Protein AF-A0A2I0TT44-F1 (afdb_monomer)

Organism: NCBI:txid1758121

Solvent-accessible surface area (backbone atoms only — not comparable to full-atom values): 29895 Å² total; per-residue (Å²): 133,88,87,88,90,86,81,80,90,92,73,87,89,74,80,90,81,75,76,95,74,79,88,73,79,97,69,94,71,87,77,69,88,75,95,68,96,78,85,81,91,86,90,84,87,85,82,90,84,92,84,87,90,87,79,93,84,85,89,86,81,94,79,93,76,82,94,74,82,85,77,79,81,72,76,81,75,70,56,69,63,54,61,79,69,64,59,31,35,72,82,19,46,69,41,78,42,78,87,64,40,65,46,35,51,26,83,90,52,48,28,37,66,83,31,21,74,46,62,38,76,66,46,52,52,48,66,70,69,55,77,55,68,70,56,54,51,48,61,37,60,43,66,57,76,59,28,61,54,36,59,74,39,73,57,34,58,53,51,48,34,49,50,54,51,64,33,32,71,74,52,72,79,75,60,42,16,18,41,68,32,65,51,80,43,70,62,54,58,67,42,64,68,41,21,25,37,94,63,54,28,57,81,67,65,57,75,77,61,72,92,91,86,60,56,61,46,31,29,44,39,50,52,50,49,34,62,71,65,59,43,51,62,70,60,75,74,56,52,71,59,49,60,98,52,101,71,65,57,53,68,67,55,34,54,68,57,56,58,71,64,67,58,55,10,35,49,58,91,56,48,59,49,92,81,48,78,33,46,63,85,68,53,60,87,50,83,52,60,62,74,75,57,34,69,52,46,48,54,59,20,59,76,65,56,78,64,40,48,43,24,26,81,91,35,56,41,78,94,55,40,66,55,59,57,44,52,55,54,47,42,60,60,53,26,64,64,28,32,34,58,55,29,45,71,62,75,46,77,59,65,90,38,45,41,71,39,41,73,45,64,69,69,19,51,55,48,44,73,73,55,71,41,54,73,60,34,49,45,65,62,45,49,29,39,21,35,44,42,93,96,44,52,33,19,66,63,51,50,61,55,44,47,22,55,49,52,29,57,50,59,12,32,57,61,44,28,88,90,39,61,46,40,73,73,44,79,26,62,72,45,37,49,48,45,74,67,50,36,68,64,57,61,48,52,75,74,48,70,74,90,71,41,93,86,48,80,60,82,83,74,67,68,76,56,74,60,57,60,54,51,48,58,66,67,70,49,82,78,79,83,75,90,87,85,134

Foldseek 3Di:
DDDDDDDDDPDDPPPPPDDDDDDDDDDPDDDQDDDDDDDDDDDDDDDDDDDDDDDDDDDDDDDDDDDDDDDDDDDPPQADAPCVVVQAFQPWAWDGDPRHDIATHCPPSQADDRRRPHHDPVRVVCVVPDDALLVVLPVQQDDLVVLVVCQPDCVLLVVLLVLLVVLQVLADPVAAEFLADQGRDPCQNPPQQTAGASHHAPHDDDDDADDDDALVLQQCFQPNVCVQSNGSRGTGDDLVSCPVHPDALADTHHVLLVLLPPQQLQDDQWQAFPRDTHGPVCPPPPPCVCVVQPPQRNCQRVVPDGTGFRAAPDRHDPVCVVVVVVSVVVLVVSRPAAQQVLCSSLPHHQDAFLCSFQVDDPVRVVVCVVQVGSNSHGNNCSFRNGHARVVHSGHSSSCSVNVSSSSCNSCSHPCSDPVNVDQVNLVHPLSNVCSNVDYPQCVPCLPDDVVRHPSHDDPVVVPDNNVVVVVVVVVPDDDDDDDDDD

Radius of gyration: 31.25 Å; Cα contacts (8 Å, |Δi|>4): 558; chains: 1; bounding box: 83×75×112 Å

Structure (mmCIF, N/CA/C/O backbone):
data_AF-A0A2I0TT44-F1
#
_entry.id   AF-A0A2I0TT44-F1
#
loop_
_atom_site.group_PDB
_atom_site.id
_atom_site.type_symbol
_atom_site.label_atom_id
_atom_site.label_alt_id
_atom_site.label_comp_id
_atom_site.label_asym_id
_atom_site.label_entity_id
_atom_site.label_seq_id
_atom_site.pdbx_PDB_ins_code
_atom_site.Cartn_x
_atom_site.Cartn_y
_atom_site.Cartn_z
_atom_site.occupancy
_atom_site.B_iso_or_equiv
_atom_site.auth_seq_id
_atom_site.auth_comp_id
_atom_site.auth_asym_id
_atom_site.auth_atom_id
_atom_site.pdbx_PDB_model_num
ATOM 1 N N . MET A 1 1 ? -51.090 -14.023 -8.624 1.00 30.48 1 MET A N 1
ATOM 2 C CA . MET A 1 1 ? -51.262 -13.813 -10.083 1.00 30.48 1 MET A CA 1
ATOM 3 C C . MET A 1 1 ? -50.117 -12.946 -10.584 1.00 30.48 1 MET A C 1
ATOM 5 O O . MET A 1 1 ? -49.606 -12.162 -9.795 1.00 30.48 1 MET A O 1
ATOM 9 N N . SER A 1 2 ? -49.700 -13.112 -11.841 1.00 20.42 2 SER A N 1
ATOM 10 C CA . SER A 1 2 ? -48.535 -12.413 -12.414 1.00 20.42 2 SER A CA 1
ATOM 11 C C . SER A 1 2 ? -48.775 -10.909 -12.664 1.00 20.42 2 SER A C 1
ATOM 13 O O . SER A 1 2 ? -49.930 -10.489 -12.752 1.00 20.42 2 SER A O 1
ATOM 15 N N . PRO A 1 3 ? -47.706 -10.091 -12.757 1.00 33.28 3 PRO A N 1
ATOM 16 C CA . PRO A 1 3 ? -47.791 -8.640 -12.587 1.00 33.28 3 PRO A CA 1
ATOM 17 C C . PRO A 1 3 ? -47.927 -7.856 -13.901 1.00 33.28 3 PRO A C 1
ATOM 19 O O . PRO A 1 3 ? -47.521 -8.323 -14.965 1.00 33.28 3 PRO A O 1
ATOM 22 N N . LYS A 1 4 ? -48.383 -6.600 -13.793 1.00 23.00 4 LYS A N 1
ATOM 23 C CA . LYS A 1 4 ? -48.115 -5.523 -14.764 1.00 23.00 4 LYS A CA 1
ATOM 24 C C . LYS A 1 4 ? -48.048 -4.161 -14.067 1.00 23.00 4 LYS A C 1
ATOM 26 O O . LYS A 1 4 ? -49.097 -3.624 -13.735 1.00 23.00 4 LYS A O 1
ATOM 31 N N . LEU A 1 5 ? -46.833 -3.630 -13.891 1.00 25.75 5 LEU A N 1
ATOM 32 C CA . LEU A 1 5 ? -46.447 -2.202 -13.975 1.00 25.75 5 LEU A CA 1
ATOM 33 C C . LEU A 1 5 ? -45.003 -2.028 -13.464 1.00 25.75 5 LEU A C 1
ATOM 35 O O . LEU A 1 5 ? -44.757 -1.520 -12.377 1.00 25.75 5 LEU A O 1
ATOM 39 N N . LEU A 1 6 ? -44.038 -2.487 -14.265 1.00 25.67 6 LEU A N 1
ATOM 40 C CA . LEU A 1 6 ? -42.608 -2.272 -14.035 1.00 25.67 6 LEU A CA 1
ATOM 41 C C . LEU A 1 6 ? -41.937 -1.947 -15.376 1.00 25.67 6 LEU A C 1
ATOM 43 O O . LEU A 1 6 ? -41.576 -2.846 -16.127 1.00 25.67 6 LEU A O 1
ATOM 47 N N . HIS A 1 7 ? -41.817 -0.656 -15.690 1.00 23.80 7 HIS A N 1
ATOM 48 C CA . HIS A 1 7 ? -40.988 -0.161 -16.792 1.00 23.80 7 HIS A CA 1
ATOM 49 C C . HIS A 1 7 ? -40.529 1.278 -16.516 1.00 23.80 7 HIS A C 1
ATOM 51 O O . HIS A 1 7 ? -41.215 2.221 -16.885 1.00 23.80 7 HIS A O 1
ATOM 57 N N . GLN A 1 8 ? -39.330 1.389 -15.926 1.00 24.86 8 GLN A N 1
ATOM 58 C CA . GLN A 1 8 ? -38.456 2.577 -15.865 1.00 24.86 8 GLN A CA 1
ATOM 59 C C . GLN A 1 8 ? -39.010 3.822 -15.119 1.00 24.86 8 GLN A C 1
ATOM 61 O O . GLN A 1 8 ? -40.199 4.117 -15.144 1.00 24.86 8 GLN A O 1
ATOM 66 N N . PRO A 1 9 ? -38.135 4.529 -14.375 1.00 24.59 9 PRO A N 1
ATOM 67 C CA . PRO A 1 9 ? -37.238 5.489 -15.024 1.00 24.59 9 PRO A CA 1
ATOM 68 C C . PRO A 1 9 ? -35.747 5.201 -14.769 1.00 24.59 9 PRO A C 1
ATOM 70 O O . PRO A 1 9 ? -35.219 5.461 -13.695 1.00 24.59 9 PRO A O 1
ATOM 73 N N . TRP A 1 10 ? -35.036 4.738 -15.802 1.00 25.69 10 TRP A N 1
ATOM 74 C CA . TRP A 1 10 ? -33.577 4.515 -15.791 1.00 25.69 10 TRP A CA 1
ATOM 75 C C . TRP A 1 10 ? -32.793 5.685 -16.439 1.00 25.69 10 TRP A C 1
ATOM 77 O O . TRP A 1 10 ? -31.717 5.492 -16.994 1.00 25.69 10 TRP A O 1
ATOM 87 N N . GLN A 1 11 ? -33.346 6.908 -16.423 1.00 26.98 11 GLN A N 1
ATOM 88 C CA . GLN A 1 11 ? -32.895 8.021 -17.285 1.00 26.98 11 GLN A CA 1
ATOM 89 C C . GLN A 1 11 ? -32.500 9.332 -16.569 1.00 26.98 11 GLN A C 1
ATOM 91 O O . GLN A 1 11 ? -32.302 10.341 -17.237 1.00 26.98 11 GLN A O 1
ATOM 96 N N . LEU A 1 12 ? -32.342 9.351 -15.238 1.00 24.84 12 LEU A N 1
ATOM 97 C CA . LEU A 1 12 ? -32.050 10.590 -14.482 1.00 24.84 12 LEU A CA 1
ATOM 98 C C . LEU A 1 12 ? -30.673 10.665 -13.792 1.00 24.84 12 LEU A C 1
ATOM 100 O O . LEU A 1 12 ? -30.395 11.638 -13.100 1.00 24.84 12 LEU A O 1
ATOM 104 N N . LEU A 1 13 ? -29.778 9.700 -14.040 1.00 25.66 13 LEU A N 1
ATOM 105 C CA . LEU A 1 13 ? -28.364 9.743 -13.613 1.00 25.66 13 LEU A CA 1
ATOM 106 C C . LEU A 1 13 ? -27.366 9.522 -14.772 1.00 25.66 13 LEU A C 1
ATOM 108 O O . LEU A 1 13 ? -26.221 9.149 -14.551 1.00 25.66 13 LEU A O 1
ATOM 112 N N . ALA A 1 14 ? -27.787 9.785 -16.015 1.00 27.61 14 ALA A N 1
ATOM 113 C CA . ALA A 1 14 ? -26.976 9.595 -17.228 1.00 27.61 14 ALA A CA 1
ATOM 114 C C . ALA A 1 14 ? -26.827 10.874 -18.088 1.00 27.61 14 ALA A C 1
ATOM 116 O O . ALA A 1 14 ? -26.535 10.792 -19.279 1.00 27.61 14 ALA A O 1
ATOM 117 N N . HIS A 1 15 ? -27.072 12.063 -17.518 1.00 25.28 15 HIS A N 1
ATOM 118 C CA . HIS A 1 15 ? -27.177 13.334 -18.264 1.00 25.28 15 HIS A CA 1
ATOM 119 C C . HIS A 1 15 ? -26.346 14.505 -17.695 1.00 25.28 15 HIS A C 1
ATOM 121 O O . HIS A 1 15 ? -26.624 15.667 -17.970 1.00 25.28 15 HIS A O 1
ATOM 127 N N . LEU A 1 16 ? -25.264 14.202 -16.969 1.00 26.47 16 LEU A N 1
ATOM 128 C CA . LEU A 1 16 ? -24.178 15.152 -16.657 1.00 26.47 16 LEU A CA 1
ATOM 129 C C . LEU A 1 16 ? -22.803 14.576 -17.052 1.00 26.47 16 LEU A C 1
ATOM 131 O O . LEU A 1 16 ? -21.811 14.746 -16.352 1.00 26.47 16 LEU A O 1
ATOM 135 N N . GLY A 1 17 ? -22.760 13.851 -18.174 1.00 29.36 17 GLY A N 1
ATOM 136 C CA . GLY A 1 17 ? -21.575 13.112 -18.625 1.00 29.36 17 GLY A CA 1
ATOM 137 C C . GLY A 1 17 ? -21.635 12.650 -20.082 1.00 29.36 17 GLY A C 1
ATOM 138 O O . GLY A 1 17 ? -21.064 11.621 -20.420 1.00 29.36 17 GLY A O 1
ATOM 139 N N . SER A 1 18 ? -22.354 13.372 -20.946 1.00 25.08 18 SER A N 1
ATOM 140 C CA . SER A 1 18 ? -22.372 13.111 -22.387 1.00 25.08 18 SER A CA 1
ATOM 141 C C . SER A 1 18 ? -22.306 14.436 -23.137 1.00 25.08 18 SER A C 1
ATOM 143 O O . SER A 1 18 ? -23.232 15.244 -23.075 1.00 25.08 18 SER A O 1
ATOM 145 N N . ARG A 1 19 ? -21.178 14.672 -23.812 1.00 26.38 19 ARG A N 1
ATOM 146 C CA . ARG A 1 19 ? -21.050 15.698 -24.846 1.00 26.38 19 ARG A CA 1
ATOM 147 C C . ARG A 1 19 ? -20.974 14.971 -26.182 1.00 26.38 19 ARG A C 1
ATOM 149 O O . ARG A 1 19 ? -20.332 13.933 -26.285 1.00 26.38 19 ARG A O 1
ATOM 156 N N . GLU A 1 20 ? -21.679 15.498 -27.168 1.00 25.47 20 GLU A N 1
ATOM 157 C CA . GLU A 1 20 ? -21.958 14.828 -28.437 1.00 25.47 20 GLU A CA 1
ATOM 158 C C . GLU A 1 20 ? -20.709 14.761 -29.338 1.00 25.47 20 GLU A C 1
ATOM 160 O O . GLU A 1 20 ? -20.440 15.661 -30.138 1.00 25.47 20 GLU A O 1
ATOM 165 N N . GLU A 1 21 ? -19.912 13.700 -29.188 1.00 27.48 21 GLU A N 1
ATOM 166 C CA . GLU A 1 21 ? -18.793 13.418 -30.090 1.00 27.48 21 GLU A CA 1
ATOM 167 C C . GLU A 1 21 ? -19.286 12.795 -31.399 1.00 27.48 21 GLU A C 1
ATOM 169 O O . GLU A 1 21 ? -20.083 11.856 -31.425 1.00 27.48 21 GLU A O 1
ATOM 174 N N . ARG A 1 22 ? -18.809 13.348 -32.519 1.00 25.66 22 ARG A N 1
ATOM 175 C CA . ARG A 1 22 ? -19.191 12.905 -33.861 1.00 25.66 22 ARG A CA 1
ATOM 176 C C . ARG A 1 22 ? -18.523 11.578 -34.195 1.00 25.66 22 ARG A C 1
ATOM 178 O O . ARG A 1 22 ? -17.302 11.464 -34.144 1.00 25.66 22 ARG A O 1
ATOM 185 N N . SER A 1 23 ? -19.326 10.616 -34.637 1.00 26.36 23 SER A N 1
ATOM 186 C CA . SER A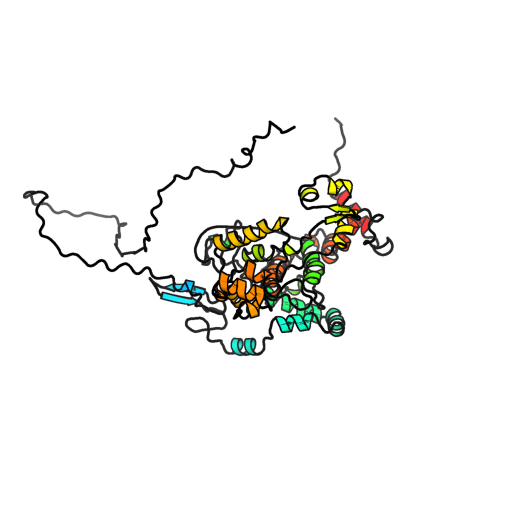 1 23 ? -18.859 9.343 -35.176 1.00 26.36 23 SER A CA 1
ATOM 187 C C . SER A 1 23 ? -18.020 9.547 -36.444 1.00 26.36 23 SER A C 1
ATOM 189 O O . SER A 1 23 ? -18.540 9.799 -37.531 1.00 26.36 23 SER A O 1
ATOM 191 N N . LEU A 1 24 ? -16.701 9.404 -36.306 1.00 26.14 24 LEU A N 1
ATOM 192 C CA . LEU A 1 24 ? -15.795 9.196 -37.434 1.00 26.14 24 LEU A CA 1
ATOM 193 C C . LEU A 1 24 ? -15.782 7.699 -37.806 1.00 26.14 24 LEU A C 1
ATOM 195 O O . LEU A 1 24 ? -15.840 6.850 -36.915 1.00 26.14 24 LEU A O 1
ATOM 199 N N . PRO A 1 25 ? -15.756 7.343 -39.104 1.00 26.70 25 PRO A N 1
ATOM 200 C CA . PRO A 1 25 ? -15.913 5.959 -39.543 1.00 26.70 25 PRO A CA 1
ATOM 201 C C . PRO A 1 25 ? -14.677 5.097 -39.248 1.00 26.70 25 PRO A C 1
ATOM 203 O O . PRO A 1 25 ? -13.539 5.558 -39.324 1.00 26.70 25 PRO A O 1
ATOM 206 N N . HIS A 1 26 ? -14.903 3.807 -38.980 1.00 32.81 26 HIS A N 1
ATOM 207 C CA . HIS A 1 26 ? -13.841 2.830 -38.736 1.00 32.81 26 HIS A CA 1
ATOM 208 C C . HIS A 1 26 ? -12.971 2.577 -39.980 1.00 32.81 26 HIS A C 1
ATOM 210 O O . HIS A 1 26 ? -13.271 1.701 -40.789 1.00 32.81 26 HIS A O 1
ATOM 216 N N . HIS A 1 27 ? -11.830 3.259 -40.068 1.00 24.53 27 HIS A N 1
ATOM 217 C CA . HIS A 1 27 ? -10.685 2.819 -40.865 1.00 24.53 27 HIS A CA 1
ATOM 218 C C . HIS A 1 27 ? -9.400 2.919 -40.040 1.00 24.53 27 HIS A C 1
ATOM 220 O O . HIS A 1 27 ? -8.740 3.953 -40.003 1.00 24.53 27 HIS A O 1
ATOM 226 N N . ALA A 1 28 ? -9.033 1.812 -39.391 1.00 26.77 28 ALA A N 1
ATOM 227 C CA . ALA A 1 28 ? -7.736 1.658 -38.739 1.00 26.77 28 ALA A CA 1
ATOM 228 C C . ALA A 1 28 ? -6.636 1.456 -39.798 1.00 26.77 28 ALA A C 1
ATOM 230 O O . ALA A 1 28 ? -6.215 0.334 -40.076 1.00 26.77 28 ALA A O 1
ATOM 231 N N . VAL A 1 29 ? -6.197 2.552 -40.421 1.00 24.88 29 VAL A N 1
ATOM 232 C CA . VAL A 1 29 ? -4.990 2.582 -41.256 1.00 24.88 29 VAL A CA 1
ATOM 233 C C . VAL A 1 29 ? -3.802 2.892 -40.351 1.00 24.88 29 VAL A C 1
ATOM 235 O O . VAL A 1 29 ? -3.788 3.913 -39.671 1.00 24.88 29 VAL A O 1
ATOM 238 N N . SER A 1 30 ? -2.798 2.019 -40.341 1.00 31.16 30 SER A N 1
ATOM 239 C CA . SER A 1 30 ? -1.567 2.219 -39.575 1.00 31.16 30 SER A CA 1
ATOM 240 C C . SER A 1 30 ? -0.668 3.265 -40.245 1.00 31.16 30 SER A C 1
ATOM 242 O O . SER A 1 30 ? 0.204 2.924 -41.049 1.00 31.16 30 SER A O 1
ATOM 244 N N . THR A 1 31 ? -0.878 4.541 -39.930 1.00 27.78 31 THR A N 1
ATOM 245 C CA . THR A 1 31 ? 0.027 5.629 -40.314 1.00 27.78 31 THR A CA 1
ATOM 246 C C . THR A 1 31 ? 1.269 5.604 -39.424 1.00 27.78 31 THR A C 1
ATOM 248 O O . THR A 1 31 ? 1.238 6.050 -38.282 1.00 27.78 31 THR A O 1
ATOM 251 N N . CYS A 1 32 ? 2.369 5.055 -39.939 1.00 32.31 32 CYS A N 1
ATOM 252 C CA . CYS A 1 32 ? 3.690 5.245 -39.342 1.00 32.31 32 CYS A CA 1
ATOM 253 C C . CYS A 1 32 ? 4.154 6.668 -39.691 1.00 32.31 32 CYS A C 1
ATOM 255 O O . CYS A 1 32 ? 4.451 6.921 -40.860 1.00 32.31 32 CYS A O 1
ATOM 257 N N . ASP A 1 33 ? 4.193 7.585 -38.721 1.00 33.38 33 ASP A N 1
ATOM 258 C CA . ASP A 1 33 ? 4.602 8.972 -38.977 1.00 33.38 33 ASP A CA 1
ATOM 259 C C . ASP A 1 33 ? 6.030 9.055 -39.534 1.00 33.38 33 ASP A C 1
ATOM 261 O O . ASP A 1 33 ? 6.956 8.393 -39.054 1.00 33.38 33 ASP A O 1
ATOM 265 N N . GLY A 1 34 ? 6.190 9.874 -40.573 1.00 30.39 34 GLY A N 1
ATOM 266 C CA . GLY A 1 34 ? 7.427 10.022 -41.331 1.00 30.39 34 GLY A CA 1
ATOM 267 C C . GLY A 1 34 ? 7.757 11.485 -41.581 1.00 30.39 34 GLY A C 1
ATOM 268 O O . GLY A 1 34 ? 7.535 11.986 -42.684 1.00 30.39 34 GLY A O 1
ATOM 269 N N . ASP A 1 35 ? 8.316 12.155 -40.572 1.00 31.12 35 ASP A N 1
ATOM 270 C CA . ASP A 1 35 ? 8.887 13.493 -40.736 1.00 31.12 35 ASP A CA 1
ATOM 271 C C . ASP A 1 35 ? 9.935 13.495 -41.856 1.00 31.12 35 ASP A C 1
ATOM 273 O O . ASP A 1 35 ? 10.928 12.764 -41.821 1.00 31.12 35 ASP A O 1
ATOM 277 N N . SER A 1 36 ? 9.715 14.352 -42.851 1.00 26.64 36 SER A N 1
ATOM 278 C CA . SER A 1 36 ? 10.673 14.656 -43.913 1.00 26.64 36 SER A CA 1
ATOM 279 C C . SER A 1 36 ? 11.023 16.145 -43.840 1.00 26.64 36 SER A C 1
ATOM 281 O O . SER A 1 36 ? 10.106 16.962 -43.737 1.00 26.64 36 SER A O 1
ATOM 283 N N . PRO A 1 37 ? 12.310 16.538 -43.889 1.00 37.28 37 PRO A N 1
ATOM 284 C CA . PRO A 1 37 ? 12.738 17.909 -43.602 1.00 37.28 37 PRO A CA 1
ATOM 285 C C . PRO A 1 37 ? 12.441 18.880 -44.761 1.00 37.28 37 PRO A C 1
ATOM 287 O O . PRO A 1 37 ? 13.331 19.282 -45.510 1.00 37.28 37 PRO A O 1
ATOM 290 N N . GLY A 1 38 ? 11.175 19.278 -44.900 1.00 25.98 38 GLY A N 1
ATOM 291 C CA . GLY A 1 38 ? 10.734 20.362 -45.779 1.00 25.98 38 GLY A CA 1
ATOM 292 C C . GLY A 1 38 ? 10.926 21.724 -45.112 1.00 25.98 38 GLY A C 1
ATOM 293 O O . GLY A 1 38 ? 10.096 22.146 -44.311 1.00 25.98 38 GLY A O 1
ATOM 294 N N . GLY A 1 39 ? 12.027 22.411 -45.419 1.00 30.98 39 GLY A N 1
ATOM 295 C CA . GLY A 1 39 ? 12.333 23.718 -44.831 1.00 30.98 39 GLY A CA 1
ATOM 296 C C . GLY A 1 39 ? 11.452 24.857 -45.359 1.00 30.98 39 GLY A C 1
ATOM 297 O O . GLY A 1 39 ? 11.126 24.898 -46.542 1.00 30.98 39 GLY A O 1
ATOM 298 N N . ASN A 1 40 ? 11.132 25.820 -44.489 1.00 28.02 40 ASN A N 1
ATOM 299 C CA . ASN A 1 40 ? 10.631 27.146 -44.865 1.00 28.02 40 ASN A CA 1
ATOM 300 C C . ASN A 1 40 ? 11.015 28.178 -43.787 1.00 28.02 40 ASN A C 1
ATOM 302 O O . ASN A 1 40 ? 10.317 28.348 -42.789 1.00 28.02 40 ASN A O 1
ATOM 306 N N . ASN A 1 41 ? 12.130 28.881 -44.000 1.00 29.08 41 ASN A N 1
ATOM 307 C CA . ASN A 1 41 ? 12.457 30.098 -43.253 1.00 29.08 41 ASN A CA 1
ATOM 308 C C . ASN A 1 41 ? 11.654 31.256 -43.857 1.00 29.08 41 ASN A C 1
ATOM 310 O O . ASN A 1 41 ? 11.834 31.530 -45.042 1.00 29.08 41 ASN A O 1
ATOM 314 N N . LEU A 1 42 ? 10.812 31.953 -43.084 1.00 27.48 42 LEU A N 1
ATOM 315 C CA . LEU A 1 42 ? 10.131 33.160 -43.577 1.00 27.48 42 LEU A CA 1
ATOM 316 C C . LEU A 1 42 ? 9.632 34.087 -42.449 1.00 27.48 42 LEU A C 1
ATOM 318 O O . LEU A 1 42 ? 8.442 34.146 -42.162 1.00 27.48 42 LEU A O 1
ATOM 322 N N . TRP A 1 43 ? 10.555 34.835 -41.832 1.00 24.47 43 TRP A N 1
ATOM 323 C CA . TRP A 1 43 ? 10.259 36.047 -41.043 1.00 24.47 43 TRP A CA 1
ATOM 324 C C . TRP A 1 43 ? 11.431 37.043 -41.091 1.00 24.47 43 TRP A C 1
ATOM 326 O O . TRP A 1 43 ? 12.049 37.338 -40.073 1.00 24.47 43 TRP A O 1
ATOM 336 N N . GLU A 1 44 ? 11.724 37.590 -42.271 1.00 26.61 44 GLU A N 1
ATOM 337 C CA . GLU A 1 44 ? 12.550 38.798 -42.402 1.00 26.61 44 GLU A CA 1
ATOM 338 C C . GLU A 1 44 ? 11.887 39.792 -43.365 1.00 26.61 44 GLU A C 1
ATOM 340 O O . GLU A 1 44 ? 11.374 39.424 -44.421 1.00 26.61 44 GLU A O 1
ATOM 345 N N . LEU A 1 45 ? 11.867 41.060 -42.957 1.00 26.86 45 LEU A N 1
ATOM 346 C CA . LEU A 1 45 ? 11.351 42.204 -43.707 1.00 26.86 45 LEU A CA 1
ATOM 347 C C . LEU A 1 45 ? 12.521 43.155 -43.969 1.00 26.86 45 LEU A C 1
ATOM 349 O O . LEU A 1 45 ? 13.135 43.581 -42.991 1.00 26.86 45 LEU A O 1
ATOM 353 N N . ASN A 1 46 ? 12.784 43.524 -45.233 1.00 26.06 46 ASN A N 1
ATOM 354 C CA . ASN A 1 46 ? 12.987 44.920 -45.680 1.00 26.06 46 ASN A CA 1
ATOM 355 C C . ASN A 1 46 ? 13.503 45.066 -47.132 1.00 26.06 46 ASN A C 1
ATOM 357 O O . ASN A 1 46 ? 14.255 44.233 -47.620 1.00 26.06 46 ASN A O 1
ATOM 361 N N . A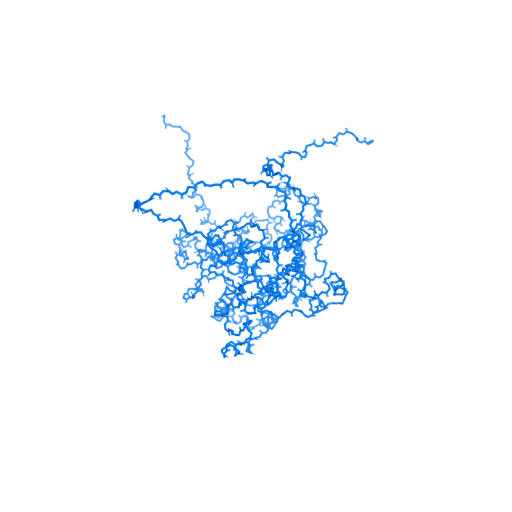LA A 1 47 ? 13.151 46.220 -47.719 1.00 26.06 47 ALA A N 1
ATOM 362 C CA . ALA A 1 47 ? 13.883 47.030 -48.711 1.00 26.06 47 ALA A CA 1
ATOM 363 C C . ALA A 1 47 ? 14.245 46.477 -50.117 1.00 26.06 47 ALA A C 1
ATOM 365 O O . ALA A 1 47 ? 15.184 45.712 -50.301 1.00 26.06 47 ALA A O 1
ATOM 366 N N . ASP A 1 48 ? 13.549 47.038 -51.115 1.00 25.09 48 ASP A N 1
ATOM 367 C CA . ASP A 1 48 ? 14.065 47.759 -52.298 1.00 25.09 48 ASP A CA 1
ATOM 368 C C . ASP A 1 48 ? 15.270 47.234 -53.115 1.00 25.09 48 ASP A C 1
ATOM 370 O O . ASP A 1 48 ? 16.421 47.279 -52.682 1.00 25.09 48 ASP A O 1
ATOM 374 N N . SER A 1 49 ? 15.038 46.963 -54.410 1.00 27.39 49 SER A N 1
ATOM 375 C CA . SER A 1 49 ? 15.723 47.657 -55.535 1.00 27.39 49 SER A CA 1
ATOM 376 C C . SER A 1 49 ? 15.164 47.256 -56.918 1.00 27.39 49 SER A C 1
ATOM 378 O O . SER A 1 49 ? 14.537 46.209 -57.076 1.00 27.39 49 SER A O 1
ATOM 380 N N . ASP A 1 50 ? 15.349 48.120 -57.924 1.00 24.98 50 ASP A N 1
ATOM 381 C CA . ASP A 1 50 ? 14.809 47.985 -59.288 1.00 24.98 50 ASP A CA 1
ATOM 382 C C . ASP A 1 50 ? 15.488 46.910 -60.163 1.00 24.98 50 ASP A C 1
ATOM 384 O O . ASP A 1 50 ? 16.706 46.747 -60.114 1.00 24.98 50 ASP A O 1
ATOM 388 N N . THR A 1 51 ? 14.738 46.289 -61.092 1.00 26.47 51 THR A N 1
ATOM 389 C CA . THR A 1 51 ? 15.010 46.279 -62.563 1.00 26.47 51 THR A CA 1
ATOM 390 C C . THR A 1 51 ? 13.928 45.498 -63.364 1.00 26.47 51 THR A C 1
ATOM 392 O O . THR A 1 51 ? 13.133 44.780 -62.757 1.00 26.47 51 THR A O 1
ATOM 395 N N . PRO A 1 52 ? 13.790 45.685 -64.704 1.00 28.67 52 PRO A N 1
ATOM 396 C CA . PRO A 1 52 ? 12.529 45.409 -65.420 1.00 28.67 52 PRO A CA 1
ATOM 397 C C . PRO A 1 52 ? 12.422 44.091 -66.225 1.00 28.67 52 PRO A C 1
ATOM 399 O O . PRO A 1 52 ? 13.399 43.417 -66.538 1.00 28.67 52 PRO A O 1
ATOM 402 N N . VAL A 1 53 ? 11.178 43.791 -66.627 1.00 29.00 53 VAL A N 1
ATOM 403 C CA . VAL A 1 53 ? 10.706 42.609 -67.384 1.00 29.00 53 VAL A CA 1
ATOM 404 C C . VAL A 1 53 ? 11.032 42.684 -68.888 1.00 29.00 53 VAL A C 1
ATOM 406 O O . VAL A 1 53 ? 10.857 43.738 -69.503 1.00 29.00 53 VAL A O 1
ATOM 409 N N . PRO A 1 54 ? 11.428 41.558 -69.510 1.00 31.78 54 PRO A N 1
ATOM 410 C CA . PRO A 1 54 ? 10.688 40.992 -70.659 1.00 31.78 54 PRO A CA 1
ATOM 411 C C . PRO A 1 54 ? 10.617 39.440 -70.598 1.00 31.78 54 PRO A C 1
ATOM 413 O O . PRO A 1 54 ? 11.446 38.815 -69.952 1.00 31.78 54 PRO A O 1
ATOM 416 N N . SER A 1 55 ? 9.739 38.694 -71.281 1.00 24.81 55 SER A N 1
ATOM 417 C CA . SER A 1 55 ? 8.430 38.943 -71.914 1.00 24.81 55 SER A CA 1
ATOM 418 C C . SER A 1 55 ? 7.892 37.598 -72.461 1.00 24.81 55 SER A C 1
ATOM 420 O O . SER A 1 55 ? 8.670 36.864 -73.055 1.00 24.81 55 SER A O 1
ATOM 422 N N . VAL A 1 56 ? 6.590 37.314 -72.305 1.00 28.78 56 VAL A N 1
ATOM 423 C CA . VAL A 1 56 ? 5.696 36.474 -73.157 1.00 28.78 56 VAL A CA 1
ATOM 424 C C . VAL A 1 56 ? 6.304 35.356 -74.046 1.00 28.78 56 VAL A C 1
ATOM 426 O O . VAL A 1 56 ? 7.010 35.671 -74.995 1.00 28.78 56 VAL A O 1
ATOM 429 N N . VAL A 1 57 ? 5.829 34.098 -73.908 1.00 27.02 57 VAL A N 1
ATOM 430 C CA . VAL A 1 57 ? 5.260 33.295 -75.033 1.00 27.02 57 VAL A CA 1
ATOM 431 C C . VAL A 1 57 ? 4.536 32.000 -74.584 1.00 27.02 57 VAL A C 1
ATOM 433 O O . VAL A 1 57 ? 4.959 31.306 -73.671 1.00 27.02 57 VAL A O 1
ATOM 436 N N . HIS A 1 58 ? 3.413 31.742 -75.265 1.00 28.64 58 HIS A N 1
ATOM 437 C CA . HIS A 1 58 ? 2.513 30.574 -75.362 1.00 28.64 58 HIS A CA 1
ATOM 438 C C . HIS A 1 58 ? 2.425 29.431 -74.323 1.00 28.64 58 HIS A C 1
ATOM 440 O O . HIS A 1 58 ? 3.299 28.593 -74.141 1.00 28.64 58 HIS A O 1
ATOM 446 N N . SER A 1 59 ? 1.179 29.290 -73.863 1.00 31.66 59 SER A N 1
ATOM 447 C CA . SER A 1 59 ? 0.472 28.098 -73.385 1.00 31.66 59 SER A CA 1
ATOM 448 C C . SER A 1 59 ? 0.424 26.891 -74.342 1.00 31.66 59 SER A C 1
ATOM 450 O O . SER A 1 59 ? 0.158 27.072 -75.532 1.00 31.66 59 SER A O 1
ATOM 452 N N . GLN A 1 60 ? 0.412 25.674 -73.780 1.00 28.16 60 GLN A N 1
ATOM 453 C CA . GLN A 1 60 ? -0.368 24.523 -74.282 1.00 28.16 60 GLN A CA 1
ATOM 454 C C . GLN A 1 60 ? -0.825 23.609 -73.109 1.00 28.16 60 GLN A C 1
ATOM 456 O O . GLN A 1 60 ? -0.186 23.669 -72.056 1.00 28.16 60 GLN A O 1
ATOM 461 N N . PRO A 1 61 ? -1.927 22.821 -73.212 1.00 28.16 61 PRO A N 1
ATOM 462 C CA . PRO A 1 61 ? -2.561 22.198 -72.041 1.00 28.16 61 PRO A CA 1
ATOM 463 C C . PRO A 1 61 ? -2.657 20.650 -72.031 1.00 28.16 61 PRO A C 1
ATOM 465 O O . PRO A 1 61 ? -3.207 20.043 -72.942 1.00 28.16 61 PRO A O 1
ATOM 468 N N . TRP A 1 62 ? -2.268 20.053 -70.897 1.00 32.91 62 TRP A N 1
ATOM 469 C CA . TRP A 1 62 ? -2.957 18.941 -70.207 1.00 32.91 62 TRP A CA 1
ATOM 470 C C . TRP A 1 62 ? -3.521 17.738 -71.019 1.00 32.91 62 TRP A C 1
ATOM 472 O O . TRP A 1 62 ? -4.734 17.538 -70.976 1.00 32.91 62 TRP A O 1
ATOM 482 N N . TRP A 1 63 ? -2.694 16.860 -71.623 1.00 31.30 63 TRP A N 1
ATOM 483 C CA . TRP A 1 63 ? -3.035 15.408 -71.694 1.00 31.30 63 TRP A CA 1
ATOM 484 C C . TRP A 1 63 ? -1.918 14.406 -72.072 1.00 31.30 63 TRP A C 1
ATOM 486 O O . TRP A 1 63 ? -2.106 13.218 -71.818 1.00 31.30 63 TRP A O 1
ATOM 496 N N . GLU A 1 64 ? -0.763 14.798 -72.620 1.00 27.14 64 GLU A N 1
ATOM 497 C CA . GLU A 1 64 ? 0.260 13.808 -73.027 1.00 27.14 64 GLU A CA 1
ATOM 498 C C . GLU A 1 64 ? 1.167 13.338 -71.866 1.00 27.14 64 GLU A C 1
ATOM 500 O O . GLU A 1 64 ? 1.921 14.121 -71.289 1.00 27.14 64 GLU A O 1
ATOM 505 N N . GLN A 1 65 ? 1.124 12.035 -71.550 1.00 30.52 65 GLN A N 1
ATOM 506 C CA . GLN A 1 65 ? 2.066 11.342 -70.657 1.00 30.52 65 GLN A CA 1
ATOM 507 C C . GLN A 1 65 ? 2.867 10.267 -71.414 1.00 30.52 65 GLN A C 1
ATOM 509 O O . GLN A 1 65 ? 2.273 9.454 -72.124 1.00 30.52 65 GLN A O 1
ATOM 514 N N . PRO A 1 66 ? 4.180 10.145 -71.159 1.00 31.17 66 PRO A N 1
ATOM 515 C CA . PRO A 1 66 ? 4.914 8.887 -71.252 1.00 31.17 66 PRO A CA 1
ATOM 516 C C . PRO A 1 66 ? 4.842 8.131 -69.913 1.00 31.17 66 PRO A C 1
ATOM 518 O O . PRO A 1 66 ? 4.904 8.740 -68.845 1.00 31.17 66 PRO A O 1
ATOM 521 N N . HIS A 1 67 ? 4.762 6.799 -69.950 1.00 37.56 67 HIS A N 1
ATOM 522 C CA . HIS A 1 67 ? 4.774 5.980 -68.732 1.00 37.56 67 HIS A CA 1
ATOM 523 C C . HIS A 1 67 ? 6.141 6.032 -68.022 1.00 37.56 67 HIS A C 1
ATOM 525 O O . HIS A 1 67 ? 7.141 5.571 -68.570 1.00 37.56 67 HIS A O 1
ATOM 531 N N . GLY A 1 68 ? 6.161 6.552 -66.790 1.00 28.08 68 GLY A N 1
ATOM 532 C CA . GLY A 1 68 ? 7.283 6.436 -65.852 1.00 28.08 68 GLY A CA 1
ATOM 533 C C . GLY A 1 68 ? 7.198 5.164 -65.000 1.00 28.08 68 GLY A C 1
ATOM 534 O O . GLY A 1 68 ? 6.119 4.600 -64.813 1.00 28.08 68 GLY A O 1
ATOM 535 N N . GLU A 1 69 ? 8.342 4.698 -64.503 1.00 28.09 69 GLU A N 1
ATOM 536 C CA . GLU A 1 69 ? 8.481 3.392 -63.846 1.00 28.09 69 GLU A CA 1
ATOM 537 C C . GLU A 1 69 ? 7.774 3.302 -62.482 1.00 28.09 69 GLU A C 1
ATOM 539 O O . GLU A 1 69 ? 7.690 4.269 -61.721 1.00 28.09 69 GLU A O 1
ATOM 544 N N . VAL A 1 70 ? 7.296 2.100 -62.141 1.00 32.66 70 VAL A N 1
ATOM 545 C CA . VAL A 1 70 ? 6.698 1.814 -60.830 1.00 32.66 70 VAL A CA 1
ATOM 546 C C . VAL A 1 70 ? 7.800 1.755 -59.774 1.00 32.66 70 VAL A C 1
ATOM 548 O O . VAL A 1 70 ? 8.460 0.728 -59.608 1.00 32.66 70 VAL A O 1
ATOM 551 N N . ALA A 1 71 ? 7.974 2.846 -59.028 1.00 31.12 71 ALA A N 1
ATOM 552 C CA . ALA A 1 71 ? 8.792 2.847 -57.823 1.00 31.12 71 ALA A CA 1
ATOM 553 C C . ALA A 1 71 ? 8.260 1.793 -56.834 1.00 31.12 71 ALA A C 1
ATOM 555 O O . ALA A 1 71 ? 7.085 1.797 -56.460 1.00 31.12 71 ALA A O 1
ATOM 556 N N . SER A 1 72 ? 9.119 0.861 -56.424 1.00 32.31 72 SER A N 1
ATOM 557 C CA . SER A 1 72 ? 8.728 -0.247 -55.557 1.00 32.31 72 SER A CA 1
ATOM 558 C C . SER A 1 72 ? 8.431 0.245 -54.139 1.00 32.31 72 SER A C 1
ATOM 560 O O . SER A 1 72 ? 9.355 0.565 -53.388 1.00 32.31 72 SER A O 1
ATOM 562 N N . ASN A 1 73 ? 7.153 0.242 -53.750 1.00 35.91 73 ASN A N 1
ATOM 563 C CA . ASN A 1 73 ? 6.733 0.444 -52.363 1.00 35.91 73 ASN A CA 1
ATOM 564 C C . ASN A 1 73 ? 7.304 -0.669 -51.468 1.00 35.91 73 ASN A C 1
ATOM 566 O O . ASN A 1 73 ? 6.675 -1.709 -51.263 1.00 35.91 73 ASN A O 1
ATOM 570 N N . HIS A 1 74 ? 8.481 -0.435 -50.886 1.00 37.25 74 HIS A N 1
ATOM 571 C CA . HIS A 1 74 ? 8.861 -1.124 -49.661 1.00 37.25 74 HIS A CA 1
ATOM 572 C C . HIS A 1 74 ? 7.840 -0.742 -48.580 1.00 37.25 74 HIS A C 1
ATOM 574 O O . HIS A 1 74 ? 7.643 0.453 -48.345 1.00 37.25 74 HIS A O 1
ATOM 580 N N . PRO A 1 75 ? 7.185 -1.704 -47.906 1.00 40.09 75 PRO A N 1
ATOM 581 C CA . PRO A 1 75 ? 6.332 -1.369 -46.779 1.00 40.09 75 PRO A CA 1
ATOM 582 C C . PRO A 1 75 ? 7.198 -0.712 -45.702 1.00 40.09 75 PRO A C 1
ATOM 584 O O . PRO A 1 75 ? 8.215 -1.279 -45.292 1.00 40.09 75 PRO A O 1
ATOM 587 N N . LEU A 1 76 ? 6.793 0.478 -45.245 1.00 42.44 76 LEU A N 1
ATOM 588 C CA . LEU A 1 76 ? 7.396 1.133 -44.088 1.00 42.44 76 LEU A CA 1
ATOM 589 C C . LEU A 1 76 ? 7.297 0.173 -42.902 1.00 42.44 76 LEU A C 1
ATOM 591 O O . LEU A 1 76 ? 6.225 -0.035 -42.332 1.00 42.44 76 LEU A O 1
ATOM 595 N N . LYS A 1 77 ? 8.423 -0.462 -42.567 1.00 42.25 77 LYS A N 1
ATOM 596 C CA . LYS A 1 77 ? 8.517 -1.435 -41.482 1.00 42.25 77 LYS A CA 1
ATOM 597 C C . LYS A 1 77 ? 8.420 -0.673 -40.165 1.00 42.25 77 LYS A C 1
ATOM 599 O O . LYS A 1 77 ? 9.445 -0.299 -39.602 1.00 42.25 77 LYS A O 1
ATOM 604 N N . CYS A 1 78 ? 7.185 -0.407 -39.733 1.00 47.59 78 CYS A N 1
ATOM 605 C CA . CYS A 1 78 ? 6.862 0.336 -38.518 1.00 47.59 78 CYS A CA 1
ATOM 606 C C . CYS A 1 78 ? 7.716 -0.208 -37.366 1.00 47.59 78 CYS A C 1
ATOM 608 O O . CYS A 1 78 ? 7.558 -1.361 -36.955 1.00 47.59 78 CYS A O 1
ATOM 610 N N . SER A 1 79 ? 8.687 0.587 -36.914 1.00 59.41 79 SER A N 1
ATOM 611 C CA . SER A 1 79 ? 9.643 0.130 -35.913 1.00 59.41 79 SER A CA 1
ATOM 612 C C . SER A 1 79 ? 8.913 -0.025 -34.589 1.00 59.41 79 SER A C 1
ATOM 614 O O . SER A 1 79 ? 8.483 0.971 -34.007 1.00 59.41 79 SER A O 1
ATOM 616 N N . VAL A 1 80 ? 8.802 -1.265 -34.105 1.00 73.44 80 VAL A N 1
ATOM 617 C CA . VAL A 1 80 ? 8.356 -1.546 -32.735 1.00 73.44 80 VAL A CA 1
ATOM 618 C C . VAL A 1 80 ? 9.180 -0.670 -31.795 1.00 73.44 80 VAL A C 1
ATOM 620 O O . VAL A 1 80 ? 10.401 -0.583 -31.947 1.00 73.44 80 VAL A O 1
ATOM 623 N N . ASN A 1 81 ? 8.517 0.028 -30.870 1.00 78.00 81 ASN A N 1
ATOM 624 C CA . ASN A 1 81 ? 9.206 0.909 -29.936 1.00 78.00 81 ASN A CA 1
ATOM 625 C C . ASN A 1 81 ? 10.164 0.055 -29.079 1.00 78.00 81 ASN A C 1
ATOM 627 O O . ASN A 1 81 ? 9.686 -0.816 -28.351 1.00 78.00 81 ASN A O 1
ATOM 631 N N . PRO A 1 82 ? 11.491 0.273 -29.132 1.00 82.88 82 PRO A N 1
ATOM 632 C CA . PRO A 1 82 ? 12.450 -0.567 -28.415 1.00 82.88 82 PRO A CA 1
ATOM 633 C C . PRO A 1 82 ? 12.258 -0.558 -26.890 1.00 82.88 82 PRO A C 1
ATOM 635 O O . PRO A 1 82 ? 12.604 -1.535 -26.227 1.00 82.88 82 PRO A O 1
ATOM 638 N N . CYS A 1 83 ? 11.635 0.481 -2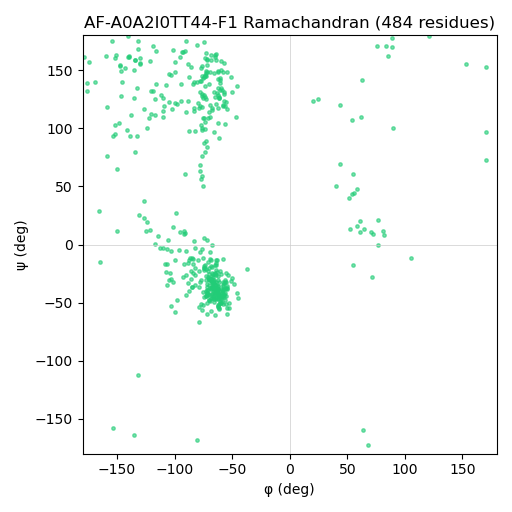6.324 1.00 83.25 83 CYS A N 1
ATOM 639 C CA . CYS A 1 83 ? 11.296 0.509 -24.901 1.00 83.25 83 CYS A CA 1
ATOM 640 C C . CYS A 1 83 ? 10.179 -0.480 -24.502 1.00 83.25 83 CYS A C 1
ATOM 642 O O . CYS A 1 83 ? 10.026 -0.754 -23.315 1.00 83.25 83 CYS A O 1
ATOM 644 N N . CYS A 1 84 ? 9.443 -1.072 -25.455 1.00 81.12 84 CYS A N 1
ATOM 645 C CA . CYS A 1 84 ? 8.470 -2.141 -25.184 1.00 81.12 84 CYS A CA 1
ATOM 646 C C . CYS A 1 84 ? 9.111 -3.465 -24.732 1.00 81.12 84 CYS A C 1
ATOM 648 O O . CYS A 1 84 ? 8.399 -4.326 -24.231 1.00 81.12 84 CYS A O 1
ATOM 650 N N . TYR A 1 85 ? 10.430 -3.626 -24.881 1.00 80.12 85 TYR A N 1
ATOM 651 C CA . TYR A 1 85 ? 11.185 -4.773 -24.358 1.00 80.12 85 TYR A CA 1
ATOM 652 C C . TYR A 1 85 ? 11.747 -4.528 -22.944 1.00 80.12 85 TYR A C 1
ATOM 654 O O . TYR A 1 85 ? 12.629 -5.263 -22.505 1.00 80.12 85 TYR A O 1
ATOM 662 N N . PHE A 1 86 ? 11.308 -3.453 -22.273 1.00 81.62 86 PHE A N 1
ATOM 663 C CA . PHE A 1 86 ? 11.772 -2.997 -20.953 1.00 81.62 86 PHE A CA 1
ATOM 664 C C . PHE A 1 86 ? 13.303 -3.116 -20.753 1.00 81.62 86 PHE A C 1
ATOM 666 O O . PHE A 1 86 ? 13.761 -3.697 -19.766 1.00 81.62 86 PHE A O 1
ATOM 673 N N . PRO A 1 87 ? 14.135 -2.606 -21.692 1.00 88.50 87 PRO A N 1
ATOM 674 C CA . PRO A 1 87 ? 15.547 -2.983 -21.771 1.00 88.50 87 PRO A CA 1
ATOM 675 C C . PRO A 1 87 ? 16.396 -2.443 -20.614 1.00 88.50 87 PRO A C 1
ATOM 677 O O . PRO A 1 87 ? 17.384 -3.080 -20.240 1.00 88.50 87 PRO A O 1
ATOM 680 N N . CYS A 1 88 ? 16.020 -1.301 -20.037 1.00 89.69 88 CYS A N 1
ATOM 681 C CA . CYS A 1 88 ? 16.750 -0.627 -18.967 1.00 89.69 88 CYS A CA 1
ATOM 682 C C . CYS A 1 88 ? 16.408 -1.233 -17.601 1.00 89.69 88 CYS A C 1
ATOM 684 O O . CYS A 1 88 ? 15.274 -1.134 -17.137 1.00 89.69 88 CYS A O 1
ATOM 686 N N . GLN A 1 89 ? 17.388 -1.858 -16.947 1.00 91.19 89 GLN A N 1
ATOM 687 C CA . GLN A 1 89 ? 17.203 -2.470 -15.630 1.00 91.19 89 GLN A CA 1
ATOM 688 C C . GLN A 1 89 ? 17.497 -1.474 -14.493 1.00 91.19 89 GLN A C 1
ATOM 690 O O . GLN A 1 89 ? 17.908 -0.337 -14.721 1.00 91.19 89 GLN A O 1
ATOM 695 N N . HIS A 1 90 ? 17.264 -1.902 -13.247 1.00 91.69 90 HIS A N 1
ATOM 696 C CA . HIS A 1 90 ? 17.650 -1.180 -12.022 1.00 91.69 90 HIS A CA 1
ATOM 697 C C . HIS A 1 90 ? 17.195 0.293 -11.959 1.00 91.69 90 HIS A C 1
ATOM 699 O O . HIS A 1 90 ? 17.903 1.155 -11.447 1.00 91.69 90 HIS A O 1
ATOM 705 N N . GLN A 1 91 ? 15.970 0.563 -12.429 1.00 89.69 91 GLN A N 1
ATOM 706 C CA . GLN A 1 91 ? 15.339 1.894 -12.491 1.00 89.69 91 GLN A CA 1
ATOM 707 C C . GLN A 1 91 ? 15.931 2.865 -13.534 1.00 89.69 91 GLN A C 1
ATOM 709 O O . GLN A 1 91 ? 15.568 4.040 -13.526 1.00 89.69 91 GLN A O 1
ATOM 714 N N . GLY A 1 92 ? 16.790 2.397 -14.448 1.00 88.75 92 GLY A N 1
ATOM 715 C CA . GLY A 1 92 ? 17.235 3.198 -15.590 1.00 88.75 92 GLY A CA 1
ATOM 716 C C . GLY A 1 92 ? 16.074 3.576 -16.518 1.00 88.75 92 GLY A C 1
ATOM 717 O O . GLY A 1 92 ? 15.161 2.778 -16.739 1.00 88.75 92 GLY A O 1
ATOM 718 N N . VAL A 1 93 ? 16.090 4.793 -17.064 1.00 89.94 93 VAL A N 1
ATOM 719 C CA . VAL A 1 93 ? 14.980 5.328 -17.872 1.00 89.94 93 VAL A CA 1
ATOM 720 C C . VAL A 1 93 ? 15.231 5.073 -19.357 1.00 89.94 93 VAL A C 1
ATOM 722 O O . VAL A 1 93 ? 16.245 5.509 -19.895 1.00 89.94 93 VAL A O 1
ATOM 725 N N . CYS A 1 94 ? 14.296 4.395 -20.029 1.00 88.00 94 CYS A N 1
ATOM 726 C CA . CYS A 1 94 ? 14.377 4.153 -21.470 1.00 88.00 94 CYS A CA 1
ATOM 727 C C . CYS A 1 94 ? 13.965 5.394 -22.265 1.00 88.00 94 CYS A C 1
ATOM 729 O O . CYS A 1 94 ? 12.822 5.845 -22.177 1.00 88.00 94 CYS A O 1
ATOM 731 N N . VAL A 1 95 ? 14.888 5.913 -23.071 1.00 90.00 95 VAL A N 1
ATOM 732 C CA . VAL A 1 95 ? 14.675 7.031 -23.992 1.00 90.00 95 VAL A CA 1
ATOM 733 C C . VAL A 1 95 ? 14.753 6.495 -25.420 1.00 90.00 95 VAL A C 1
ATOM 735 O O . VAL A 1 95 ? 15.711 5.815 -25.781 1.00 90.00 95 VAL A O 1
ATOM 738 N N . ARG A 1 96 ? 13.751 6.787 -26.256 1.00 84.69 96 ARG A N 1
ATOM 739 C CA . ARG A 1 96 ? 13.781 6.425 -27.683 1.00 84.69 96 ARG A CA 1
ATOM 740 C C . ARG A 1 96 ? 14.710 7.382 -28.434 1.00 84.69 96 ARG A C 1
ATOM 742 O O . ARG A 1 96 ? 14.548 8.595 -28.336 1.00 84.69 96 ARG A O 1
ATOM 749 N N . VAL A 1 97 ? 15.638 6.837 -29.218 1.00 87.12 97 VAL A N 1
ATOM 750 C CA . VAL A 1 97 ? 16.636 7.601 -29.979 1.00 87.12 97 VAL A CA 1
ATOM 751 C C . VAL A 1 97 ? 16.478 7.302 -31.470 1.00 87.12 97 VAL A C 1
ATOM 753 O O . VAL A 1 97 ? 16.724 6.189 -31.938 1.00 87.12 97 VAL A O 1
ATOM 756 N N . GLY A 1 98 ? 16.042 8.307 -32.230 1.00 82.81 98 GLY A N 1
ATOM 757 C CA . GLY A 1 98 ? 15.727 8.161 -33.652 1.00 82.81 98 GLY A CA 1
ATOM 758 C C . GLY A 1 98 ? 14.564 7.194 -33.926 1.00 82.81 98 GLY A C 1
ATOM 759 O O . GLY A 1 98 ? 13.737 6.898 -33.062 1.00 82.81 98 GLY A O 1
ATOM 760 N N . LEU A 1 99 ? 14.489 6.692 -35.162 1.00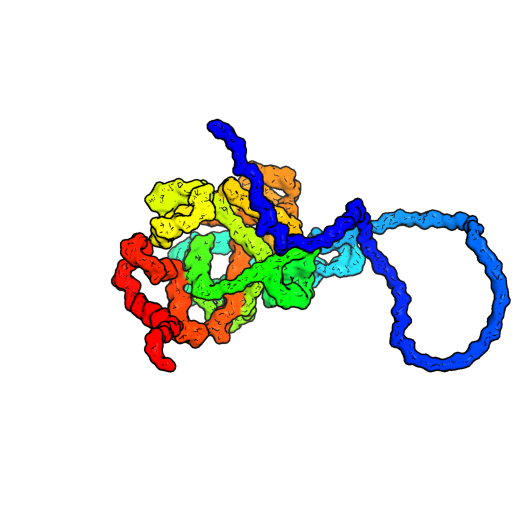 73.62 99 LEU A N 1
ATOM 761 C CA . LEU A 1 99 ? 13.333 5.918 -35.631 1.00 73.62 99 LEU A CA 1
ATOM 762 C C . LEU A 1 99 ? 13.187 4.541 -34.956 1.00 73.62 99 LEU A C 1
ATOM 764 O O . LEU A 1 99 ? 12.057 4.085 -34.784 1.00 73.62 99 LEU A O 1
ATOM 768 N N . GLY A 1 100 ? 14.284 3.907 -34.528 1.00 73.31 100 GLY A N 1
ATOM 769 C CA . GLY A 1 100 ? 14.265 2.558 -33.935 1.00 73.31 100 GLY A CA 1
ATOM 770 C C . GLY A 1 100 ? 15.358 2.258 -32.903 1.00 73.31 100 GLY A C 1
ATOM 771 O O . GLY A 1 100 ? 15.537 1.097 -32.545 1.00 73.31 100 GLY A O 1
ATOM 772 N N . GLY A 1 101 ? 16.101 3.266 -32.435 1.00 84.75 101 GLY A N 1
ATOM 773 C CA . GLY A 1 101 ? 17.091 3.116 -31.367 1.00 84.75 101 GLY A CA 1
ATOM 774 C C . GLY A 1 101 ? 16.519 3.427 -29.982 1.00 84.75 101 GLY A C 1
ATOM 775 O O . GLY A 1 101 ? 15.449 4.027 -29.847 1.00 84.75 101 GLY A O 1
ATOM 776 N N . TYR A 1 102 ? 17.257 3.041 -28.945 1.00 91.25 102 TYR A N 1
ATOM 777 C CA . TYR A 1 102 ? 17.029 3.468 -27.566 1.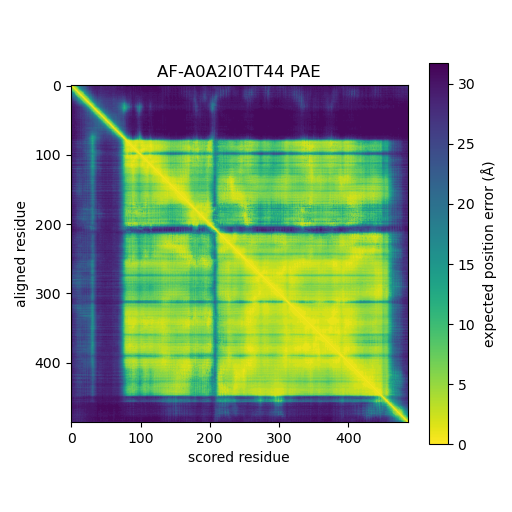00 91.25 102 TYR A CA 1
ATOM 778 C C . TYR A 1 102 ? 18.355 3.747 -26.865 1.00 91.25 102 TYR A C 1
ATOM 780 O O . TYR A 1 102 ? 19.404 3.255 -27.281 1.00 91.25 102 TYR A O 1
ATOM 788 N N . GLU A 1 103 ? 18.271 4.493 -25.775 1.00 93.88 103 GLU A N 1
ATOM 789 C CA . GLU A 1 103 ? 19.333 4.690 -24.798 1.00 93.88 103 GLU A CA 1
ATOM 790 C C . GLU A 1 103 ? 18.729 4.569 -23.391 1.00 93.88 103 GLU A C 1
ATOM 792 O O . GLU A 1 103 ? 17.541 4.839 -23.192 1.00 93.88 103 GLU A O 1
ATOM 797 N N . CYS A 1 104 ? 19.523 4.118 -22.421 1.00 94.25 104 CYS A N 1
ATOM 798 C CA . CYS A 1 104 ? 19.106 4.007 -21.027 1.00 94.25 104 CYS A CA 1
ATOM 799 C C . CYS A 1 104 ? 19.832 5.054 -20.182 1.00 94.25 104 CYS A C 1
ATOM 801 O O . CYS A 1 104 ? 21.047 4.963 -20.002 1.00 94.25 104 CYS A O 1
ATOM 803 N N . ASP A 1 105 ? 19.096 6.008 -19.609 1.00 93.75 105 ASP A N 1
ATOM 804 C CA . ASP A 1 105 ? 19.658 6.888 -18.585 1.00 93.75 105 ASP A CA 1
ATOM 805 C C . ASP A 1 105 ? 19.815 6.106 -17.272 1.00 93.75 105 ASP A C 1
ATOM 807 O O . ASP A 1 105 ? 18.838 5.814 -16.579 1.00 93.75 105 ASP A O 1
ATOM 811 N N . CYS A 1 106 ? 21.060 5.757 -16.943 1.00 93.94 106 CYS A N 1
ATOM 812 C CA . CYS A 1 106 ? 21.429 5.061 -15.710 1.00 93.94 106 CYS A CA 1
ATOM 813 C C . CYS A 1 106 ? 21.788 6.018 -14.551 1.00 93.94 106 CYS A C 1
ATOM 815 O O . CYS A 1 106 ? 22.309 5.565 -13.526 1.00 93.94 106 CYS A O 1
ATOM 817 N N . THR A 1 107 ? 21.557 7.331 -14.677 1.00 92.38 107 THR A N 1
ATOM 818 C CA . THR A 1 107 ? 22.014 8.352 -13.716 1.00 92.38 107 THR A CA 1
ATOM 819 C C . THR A 1 107 ? 21.565 8.062 -12.280 1.00 92.38 107 THR A C 1
ATOM 821 O O . THR A 1 107 ? 20.381 8.104 -11.953 1.00 92.38 107 THR A O 1
ATOM 824 N N . ARG A 1 108 ? 22.545 7.841 -11.388 1.00 89.50 108 ARG A N 1
ATOM 825 C CA . ARG A 1 108 ? 22.362 7.495 -9.960 1.00 89.50 108 ARG A CA 1
ATOM 826 C C . ARG A 1 108 ? 21.608 6.179 -9.696 1.00 89.50 108 ARG A C 1
ATOM 828 O O . ARG A 1 108 ? 21.151 5.969 -8.577 1.00 89.50 108 ARG A O 1
ATOM 835 N N . THR A 1 109 ? 21.532 5.270 -10.670 1.00 89.88 109 THR A N 1
ATOM 836 C CA . THR A 1 109 ? 21.058 3.888 -10.431 1.00 89.88 109 THR A CA 1
ATOM 837 C C . THR A 1 109 ? 22.061 3.044 -9.633 1.00 89.88 109 THR A C 1
ATOM 839 O O . THR A 1 109 ? 21.673 2.052 -9.023 1.00 89.88 109 THR A O 1
ATOM 842 N N . GLY A 1 110 ? 23.349 3.414 -9.640 1.00 92.06 110 GLY A N 1
ATOM 843 C CA . GLY A 1 110 ? 24.449 2.572 -9.152 1.00 92.06 110 GLY A CA 1
ATOM 844 C C . GLY A 1 110 ? 24.929 1.533 -10.176 1.00 92.06 110 GLY A C 1
ATOM 845 O O . GLY A 1 110 ? 25.715 0.648 -9.821 1.00 92.06 110 GLY A O 1
ATOM 846 N N . TYR A 1 111 ? 24.443 1.616 -11.420 1.00 94.31 111 TYR A N 1
ATOM 847 C CA . TYR A 1 111 ? 24.766 0.731 -12.537 1.00 94.31 111 TYR A CA 1
ATOM 848 C C . TYR A 1 111 ? 25.149 1.526 -13.798 1.00 94.31 111 TYR A C 1
ATOM 850 O O . TYR A 1 111 ? 24.801 2.694 -13.959 1.00 94.31 111 TYR A O 1
ATOM 858 N N . PHE A 1 112 ? 25.839 0.863 -14.727 1.00 93.94 112 PHE A N 1
ATOM 859 C CA . PHE A 1 112 ? 26.261 1.406 -16.019 1.00 93.94 112 PHE A CA 1
ATOM 860 C C . PHE A 1 112 ? 26.135 0.372 -17.157 1.00 93.94 112 PHE A C 1
ATOM 862 O O . PHE A 1 112 ? 25.735 -0.780 -16.951 1.00 93.94 112 PHE A O 1
ATOM 869 N N . GLY A 1 113 ? 26.493 0.789 -18.375 1.00 93.62 113 GLY A N 1
ATOM 870 C CA . GLY A 1 113 ? 26.333 0.010 -19.608 1.00 93.62 113 GLY A CA 1
ATOM 871 C C . GLY A 1 113 ? 24.972 0.237 -20.272 1.00 93.62 113 GLY A C 1
ATOM 872 O O . GLY A 1 113 ? 24.082 0.836 -19.677 1.00 93.62 113 GLY A O 1
ATOM 873 N N . THR A 1 114 ? 24.804 -0.257 -21.503 1.00 92.88 114 THR A N 1
ATOM 874 C CA . THR A 1 114 ? 23.660 0.050 -22.395 1.00 92.88 114 THR A CA 1
ATOM 875 C C . THR A 1 114 ? 22.278 -0.197 -21.792 1.00 92.88 114 THR A C 1
ATOM 877 O O . THR A 1 114 ? 21.317 0.435 -22.207 1.00 92.88 114 THR A O 1
ATOM 880 N N . ASN A 1 115 ? 22.181 -1.112 -20.824 1.00 93.31 115 ASN A N 1
ATOM 881 C CA . ASN A 1 115 ? 20.937 -1.569 -20.205 1.00 93.31 115 ASN A CA 1
ATOM 882 C C . ASN A 1 115 ? 20.924 -1.343 -18.678 1.00 93.31 115 ASN A C 1
ATOM 884 O O . ASN A 1 115 ? 20.086 -1.915 -17.983 1.00 93.31 115 ASN A O 1
ATOM 888 N N . CYS A 1 116 ? 21.869 -0.559 -18.141 1.00 94.88 116 CYS A N 1
ATOM 889 C CA . CYS A 1 116 ? 22.082 -0.360 -16.700 1.00 94.88 116 CYS A CA 1
ATOM 890 C C . CYS A 1 116 ? 22.259 -1.682 -15.919 1.00 94.88 116 CYS A C 1
ATOM 892 O O . CYS A 1 116 ? 21.669 -1.881 -14.860 1.00 94.88 116 CYS A O 1
ATOM 894 N N . THR A 1 117 ? 23.048 -2.621 -16.452 1.00 93.88 117 THR A N 1
ATOM 895 C CA . THR A 1 117 ? 23.224 -3.979 -15.892 1.00 93.88 117 THR A CA 1
ATOM 896 C C . THR A 1 117 ? 24.573 -4.224 -15.213 1.00 93.88 117 THR A C 1
ATOM 898 O O . THR A 1 117 ? 24.682 -5.172 -14.437 1.00 93.88 117 THR A O 1
ATOM 901 N N . SER A 1 118 ? 25.589 -3.388 -15.446 1.00 94.88 118 SER A N 1
ATOM 902 C CA . SER A 1 118 ? 26.906 -3.520 -14.802 1.00 94.88 118 SER A CA 1
ATOM 903 C C . SER A 1 118 ? 26.942 -2.721 -13.493 1.00 94.88 118 SER A C 1
ATOM 905 O O . SER A 1 118 ? 26.848 -1.499 -13.564 1.00 94.88 118 SER A O 1
ATOM 907 N N . PRO A 1 119 ? 27.064 -3.342 -12.305 1.00 94.25 119 PRO A N 1
ATOM 908 C CA . PRO A 1 119 ? 27.056 -2.611 -11.038 1.00 94.25 119 PRO A CA 1
ATOM 909 C C . PRO A 1 119 ? 28.380 -1.887 -10.771 1.00 94.25 119 PRO A C 1
ATOM 911 O O . PRO A 1 119 ? 29.464 -2.413 -11.041 1.00 94.25 119 PRO A O 1
ATOM 914 N N . GLU A 1 120 ? 28.297 -0.715 -10.144 1.00 94.06 120 GLU A N 1
ATOM 915 C CA . GLU A 1 120 ? 29.440 -0.066 -9.495 1.00 94.06 120 GLU A CA 1
ATOM 916 C C . GLU A 1 120 ? 29.976 -0.905 -8.316 1.00 94.06 120 GLU A C 1
ATOM 918 O O . GLU A 1 120 ? 29.302 -1.796 -7.794 1.00 94.06 120 GLU A O 1
ATOM 923 N N . LEU A 1 121 ? 31.198 -0.607 -7.854 1.00 93.38 121 LEU A N 1
ATOM 924 C CA . LEU A 1 121 ? 31.868 -1.368 -6.789 1.00 93.38 121 LEU A CA 1
ATOM 925 C C . LEU A 1 121 ? 31.046 -1.429 -5.487 1.00 93.38 121 LEU A C 1
ATOM 927 O O . LEU A 1 121 ? 30.933 -2.497 -4.883 1.00 93.38 121 LEU A O 1
ATOM 931 N N . TRP A 1 122 ? 30.459 -0.302 -5.073 1.00 91.88 122 TRP A N 1
ATOM 932 C CA . TRP A 1 122 ? 29.640 -0.225 -3.861 1.00 91.88 122 TRP A CA 1
ATOM 933 C C . TRP A 1 122 ? 28.289 -0.921 -4.024 1.00 91.88 122 TRP A C 1
ATOM 935 O O . TRP A 1 122 ? 27.900 -1.678 -3.139 1.00 91.88 122 TRP A O 1
ATOM 945 N N . THR A 1 123 ? 27.625 -0.748 -5.169 1.00 90.38 123 THR A N 1
ATOM 946 C CA . THR A 1 123 ? 26.386 -1.456 -5.533 1.00 90.38 123 THR A CA 1
ATOM 947 C C . THR A 1 123 ? 26.589 -2.969 -5.481 1.00 90.38 123 THR A C 1
ATOM 949 O O . THR A 1 123 ? 25.849 -3.683 -4.812 1.00 90.38 123 THR A O 1
ATOM 952 N N . ARG A 1 124 ? 27.677 -3.462 -6.087 1.00 91.19 124 ARG A N 1
ATOM 953 C CA . ARG A 1 124 ? 28.036 -4.885 -6.098 1.00 91.19 124 ARG A CA 1
ATOM 954 C C . ARG A 1 124 ? 28.302 -5.452 -4.699 1.00 91.19 124 ARG A C 1
ATOM 956 O O . ARG A 1 124 ? 27.979 -6.612 -4.453 1.00 91.19 124 ARG A O 1
ATOM 963 N N . LEU A 1 125 ? 28.892 -4.664 -3.796 1.00 93.12 125 LEU A N 1
ATOM 964 C CA . LEU A 1 125 ? 29.096 -5.062 -2.399 1.00 93.12 125 LEU A CA 1
ATOM 965 C C . LEU A 1 125 ? 27.776 -5.056 -1.614 1.00 93.12 125 LEU A C 1
ATOM 967 O O . LEU A 1 125 ? 27.497 -6.003 -0.883 1.00 93.12 125 LEU A O 1
ATOM 971 N N . HIS A 1 126 ? 26.958 -4.016 -1.788 1.00 90.12 126 HIS A N 1
ATOM 972 C CA . HIS A 1 126 ? 25.643 -3.889 -1.162 1.00 90.12 126 HIS A CA 1
ATOM 973 C C . HIS A 1 126 ? 24.729 -5.062 -1.536 1.00 90.12 126 HIS A C 1
ATOM 975 O O . HIS A 1 126 ? 24.213 -5.743 -0.654 1.00 90.12 126 HIS A O 1
ATOM 981 N N . ASP A 1 127 ? 24.592 -5.357 -2.829 1.00 87.75 127 ASP A N 1
ATOM 982 C CA . ASP A 1 127 ? 23.673 -6.386 -3.329 1.00 87.75 127 ASP A CA 1
ATOM 983 C C . ASP A 1 127 ? 24.166 -7.819 -3.048 1.00 87.75 127 ASP A C 1
ATOM 985 O O . ASP A 1 127 ? 23.369 -8.755 -3.055 1.00 87.75 127 ASP A O 1
ATOM 989 N N . TRP A 1 128 ? 25.457 -7.998 -2.737 1.00 89.75 128 TRP A N 1
ATOM 990 C CA . TRP A 1 128 ? 25.995 -9.252 -2.195 1.00 89.75 128 TRP A CA 1
ATOM 991 C C . TRP A 1 128 ? 25.705 -9.428 -0.694 1.00 89.75 128 TRP A C 1
ATOM 993 O O . TRP A 1 128 ? 25.508 -10.553 -0.238 1.00 89.75 128 TRP A O 1
ATOM 1003 N N . LEU A 1 129 ? 25.656 -8.332 0.072 1.00 91.00 129 LEU A N 1
ATOM 1004 C CA . LEU A 1 129 ? 25.348 -8.344 1.508 1.00 91.00 129 LEU A CA 1
ATOM 1005 C C . LEU A 1 129 ? 23.839 -8.319 1.814 1.00 91.00 129 LEU A C 1
ATOM 1007 O O . LEU A 1 129 ? 23.444 -8.730 2.904 1.00 91.00 129 LEU A O 1
ATOM 1011 N N . LYS A 1 130 ? 23.002 -7.829 0.890 1.00 87.94 130 LYS A N 1
ATOM 1012 C CA . LYS A 1 130 ? 21.552 -7.643 1.060 1.00 87.94 130 LYS A CA 1
ATOM 1013 C C . LYS A 1 130 ? 20.806 -8.992 1.186 1.00 87.94 130 LYS A C 1
ATOM 1015 O O . LYS A 1 130 ? 20.736 -9.737 0.207 1.00 87.94 130 LYS A O 1
ATOM 1020 N N . PRO A 1 131 ? 20.170 -9.301 2.335 1.00 91.38 131 PRO A N 1
ATOM 1021 C CA . PRO A 1 131 ? 19.292 -10.464 2.477 1.00 91.38 131 PRO A CA 1
ATOM 1022 C C . PRO A 1 131 ? 18.025 -10.378 1.608 1.00 91.38 131 PRO A C 1
ATOM 1024 O O . PRO A 1 131 ? 17.626 -9.304 1.151 1.00 91.38 131 PRO A O 1
ATOM 1027 N N . SER A 1 132 ? 17.349 -11.513 1.408 1.00 89.00 132 SER A N 1
ATOM 1028 C CA . SER A 1 132 ? 16.050 -11.557 0.722 1.00 89.00 132 SER A CA 1
ATOM 1029 C C . SER A 1 132 ? 14.917 -10.961 1.578 1.00 89.00 132 SER A C 1
ATOM 1031 O O . SER A 1 132 ? 14.997 -11.016 2.810 1.00 89.00 132 SER A O 1
ATOM 1033 N N . PRO A 1 133 ? 13.824 -10.451 0.973 1.00 87.25 133 PRO A N 1
ATOM 1034 C CA . PRO A 1 133 ? 12.671 -9.959 1.730 1.00 87.25 133 PRO A CA 1
ATOM 1035 C C . PRO A 1 133 ? 12.054 -11.039 2.623 1.00 87.25 133 PRO A C 1
ATOM 1037 O O . PRO A 1 133 ? 11.820 -10.789 3.801 1.00 87.25 133 PRO A O 1
ATOM 1040 N N . ALA A 1 134 ? 11.924 -12.273 2.121 1.00 86.06 134 ALA A N 1
ATOM 1041 C CA . ALA A 1 134 ? 11.521 -13.431 2.923 1.00 86.06 134 ALA A CA 1
ATOM 1042 C C . ALA A 1 134 ? 12.405 -13.672 4.174 1.00 86.06 134 ALA A C 1
ATOM 1044 O O . ALA A 1 134 ? 11.887 -14.048 5.225 1.00 86.06 134 ALA A O 1
ATOM 1045 N N . PHE A 1 135 ? 13.722 -13.420 4.111 1.00 89.94 135 PHE A N 1
ATOM 1046 C CA . PHE A 1 135 ? 14.596 -13.505 5.293 1.00 89.94 135 PHE A CA 1
ATOM 1047 C C . PHE A 1 135 ? 14.324 -12.364 6.283 1.00 89.94 135 PHE A C 1
ATOM 1049 O O . PHE A 1 135 ? 14.231 -12.607 7.485 1.00 89.94 135 PHE A O 1
ATOM 1056 N N . TYR A 1 136 ? 14.142 -11.131 5.798 1.00 87.56 136 TYR A N 1
ATOM 1057 C CA . TYR A 1 136 ? 13.743 -10.009 6.654 1.00 87.56 136 TYR A CA 1
ATOM 1058 C C . TYR A 1 136 ? 12.390 -10.266 7.336 1.00 87.56 136 TYR A C 1
ATOM 1060 O O . TYR A 1 136 ? 12.274 -10.058 8.542 1.00 87.56 136 TYR A O 1
ATOM 1068 N N . HIS A 1 137 ? 11.395 -10.767 6.597 1.00 86.31 137 HIS A N 1
ATOM 1069 C CA . HIS A 1 137 ? 10.083 -11.131 7.133 1.00 86.31 137 HIS A CA 1
ATOM 1070 C C . HIS A 1 137 ? 10.196 -12.229 8.201 1.00 86.31 137 HIS A C 1
ATOM 1072 O O . HIS A 1 137 ? 9.630 -12.079 9.282 1.00 86.31 137 HIS A O 1
ATOM 1078 N N . PHE A 1 138 ? 10.985 -13.284 7.958 1.00 89.19 138 PHE A N 1
ATOM 1079 C CA . PHE A 1 138 ? 11.271 -14.317 8.961 1.00 89.19 138 PHE A CA 1
ATOM 1080 C C . PHE A 1 138 ? 11.854 -13.711 10.247 1.00 89.19 138 PHE A C 1
ATOM 1082 O O . PHE A 1 138 ? 11.313 -13.929 11.328 1.00 89.19 138 PHE A O 1
ATOM 1089 N N . ILE A 1 139 ? 12.898 -12.881 10.148 1.00 91.44 139 ILE A N 1
ATOM 1090 C CA . ILE A 1 139 ? 13.523 -12.242 11.317 1.00 91.44 139 ILE A CA 1
ATOM 1091 C C . ILE A 1 139 ? 12.544 -11.318 12.068 1.00 91.44 139 ILE A C 1
ATOM 1093 O O . ILE A 1 139 ? 12.545 -11.318 13.297 1.00 91.44 139 ILE A O 1
ATOM 1097 N N . LEU A 1 140 ? 11.676 -10.581 11.365 1.00 89.06 140 LEU A N 1
ATOM 1098 C CA . LEU A 1 140 ? 10.673 -9.679 11.960 1.00 89.06 140 LEU A CA 1
ATOM 1099 C C . LEU A 1 140 ? 9.469 -10.399 12.604 1.00 89.06 140 LEU A C 1
ATOM 1101 O O . LEU A 1 140 ? 8.793 -9.803 13.441 1.00 89.06 140 LEU A O 1
ATOM 1105 N N . THR A 1 141 ? 9.203 -11.657 12.237 1.00 88.50 141 THR A N 1
ATOM 1106 C CA . THR A 1 141 ? 8.074 -12.482 12.732 1.00 88.50 141 THR A CA 1
ATOM 1107 C C . THR A 1 141 ? 8.490 -13.591 13.705 1.00 88.50 141 THR A C 1
ATOM 1109 O O . THR A 1 141 ? 7.641 -14.302 14.240 1.00 88.50 141 THR A O 1
ATOM 1112 N N . HIS A 1 142 ? 9.791 -13.765 13.949 1.00 88.44 142 HIS A N 1
ATOM 1113 C CA . HIS A 1 142 ? 10.346 -14.796 14.830 1.00 88.44 142 HIS A CA 1
ATOM 1114 C C . HIS A 1 142 ? 11.117 -14.167 16.003 1.00 88.44 142 HIS A C 1
ATOM 1116 O O . HIS A 1 142 ? 11.349 -12.964 16.046 1.00 88.44 142 HIS A O 1
ATOM 1122 N N . PHE A 1 143 ? 11.509 -14.987 16.985 1.00 92.00 143 PHE A N 1
ATOM 1123 C CA . PHE A 1 143 ? 12.329 -14.573 18.138 1.00 92.00 143 PHE A CA 1
ATOM 1124 C C . PHE A 1 143 ? 11.719 -13.447 18.999 1.00 92.00 143 PHE A C 1
ATOM 1126 O O . PHE A 1 143 ? 12.416 -12.505 19.365 1.00 92.00 143 PHE A O 1
ATOM 1133 N N . LYS A 1 144 ? 10.431 -13.547 19.371 1.00 90.38 144 LYS A N 1
ATOM 1134 C CA . LYS A 1 144 ? 9.722 -12.508 20.147 1.00 90.38 144 LYS A CA 1
ATOM 1135 C C . LYS A 1 144 ? 10.526 -11.944 21.335 1.00 90.38 144 LYS A C 1
ATOM 1137 O O . LYS A 1 144 ? 10.640 -10.733 21.447 1.00 90.38 144 LYS A O 1
ATOM 1142 N N . TRP A 1 145 ? 11.162 -12.800 22.143 1.00 94.94 145 TRP A N 1
ATOM 1143 C CA . TRP A 1 145 ? 11.970 -12.385 23.304 1.00 94.94 145 TRP A CA 1
ATOM 1144 C C . TRP A 1 145 ? 13.090 -11.382 22.964 1.00 94.94 145 TRP A C 1
ATOM 1146 O O . TRP A 1 145 ? 13.433 -10.533 23.782 1.00 94.94 145 TRP A O 1
ATOM 1156 N N . PHE A 1 146 ? 13.670 -11.476 21.763 1.00 93.88 146 PHE A N 1
ATOM 1157 C CA . PHE A 1 146 ? 14.697 -10.555 21.279 1.00 93.88 146 PHE A CA 1
ATOM 1158 C C . PHE A 1 146 ? 14.064 -9.220 20.876 1.00 93.88 146 PHE A C 1
ATOM 1160 O O . PHE A 1 146 ? 14.590 -8.159 21.211 1.00 93.88 146 PHE A O 1
ATOM 1167 N N . TRP A 1 147 ? 12.898 -9.261 20.231 1.00 94.25 147 TRP A N 1
ATOM 1168 C CA . TRP A 1 147 ? 12.135 -8.063 19.896 1.00 94.25 147 TRP A CA 1
ATOM 1169 C C . TRP A 1 147 ? 11.597 -7.335 21.127 1.00 94.25 147 TRP A C 1
ATOM 1171 O O . TRP A 1 147 ? 11.673 -6.114 21.159 1.00 94.25 147 TRP A O 1
ATOM 1181 N N . ASP A 1 148 ? 11.167 -8.040 22.175 1.00 92.75 148 ASP A N 1
ATOM 1182 C CA . ASP A 1 148 ? 10.761 -7.429 23.451 1.00 92.75 148 ASP A CA 1
ATOM 1183 C C . ASP A 1 148 ? 11.912 -6.581 24.065 1.00 92.75 148 ASP A C 1
ATOM 1185 O O . ASP A 1 148 ? 11.683 -5.495 24.609 1.00 92.75 148 ASP A O 1
ATOM 1189 N N . ILE A 1 149 ? 13.171 -7.016 23.895 1.00 93.75 149 ILE A N 1
ATOM 1190 C CA . ILE A 1 149 ? 14.379 -6.258 24.280 1.00 93.75 149 ILE A CA 1
ATOM 1191 C C . ILE A 1 149 ? 14.654 -5.100 23.300 1.00 93.75 149 ILE A C 1
ATOM 1193 O O . ILE A 1 149 ? 14.933 -3.979 23.720 1.00 93.75 149 ILE A O 1
ATOM 1197 N N . VAL A 1 150 ? 14.561 -5.323 21.985 1.00 94.06 150 VAL A N 1
ATOM 1198 C CA . VAL A 1 150 ? 14.780 -4.262 20.979 1.00 94.06 150 VAL A CA 1
ATOM 1199 C C . VAL A 1 150 ? 13.756 -3.128 21.125 1.00 94.06 150 VAL A C 1
ATOM 1201 O O . VAL A 1 150 ? 14.139 -1.959 21.122 1.00 94.06 150 VAL A O 1
ATOM 1204 N N . ASN A 1 151 ? 12.479 -3.462 21.321 1.00 93.69 151 ASN A N 1
ATOM 1205 C CA . ASN A 1 151 ? 11.357 -2.528 21.449 1.00 93.69 151 ASN A CA 1
ATOM 1206 C C . ASN A 1 151 ? 11.453 -1.622 22.686 1.00 93.69 151 ASN A C 1
ATOM 1208 O O . ASN A 1 151 ? 10.911 -0.517 22.673 1.00 93.69 151 ASN A O 1
ATOM 1212 N N . SER A 1 152 ? 12.148 -2.075 23.734 1.00 91.50 152 SER A N 1
ATOM 1213 C CA . SER A 1 152 ? 12.378 -1.333 24.981 1.00 91.50 152 SER A CA 1
ATOM 1214 C C . SER A 1 152 ? 13.677 -0.504 24.976 1.00 91.50 152 SER A C 1
ATOM 1216 O O . SER A 1 152 ? 14.050 0.066 26.000 1.00 91.50 152 SER A O 1
ATOM 1218 N N . THR A 1 153 ? 14.358 -0.382 23.827 1.00 94.75 153 THR A N 1
ATOM 1219 C CA . THR A 1 153 ? 15.607 0.390 23.675 1.00 94.75 153 THR A CA 1
ATOM 1220 C C . THR A 1 153 ? 15.580 1.329 22.462 1.00 94.75 153 THR A C 1
ATOM 1222 O O . THR A 1 153 ? 14.745 1.211 21.567 1.00 94.75 153 THR A O 1
ATOM 1225 N N . PHE A 1 154 ? 16.565 2.233 22.378 1.00 93.06 154 PHE A N 1
ATOM 1226 C CA . PHE A 1 154 ? 16.786 3.125 21.225 1.00 93.06 154 PHE A CA 1
ATOM 1227 C C . PHE A 1 154 ? 17.006 2.383 19.887 1.00 93.06 154 PHE A C 1
ATOM 1229 O O . PHE A 1 154 ? 16.969 2.993 18.814 1.00 93.06 154 PHE A O 1
ATOM 1236 N N . ILE A 1 155 ? 17.238 1.065 19.926 1.00 93.00 155 ILE A N 1
ATOM 1237 C CA . ILE A 1 155 ? 17.384 0.226 18.734 1.00 93.00 155 ILE A CA 1
ATOM 1238 C C . ILE A 1 155 ? 16.062 0.199 17.948 1.00 93.00 155 ILE A C 1
ATOM 1240 O O . ILE A 1 155 ? 16.110 0.266 16.721 1.00 93.00 155 ILE A O 1
ATOM 1244 N N . ARG A 1 156 ? 14.895 0.226 18.617 1.00 93.88 156 ARG A N 1
ATOM 1245 C CA . ARG A 1 156 ? 13.575 0.393 17.975 1.00 93.88 156 ARG A CA 1
ATOM 1246 C C . ARG A 1 156 ? 13.541 1.619 17.063 1.00 93.88 156 ARG A C 1
ATOM 1248 O O . ARG A 1 156 ? 13.258 1.495 15.876 1.00 93.88 156 ARG A O 1
ATOM 1255 N N . ASP A 1 157 ? 13.887 2.785 17.600 1.00 90.69 157 ASP A N 1
ATOM 1256 C CA . ASP A 1 157 ? 13.873 4.061 16.873 1.00 90.69 157 ASP A CA 1
ATOM 1257 C C . ASP A 1 157 ? 14.915 4.095 15.745 1.00 90.69 157 ASP A C 1
ATOM 1259 O O . ASP A 1 157 ? 14.672 4.655 14.674 1.00 90.69 157 ASP A O 1
ATOM 1263 N N . THR A 1 158 ? 16.055 3.429 15.949 1.00 91.44 158 THR A N 1
ATOM 1264 C CA . THR A 1 158 ? 17.106 3.266 14.933 1.00 91.44 158 THR A CA 1
ATOM 1265 C C . THR A 1 158 ? 16.622 2.405 13.759 1.00 91.44 158 THR A C 1
ATOM 1267 O O . THR A 1 158 ? 16.791 2.784 12.598 1.00 91.44 158 THR A O 1
ATOM 1270 N N . LEU A 1 159 ? 15.972 1.272 14.046 1.00 91.81 159 LEU A N 1
ATOM 1271 C CA . LEU A 1 159 ? 15.390 0.384 13.036 1.00 91.81 159 LEU A CA 1
ATOM 1272 C C . LEU A 1 159 ? 14.189 1.026 12.335 1.00 91.81 159 LEU A C 1
ATOM 1274 O O . LEU A 1 159 ? 14.072 0.906 11.120 1.00 91.81 159 LEU A O 1
ATOM 1278 N N . MET A 1 160 ? 13.344 1.767 13.055 1.00 91.12 160 MET A N 1
ATOM 1279 C CA . MET A 1 160 ? 12.247 2.530 12.456 1.00 91.12 160 MET A CA 1
ATOM 1280 C C . MET A 1 160 ? 12.770 3.607 11.502 1.00 91.12 160 MET A C 1
ATOM 1282 O O . MET A 1 160 ? 12.321 3.664 10.359 1.00 91.12 160 MET A O 1
ATOM 1286 N N . ARG A 1 161 ? 13.778 4.398 11.897 1.00 90.19 161 ARG A N 1
ATOM 1287 C CA . ARG A 1 161 ? 14.444 5.371 11.007 1.00 90.19 161 ARG A CA 1
ATOM 1288 C C . ARG A 1 161 ? 15.002 4.700 9.741 1.00 90.19 161 ARG A C 1
ATOM 1290 O O . ARG A 1 161 ? 14.839 5.237 8.642 1.00 90.19 161 ARG A O 1
ATOM 1297 N N . LEU A 1 162 ? 15.605 3.514 9.870 1.00 90.31 162 LEU A N 1
ATOM 1298 C CA . LEU A 1 162 ? 16.099 2.726 8.735 1.00 90.31 162 LEU A CA 1
ATOM 1299 C C . LEU A 1 162 ? 14.959 2.234 7.823 1.00 90.31 162 LEU A C 1
ATOM 1301 O O . LEU A 1 162 ? 15.033 2.409 6.610 1.00 90.31 162 LEU A O 1
ATOM 1305 N N . ILE A 1 163 ? 13.885 1.673 8.386 1.00 89.38 163 ILE A N 1
ATOM 1306 C CA . ILE A 1 163 ? 12.715 1.196 7.630 1.00 89.38 163 ILE A CA 1
ATOM 1307 C C . ILE A 1 163 ? 12.061 2.347 6.862 1.00 89.38 163 ILE A C 1
ATOM 1309 O O . ILE A 1 163 ? 11.816 2.213 5.664 1.00 89.38 163 ILE A O 1
ATOM 1313 N N . LEU A 1 164 ? 11.815 3.484 7.521 1.00 84.06 164 LEU A N 1
ATOM 1314 C CA . LEU A 1 164 ? 11.176 4.646 6.903 1.00 84.06 164 LEU A CA 1
ATOM 1315 C C . LEU A 1 164 ? 12.004 5.197 5.737 1.00 84.06 164 LEU A C 1
ATOM 1317 O O . LEU A 1 164 ? 11.455 5.435 4.663 1.00 84.06 164 LEU A O 1
ATOM 1321 N N . THR A 1 165 ? 13.318 5.354 5.917 1.00 85.31 165 THR A N 1
ATOM 1322 C CA . THR A 1 165 ? 14.206 5.874 4.863 1.00 85.31 165 THR A CA 1
ATOM 1323 C C . THR A 1 165 ? 14.363 4.892 3.700 1.00 85.31 165 THR A C 1
ATOM 1325 O O . THR A 1 165 ? 14.137 5.276 2.553 1.00 85.31 165 THR A O 1
ATOM 1328 N N . VAL A 1 166 ? 14.656 3.612 3.964 1.00 88.12 166 VAL A N 1
ATOM 1329 C CA . VAL A 1 166 ? 14.820 2.588 2.912 1.00 88.12 166 VAL A CA 1
ATOM 1330 C C . VAL A 1 166 ? 13.528 2.385 2.113 1.00 88.12 166 VAL A C 1
ATOM 1332 O O . VAL A 1 166 ? 13.581 2.298 0.888 1.00 88.12 166 VAL A O 1
ATOM 1335 N N . ARG A 1 167 ? 12.360 2.355 2.771 1.00 87.75 167 ARG A N 1
ATOM 1336 C CA . ARG A 1 167 ? 11.067 2.179 2.088 1.00 87.75 167 ARG A CA 1
ATOM 1337 C C . ARG A 1 167 ? 10.644 3.425 1.316 1.00 87.75 167 ARG A C 1
ATOM 1339 O O . ARG A 1 167 ? 10.213 3.294 0.174 1.00 87.75 167 ARG A O 1
ATOM 1346 N N . ALA A 1 168 ? 10.781 4.622 1.888 1.00 80.19 168 ALA A N 1
ATOM 1347 C CA . ALA A 1 168 ? 10.363 5.851 1.213 1.00 80.19 168 ALA A CA 1
ATOM 1348 C C . ALA A 1 168 ? 11.217 6.179 -0.022 1.00 80.19 168 ALA A C 1
ATOM 1350 O O . ALA A 1 168 ? 10.676 6.689 -1.002 1.00 80.19 168 ALA A O 1
ATOM 1351 N N . ASN A 1 169 ? 12.513 5.842 -0.009 1.00 85.81 169 ASN A N 1
ATOM 1352 C CA . ASN A 1 169 ? 13.429 6.085 -1.130 1.00 85.81 169 ASN A CA 1
ATOM 1353 C C . ASN A 1 169 ? 13.074 5.302 -2.410 1.00 85.81 169 ASN A C 1
ATOM 1355 O O . ASN A 1 169 ? 13.558 5.650 -3.484 1.00 85.81 169 ASN A O 1
ATOM 1359 N N . LEU A 1 170 ? 12.222 4.271 -2.332 1.00 83.44 170 LEU A N 1
ATOM 1360 C CA . LEU A 1 170 ? 11.725 3.559 -3.515 1.00 83.44 170 LEU A CA 1
ATOM 1361 C C . LEU A 1 170 ? 10.668 4.359 -4.297 1.00 83.44 170 LEU A C 1
ATOM 1363 O O . LEU A 1 170 ? 10.478 4.088 -5.488 1.00 83.44 170 LEU A O 1
ATOM 1367 N N . ILE A 1 171 ? 9.998 5.331 -3.660 1.00 85.44 171 ILE A N 1
ATOM 1368 C CA . ILE A 1 171 ? 8.928 6.140 -4.260 1.00 85.44 171 ILE A CA 1
ATOM 1369 C C . ILE A 1 171 ? 9.488 7.488 -4.754 1.00 85.44 171 ILE A C 1
ATOM 1371 O O . ILE A 1 171 ? 9.986 8.272 -3.940 1.00 85.44 171 ILE A O 1
ATOM 1375 N N . PRO A 1 172 ? 9.377 7.816 -6.058 1.00 76.12 172 PRO A N 1
ATOM 1376 C CA . PRO A 1 172 ? 9.865 9.085 -6.590 1.00 76.12 172 PRO A CA 1
ATOM 1377 C C . PRO A 1 172 ? 9.131 10.281 -5.965 1.00 76.12 172 PRO A C 1
ATOM 1379 O O . PRO A 1 172 ? 7.907 10.293 -5.817 1.00 76.12 172 PRO A O 1
ATOM 1382 N N . SER A 1 173 ? 9.896 11.297 -5.570 1.00 77.69 173 SER A N 1
ATOM 1383 C CA . SER A 1 173 ? 9.389 12.494 -4.897 1.00 77.69 173 SER A CA 1
ATOM 1384 C C . SER A 1 173 ? 10.306 13.687 -5.206 1.00 77.69 173 SER A C 1
ATOM 1386 O O . SER A 1 173 ? 11.360 13.788 -4.576 1.00 77.69 173 SER A O 1
ATOM 1388 N N . PRO A 1 174 ? 9.937 14.618 -6.108 1.00 84.25 174 PRO A N 1
ATOM 1389 C CA . PRO A 1 174 ? 8.611 14.827 -6.708 1.00 84.25 174 PRO A CA 1
ATOM 1390 C C . PRO A 1 174 ? 8.104 13.668 -7.593 1.00 84.25 174 PRO A C 1
ATOM 1392 O O . PRO A 1 174 ? 8.912 12.862 -8.049 1.00 84.25 174 PRO A O 1
ATOM 1395 N N . PRO A 1 175 ? 6.776 13.571 -7.818 1.00 78.88 175 PRO A N 1
ATOM 1396 C CA . PRO A 1 175 ? 6.197 12.570 -8.717 1.00 78.88 175 PRO A CA 1
ATOM 1397 C C . PRO A 1 175 ? 6.726 12.745 -10.147 1.00 78.88 175 PRO A C 1
ATOM 1399 O O . PRO A 1 175 ? 6.932 13.874 -10.593 1.00 78.88 175 PRO A O 1
ATOM 1402 N N . THR A 1 176 ? 6.947 11.630 -10.848 1.00 83.44 176 THR A N 1
ATOM 1403 C CA . THR A 1 176 ? 7.592 11.594 -12.173 1.00 83.44 176 THR A CA 1
ATOM 1404 C C . THR A 1 176 ? 6.605 11.405 -13.318 1.00 83.44 176 THR A C 1
ATOM 1406 O O . THR A 1 176 ? 6.619 12.187 -14.262 1.00 83.44 176 THR A O 1
ATOM 1409 N N . PHE A 1 177 ? 5.764 10.374 -13.232 1.00 81.50 177 PHE A N 1
ATOM 1410 C CA . PHE A 1 177 ? 4.868 9.924 -14.300 1.00 81.50 177 PHE A CA 1
ATOM 1411 C C . PHE A 1 177 ? 3.410 9.969 -13.838 1.00 81.50 177 PHE A C 1
ATOM 1413 O O . PHE A 1 177 ? 3.134 9.871 -12.642 1.00 81.50 177 PHE A O 1
ATOM 1420 N N . ASN A 1 178 ? 2.473 10.033 -14.778 1.00 80.06 178 ASN A N 1
ATOM 1421 C CA . ASN A 1 178 ? 1.043 9.786 -14.553 1.00 80.06 178 ASN A CA 1
ATOM 1422 C C . ASN A 1 178 ? 0.506 8.889 -15.694 1.00 80.06 178 ASN A C 1
ATOM 1424 O O . ASN A 1 178 ? 1.305 8.246 -16.372 1.00 80.06 178 ASN A O 1
ATOM 1428 N N . SER A 1 179 ? -0.810 8.788 -15.907 1.00 76.69 179 SER A N 1
ATOM 1429 C CA . SER A 1 179 ? -1.361 7.961 -17.000 1.00 76.69 179 SER A CA 1
ATOM 1430 C C . SER A 1 179 ? -1.117 8.494 -18.421 1.00 76.69 179 SER A C 1
ATOM 1432 O O . SER A 1 179 ? -1.187 7.702 -19.357 1.00 76.69 179 SER A O 1
ATOM 1434 N N . ASP A 1 180 ? -0.827 9.789 -18.582 1.00 71.19 180 ASP A N 1
ATOM 1435 C CA . ASP A 1 180 ? -0.648 10.455 -19.887 1.00 71.19 180 ASP A CA 1
ATOM 1436 C C . ASP A 1 180 ? 0.809 10.831 -20.192 1.00 71.19 180 ASP A C 1
ATOM 1438 O O . ASP A 1 180 ? 1.165 11.093 -21.335 1.00 71.19 180 ASP A O 1
ATOM 1442 N N . TYR A 1 181 ? 1.683 10.845 -19.182 1.00 75.44 181 TYR A N 1
ATOM 1443 C CA . TYR A 1 181 ? 3.091 11.191 -19.338 1.00 75.44 181 TYR A CA 1
ATOM 1444 C C . TYR A 1 181 ? 3.983 10.067 -18.810 1.00 75.44 181 TYR A C 1
ATOM 1446 O O . TYR A 1 181 ? 4.256 9.961 -17.612 1.00 75.44 181 TYR A O 1
ATOM 1454 N N . GLY A 1 182 ? 4.489 9.253 -19.744 1.00 77.81 182 GLY A N 1
ATOM 1455 C CA . GLY A 1 182 ? 5.574 8.284 -19.525 1.00 77.81 182 GLY A CA 1
ATOM 1456 C C . GLY A 1 182 ? 6.971 8.903 -19.398 1.00 77.81 182 GLY A C 1
ATOM 1457 O O . GLY A 1 182 ? 7.959 8.183 -19.299 1.00 77.81 182 GLY A O 1
ATOM 1458 N N . TYR A 1 183 ? 7.053 10.232 -19.387 1.00 79.62 183 TYR A N 1
ATOM 1459 C CA . TYR A 1 183 ? 8.255 11.033 -19.184 1.00 79.62 183 TYR A CA 1
ATOM 1460 C C . TYR A 1 183 ? 7.954 12.156 -18.183 1.00 79.62 183 TYR A C 1
ATOM 1462 O O . TYR A 1 183 ? 6.797 12.520 -17.976 1.00 79.62 183 TYR A O 1
ATOM 1470 N N . ILE A 1 184 ? 8.986 12.718 -17.552 1.00 82.94 184 ILE A N 1
ATOM 1471 C CA . ILE A 1 184 ? 8.804 13.800 -16.575 1.00 82.94 184 ILE A CA 1
ATOM 1472 C C . ILE A 1 184 ? 8.337 15.064 -17.307 1.00 82.94 184 ILE A C 1
ATOM 1474 O O . ILE A 1 184 ? 9.052 15.589 -18.161 1.00 82.94 184 ILE A O 1
ATOM 1478 N N . SER A 1 185 ? 7.155 15.572 -16.956 1.00 83.94 185 SER A N 1
ATOM 1479 C CA . SER A 1 185 ? 6.576 16.794 -17.525 1.00 83.94 185 SER A CA 1
ATOM 1480 C C . SER A 1 185 ? 6.096 17.753 -16.430 1.00 83.94 185 SER A C 1
ATOM 1482 O O . SER A 1 185 ? 5.784 17.343 -15.307 1.00 83.94 185 SER A O 1
ATOM 1484 N N . TRP A 1 186 ? 6.019 19.051 -16.746 1.00 82.50 186 TRP A N 1
ATOM 1485 C CA . TRP A 1 186 ? 5.467 20.036 -15.808 1.00 82.50 186 TRP A CA 1
ATOM 1486 C C . TRP A 1 186 ? 3.985 19.774 -15.512 1.00 82.50 186 TRP A C 1
ATOM 1488 O O . TRP A 1 186 ? 3.548 19.978 -14.384 1.00 82.50 186 TRP A O 1
ATOM 1498 N N . GLU A 1 187 ? 3.233 19.251 -16.484 1.00 82.31 187 GLU A N 1
ATOM 1499 C CA . GLU A 1 187 ? 1.820 18.908 -16.315 1.00 82.31 187 GLU A CA 1
ATOM 1500 C C . GLU A 1 187 ? 1.633 17.728 -15.348 1.00 82.31 187 GLU A C 1
ATOM 1502 O O . GLU A 1 187 ? 0.856 17.832 -14.400 1.00 82.31 187 GLU A O 1
ATOM 1507 N N . ALA A 1 188 ? 2.421 16.651 -15.481 1.00 76.38 188 ALA A N 1
ATOM 1508 C CA . ALA A 1 188 ? 2.410 15.535 -14.527 1.00 76.38 188 ALA A CA 1
ATOM 1509 C C . ALA A 1 188 ? 2.744 15.994 -13.092 1.00 76.38 188 ALA A C 1
ATOM 1511 O O . ALA A 1 188 ? 2.129 15.553 -12.112 1.00 76.38 188 ALA A O 1
ATOM 1512 N N . TYR A 1 189 ? 3.687 16.933 -12.966 1.00 77.62 189 TYR A N 1
ATOM 1513 C CA . TYR A 1 189 ? 4.083 17.520 -11.690 1.00 77.62 189 TYR A CA 1
ATOM 1514 C C . TYR A 1 189 ? 3.011 18.438 -11.073 1.00 77.62 189 TYR A C 1
ATOM 1516 O O . TYR A 1 189 ? 2.720 18.325 -9.875 1.00 77.62 189 TYR A O 1
ATOM 1524 N N . ALA A 1 190 ? 2.449 19.356 -11.863 1.00 76.00 190 ALA A N 1
ATOM 1525 C CA . ALA A 1 190 ? 1.575 20.427 -11.392 1.00 76.00 190 ALA A CA 1
ATOM 1526 C C . ALA A 1 190 ? 0.112 19.989 -11.262 1.00 76.00 190 ALA A C 1
ATOM 1528 O O . ALA A 1 190 ? -0.564 20.394 -10.314 1.00 76.00 190 ALA A O 1
ATOM 1529 N N . ASN A 1 191 ? -0.380 19.142 -12.169 1.00 81.38 191 ASN A N 1
ATOM 1530 C CA . ASN A 1 191 ? -1.782 18.761 -12.191 1.00 81.38 191 ASN A CA 1
ATOM 1531 C C . ASN A 1 191 ? -2.093 17.734 -11.089 1.00 81.38 191 ASN A C 1
ATOM 1533 O O . ASN A 1 191 ? -1.773 16.544 -11.183 1.00 81.38 191 ASN A O 1
ATOM 1537 N N . VAL A 1 192 ? -2.709 18.216 -10.006 1.00 77.75 192 VAL A N 1
ATOM 1538 C CA . VAL A 1 192 ? -3.124 17.408 -8.846 1.00 77.75 192 VAL A CA 1
ATOM 1539 C C . VAL A 1 192 ? -4.409 16.610 -9.079 1.00 77.75 192 VAL A C 1
ATOM 1541 O O . VAL A 1 192 ? -4.699 15.718 -8.285 1.00 77.75 192 VAL A O 1
ATOM 1544 N N . SER A 1 193 ? -5.096 16.812 -10.211 1.00 76.50 193 SER A N 1
ATOM 1545 C CA . SER A 1 193 ? -6.081 15.847 -10.731 1.00 76.50 193 SER A CA 1
ATOM 1546 C C . SER A 1 193 ? -5.432 14.532 -11.212 1.00 76.50 193 SER A C 1
ATOM 1548 O O . SER A 1 193 ? -6.144 13.644 -11.653 1.00 76.50 193 SER A O 1
ATOM 1550 N N . TYR A 1 194 ? -4.096 14.452 -11.106 1.00 73.38 194 TYR A N 1
ATOM 1551 C CA . TYR A 1 194 ? -3.107 13.366 -11.208 1.00 73.38 194 TYR A CA 1
ATOM 1552 C C . TYR A 1 194 ? -2.924 12.358 -10.033 1.00 73.38 194 TYR A C 1
ATOM 1554 O O . TYR A 1 194 ? -2.399 12.757 -8.990 1.00 73.38 194 TYR A O 1
ATOM 1562 N N . TYR A 1 195 ? -3.161 11.050 -10.191 1.00 73.94 195 TYR A N 1
ATOM 1563 C CA . TYR A 1 195 ? -2.367 9.999 -9.512 1.00 73.94 195 TYR A CA 1
ATOM 1564 C C . TYR A 1 195 ? -1.005 9.928 -10.209 1.00 73.94 195 TYR A C 1
ATOM 1566 O O . TYR A 1 195 ? -0.902 10.120 -11.421 1.00 73.94 195 TYR A O 1
ATOM 1574 N N . THR A 1 196 ? 0.043 9.643 -9.442 1.00 80.25 196 THR A N 1
ATOM 1575 C CA . THR A 1 196 ? 1.366 9.346 -10.006 1.00 80.25 196 THR A CA 1
ATOM 1576 C C . THR A 1 196 ? 1.426 7.894 -10.486 1.00 80.25 196 THR A C 1
ATOM 1578 O O . THR A 1 196 ? 0.543 7.087 -10.187 1.00 80.25 196 THR A O 1
ATOM 1581 N N . ARG A 1 197 ? 2.503 7.538 -11.181 1.00 76.75 197 ARG A N 1
ATOM 1582 C CA . ARG A 1 197 ? 2.919 6.148 -11.405 1.00 76.75 197 ARG A CA 1
ATOM 1583 C C . ARG A 1 197 ? 4.392 5.965 -11.058 1.00 76.75 197 ARG A C 1
ATOM 1585 O O . ARG A 1 197 ? 5.139 6.946 -11.037 1.00 76.75 197 ARG A O 1
ATOM 1592 N N . VAL A 1 198 ? 4.798 4.735 -10.739 1.00 81.25 198 VAL A N 1
ATOM 1593 C CA . VAL A 1 198 ? 6.187 4.405 -10.341 1.00 81.25 198 VAL A CA 1
ATOM 1594 C C . VAL A 1 198 ? 6.965 3.741 -11.476 1.00 81.25 198 VAL A C 1
ATOM 1596 O O . VAL A 1 198 ? 8.176 3.948 -11.588 1.00 81.25 198 VAL A O 1
ATOM 1599 N N . LEU A 1 199 ? 6.262 3.014 -12.344 1.00 74.06 199 LEU A N 1
ATOM 1600 C CA . LEU A 1 199 ? 6.704 2.715 -13.705 1.00 74.06 199 LEU A CA 1
ATOM 1601 C C . LEU A 1 199 ? 5.898 3.577 -14.687 1.00 74.06 199 LEU A C 1
ATOM 1603 O O . LEU A 1 199 ? 4.726 3.858 -14.417 1.00 74.06 199 LEU A O 1
ATOM 1607 N N . PRO A 1 200 ? 6.484 4.015 -15.814 1.00 75.12 200 PRO A N 1
ATOM 1608 C CA . PRO A 1 200 ? 5.735 4.772 -16.806 1.00 75.12 200 PRO A CA 1
ATOM 1609 C C . PRO A 1 200 ? 4.591 3.916 -17.389 1.00 75.12 200 PRO A C 1
ATOM 1611 O O . PRO A 1 200 ? 4.737 2.689 -17.488 1.00 75.12 200 PRO A O 1
ATOM 1614 N N . PRO A 1 201 ? 3.460 4.528 -17.793 1.00 53.28 201 PRO A N 1
ATOM 1615 C CA . PRO A 1 201 ? 2.469 3.860 -18.633 1.00 53.28 201 PRO A CA 1
ATOM 1616 C C . PRO A 1 201 ? 3.137 3.232 -19.857 1.00 53.28 201 PRO A C 1
ATOM 1618 O O . PRO A 1 201 ? 4.039 3.824 -20.455 1.00 53.28 201 PRO A O 1
ATOM 1621 N N . VAL A 1 202 ? 2.649 2.066 -20.290 1.00 51.91 202 VAL A N 1
ATOM 1622 C CA . VAL A 1 202 ? 2.808 1.716 -21.708 1.00 51.91 202 VAL A CA 1
ATOM 1623 C C . VAL A 1 202 ? 1.980 2.760 -22.475 1.00 51.91 202 VAL A C 1
ATOM 1625 O O . VAL A 1 202 ? 0.811 2.900 -22.123 1.00 51.91 202 VAL A O 1
ATOM 1628 N N . PRO A 1 203 ? 2.522 3.486 -23.471 1.00 41.75 203 PRO A N 1
ATOM 1629 C CA . PRO A 1 203 ? 2.013 4.805 -23.861 1.00 41.75 203 PRO A CA 1
ATOM 1630 C C . PRO A 1 203 ? 0.494 4.978 -24.027 1.00 41.75 203 PRO A C 1
ATOM 1632 O O . PRO A 1 203 ? -0.174 4.145 -24.643 1.00 41.75 203 PRO A O 1
ATOM 1635 N N . ASP A 1 204 ? 0.055 6.109 -23.473 1.00 40.62 204 ASP A N 1
ATOM 1636 C CA . ASP A 1 204 ? -1.153 6.918 -23.660 1.00 40.62 204 ASP A CA 1
ATOM 1637 C C . ASP A 1 204 ? -2.524 6.219 -23.531 1.00 40.62 204 ASP A C 1
ATOM 1639 O O . ASP A 1 204 ? -2.960 5.474 -24.416 1.00 40.62 204 ASP A O 1
ATOM 1643 N N . ASN A 1 205 ? -3.231 6.504 -22.419 1.00 27.80 205 ASN A N 1
ATOM 1644 C CA . ASN A 1 205 ? -4.439 7.368 -22.378 1.00 27.80 205 ASN A CA 1
ATOM 1645 C C . ASN A 1 205 ? -5.181 7.334 -20.987 1.00 27.80 205 ASN A C 1
ATOM 1647 O O . ASN A 1 205 ? -6.060 6.500 -20.767 1.00 27.80 205 ASN A O 1
ATOM 1651 N N . CYS A 1 206 ? -4.916 8.323 -20.110 1.00 32.44 206 CYS A N 1
ATOM 1652 C CA . CYS A 1 206 ? -5.875 9.037 -19.211 1.00 32.44 206 CYS A CA 1
ATOM 1653 C C . CYS A 1 206 ? -6.291 8.419 -17.787 1.00 32.44 206 CYS A C 1
ATOM 1655 O O . CYS A 1 206 ? -5.764 7.362 -17.428 1.00 32.44 206 CYS A O 1
ATOM 1657 N N . PRO A 1 207 ? -7.031 9.112 -16.836 1.00 33.66 207 PRO A N 1
ATOM 1658 C CA . PRO A 1 207 ? -6.445 9.434 -15.490 1.00 33.66 207 PRO A CA 1
ATOM 1659 C C . PRO A 1 207 ? -7.302 9.768 -14.161 1.00 33.66 207 PRO A C 1
ATOM 1661 O O . PRO A 1 207 ? -7.860 10.854 -14.053 1.00 33.66 207 PRO A O 1
ATOM 1664 N N . THR A 1 208 ? -7.219 8.979 -13.049 1.00 32.78 208 THR A N 1
ATOM 1665 C CA . THR A 1 208 ? -6.927 9.369 -11.585 1.00 32.78 208 THR A CA 1
ATOM 1666 C C . THR A 1 208 ? -7.904 10.220 -10.633 1.00 32.78 208 THR A C 1
ATOM 1668 O O . THR A 1 208 ? -9.022 10.337 -11.126 1.00 32.78 208 THR A O 1
ATOM 1671 N N . PRO A 1 209 ? -7.709 10.772 -9.332 1.00 42.12 209 PRO A N 1
ATOM 1672 C CA . PRO A 1 209 ? -6.591 11.050 -8.305 1.00 42.12 209 PRO A CA 1
ATOM 1673 C C . PRO A 1 209 ? -6.850 11.135 -6.687 1.00 42.12 209 PRO A C 1
ATOM 1675 O O . PRO A 1 209 ? -7.858 10.640 -6.195 1.00 42.12 209 PRO A O 1
ATOM 1678 N N . MET A 1 210 ? -5.966 11.813 -5.856 1.00 34.28 210 MET A N 1
ATOM 1679 C CA . MET A 1 210 ? -6.112 12.572 -4.508 1.00 34.28 210 MET A CA 1
ATOM 1680 C C . MET A 1 210 ? -6.073 11.988 -3.014 1.00 34.28 210 MET A C 1
ATOM 1682 O O . MET A 1 210 ? -6.218 10.787 -2.817 1.00 34.28 210 MET A O 1
ATOM 1686 N N . GLY A 1 211 ? -5.857 12.835 -1.939 1.00 31.00 211 GLY A N 1
ATOM 1687 C CA . GLY A 1 211 ? -6.110 12.554 -0.458 1.00 31.00 211 GLY A CA 1
ATOM 1688 C C . GLY A 1 211 ? -5.305 13.279 0.712 1.00 31.00 211 GLY A C 1
ATOM 1689 O O . GLY A 1 211 ? -4.160 13.669 0.500 1.00 31.00 211 GLY A O 1
ATOM 1690 N N . THR A 1 212 ? -5.844 13.409 1.966 1.00 29.70 212 THR A N 1
ATOM 1691 C CA . THR A 1 212 ? -5.190 13.954 3.231 1.00 29.70 212 THR A CA 1
ATOM 1692 C C . THR A 1 212 ? -5.583 13.220 4.556 1.00 29.70 212 THR A C 1
ATOM 1694 O O . THR A 1 212 ? -6.677 12.667 4.621 1.00 29.70 212 THR A O 1
ATOM 1697 N N . LYS A 1 213 ? -4.727 13.187 5.618 1.00 40.28 213 LYS A N 1
ATOM 1698 C CA . LYS A 1 213 ? -4.962 12.485 6.931 1.00 40.28 213 LYS A CA 1
ATOM 1699 C C . LYS A 1 213 ? -4.242 13.124 8.155 1.00 40.28 213 LYS A C 1
ATOM 1701 O O . LYS A 1 213 ? -3.280 13.856 7.953 1.00 40.28 213 LYS A O 1
ATOM 1706 N N . GLY A 1 214 ? -4.682 12.843 9.396 1.00 40.34 214 GLY A N 1
ATOM 1707 C CA . GLY A 1 214 ? -4.184 13.464 10.652 1.00 40.34 214 GLY A CA 1
ATOM 1708 C C . GLY A 1 214 ? -3.851 12.464 11.773 1.00 40.34 214 GLY A C 1
ATOM 1709 O O . GLY A 1 214 ? -2.945 11.657 11.611 1.00 40.34 214 GLY A O 1
ATOM 1710 N N . GLU A 1 215 ? -4.609 12.464 12.878 1.00 48.28 215 GLU A N 1
ATOM 1711 C CA . GLU A 1 215 ? -4.569 11.442 13.959 1.00 48.28 215 GLU A CA 1
ATOM 1712 C C . GLU A 1 215 ? -4.621 10.006 13.403 1.00 48.28 215 GLU A C 1
ATOM 1714 O O . GLU A 1 215 ? -3.942 9.095 13.876 1.00 48.28 215 GLU A O 1
ATOM 1719 N N . THR A 1 216 ? -5.363 9.840 12.304 1.00 61.81 216 THR A N 1
ATOM 1720 C CA . THR A 1 216 ? -5.442 8.630 11.479 1.00 61.81 216 THR A CA 1
ATOM 1721 C C . THR A 1 216 ? -4.072 8.075 11.083 1.00 61.81 216 THR A C 1
ATOM 1723 O O . THR A 1 216 ? -3.960 6.880 10.856 1.00 61.81 216 THR A O 1
ATOM 1726 N N . ILE A 1 217 ? -3.030 8.907 10.966 1.00 71.12 217 ILE A N 1
ATOM 1727 C CA . ILE A 1 217 ? -1.673 8.467 10.619 1.00 71.12 217 ILE A CA 1
ATOM 1728 C C . ILE A 1 217 ? -1.076 7.621 11.747 1.00 71.12 217 ILE A C 1
ATOM 1730 O O . ILE A 1 217 ? -0.520 6.563 11.458 1.00 71.12 217 ILE A O 1
ATOM 1734 N N . LYS A 1 218 ? -1.250 8.025 13.015 1.00 82.94 218 LYS A N 1
ATOM 1735 C CA . LYS A 1 218 ? -0.782 7.242 14.165 1.00 82.94 218 LYS A CA 1
ATOM 1736 C C . LYS A 1 218 ? -1.479 5.886 14.218 1.00 82.94 218 LYS A C 1
ATOM 1738 O O . LYS A 1 218 ? -0.804 4.863 14.192 1.00 82.94 218 LYS A O 1
ATOM 1743 N N . ILE A 1 219 ? -2.813 5.893 14.200 1.00 77.81 219 ILE A N 1
ATOM 1744 C CA . ILE A 1 219 ? -3.649 4.681 14.251 1.00 77.81 219 ILE A CA 1
ATOM 1745 C C . ILE A 1 219 ? -3.331 3.748 13.067 1.00 77.81 219 ILE A C 1
ATOM 1747 O O . ILE A 1 219 ? -3.215 2.535 13.235 1.00 77.81 219 ILE A O 1
ATOM 1751 N N . VAL A 1 220 ? -3.110 4.297 11.865 1.00 79.19 220 VAL A N 1
ATOM 1752 C CA . VAL A 1 220 ? -2.731 3.483 10.701 1.00 79.19 220 VAL A CA 1
ATOM 1753 C C . VAL A 1 220 ? -1.343 2.850 10.863 1.00 79.19 220 VAL A C 1
ATOM 1755 O O . VAL A 1 220 ? -1.160 1.720 10.424 1.00 79.19 220 VAL A O 1
ATOM 1758 N N . ILE A 1 221 ? -0.369 3.517 11.487 1.00 79.31 221 ILE A N 1
ATOM 1759 C CA . ILE A 1 221 ? 0.983 2.960 11.679 1.00 79.31 221 ILE A CA 1
ATOM 1760 C C . ILE A 1 221 ? 1.027 1.955 12.834 1.00 79.31 221 ILE A C 1
ATOM 1762 O O . ILE A 1 221 ? 1.513 0.840 12.647 1.00 79.31 221 ILE A O 1
ATOM 1766 N N . GLU A 1 222 ? 0.571 2.362 14.018 1.00 88.69 222 GLU A N 1
ATOM 1767 C CA . GLU A 1 222 ? 0.812 1.640 15.274 1.00 88.69 222 GLU A CA 1
ATOM 1768 C C . GLU A 1 222 ? -0.213 0.535 15.547 1.00 88.69 222 GLU A C 1
ATOM 1770 O O . GLU A 1 222 ? 0.168 -0.488 16.109 1.00 88.69 222 GLU A O 1
ATOM 1775 N N . ASP A 1 223 ? -1.458 0.679 15.076 1.00 83.94 223 ASP A N 1
ATOM 1776 C CA . ASP A 1 223 ? -2.488 -0.355 15.235 1.00 83.94 223 ASP A CA 1
ATOM 1777 C C . ASP A 1 223 ? -2.631 -1.180 13.939 1.00 83.94 223 ASP A C 1
ATOM 1779 O O . ASP A 1 223 ? -2.433 -2.396 13.920 1.00 83.94 223 ASP A O 1
ATOM 1783 N N . TYR A 1 224 ? -2.939 -0.521 12.816 1.00 83.88 224 TYR A N 1
ATOM 1784 C CA . TYR A 1 224 ? -3.379 -1.195 11.583 1.00 83.88 224 TYR A CA 1
ATOM 1785 C C . TYR A 1 224 ? -2.241 -1.850 10.778 1.00 83.88 224 TYR A C 1
ATOM 1787 O O . TYR A 1 224 ? -2.320 -3.034 10.449 1.00 83.88 224 TYR A O 1
ATOM 1795 N N . VAL A 1 225 ? -1.156 -1.127 10.471 1.00 83.06 225 VAL A N 1
ATOM 1796 C CA . VAL A 1 225 ? 0.010 -1.704 9.768 1.00 83.06 225 VAL A CA 1
ATOM 1797 C C . VAL A 1 225 ? 0.777 -2.669 10.682 1.00 83.06 225 VAL A C 1
ATOM 1799 O O . VAL A 1 225 ? 1.325 -3.659 10.193 1.00 83.06 225 VAL A O 1
ATOM 1802 N N . GLN A 1 226 ? 0.758 -2.459 12.003 1.00 87.44 226 GLN A N 1
ATOM 1803 C CA . GLN A 1 226 ? 1.266 -3.435 12.972 1.00 87.44 226 GLN A CA 1
ATOM 1804 C C . GLN A 1 226 ? 0.495 -4.761 12.878 1.00 87.44 226 GLN A C 1
ATOM 1806 O O . GLN A 1 226 ? 1.112 -5.812 12.711 1.00 87.44 226 GLN A O 1
ATOM 1811 N N . HIS A 1 227 ? -0.842 -4.708 12.907 1.00 86.06 227 HIS A N 1
ATOM 1812 C CA . HIS A 1 227 ? -1.703 -5.883 12.765 1.00 86.06 227 HIS A CA 1
ATOM 1813 C C . HIS A 1 227 ? -1.483 -6.608 11.426 1.00 86.06 227 HIS A C 1
ATOM 1815 O O . HIS A 1 227 ? -1.223 -7.808 11.416 1.00 86.06 227 HIS A O 1
ATOM 1821 N N . LEU A 1 228 ? -1.510 -5.881 10.301 1.00 84.38 228 LEU A N 1
ATOM 1822 C CA . LEU A 1 228 ? -1.361 -6.464 8.960 1.00 84.38 228 LEU A CA 1
ATOM 1823 C C . LEU A 1 228 ? 0.028 -7.053 8.675 1.00 84.38 228 LEU A C 1
ATOM 1825 O O . LEU A 1 228 ? 0.148 -7.951 7.844 1.00 84.38 228 LEU A O 1
ATOM 1829 N N . SER A 1 229 ? 1.082 -6.533 9.309 1.00 81.62 229 SER A N 1
ATOM 1830 C CA . SER A 1 229 ? 2.449 -7.032 9.103 1.00 81.62 229 SER A CA 1
ATOM 1831 C C . SER A 1 229 ? 2.793 -8.245 9.968 1.00 81.62 229 SER A C 1
ATOM 1833 O O . SER A 1 229 ? 3.690 -9.005 9.604 1.00 81.62 229 SER A O 1
ATOM 1835 N N . GLY A 1 230 ? 2.111 -8.429 11.105 1.00 83.12 230 GLY A N 1
ATOM 1836 C CA . GLY A 1 230 ? 2.397 -9.505 12.060 1.00 83.12 230 GLY A CA 1
ATOM 1837 C C . GLY A 1 230 ? 3.777 -9.407 12.728 1.00 83.12 230 GLY A C 1
ATOM 1838 O O . GLY A 1 230 ? 4.241 -10.378 13.324 1.00 83.12 230 GLY A O 1
ATOM 1839 N N . TYR A 1 231 ? 4.464 -8.265 12.611 1.00 88.06 231 TYR A N 1
ATOM 1840 C CA . TYR A 1 231 ? 5.826 -8.097 13.116 1.00 88.06 231 TYR A CA 1
ATOM 1841 C C . TYR A 1 231 ? 5.875 -7.982 14.641 1.00 88.06 231 TYR A C 1
ATOM 1843 O O . TYR A 1 231 ? 5.017 -7.358 15.264 1.00 88.06 231 TYR A O 1
ATOM 1851 N N . TYR A 1 232 ? 6.940 -8.523 15.237 1.00 88.81 232 TYR A N 1
ATOM 1852 C CA . TYR A 1 232 ? 7.267 -8.305 16.647 1.00 88.81 232 TYR A CA 1
ATOM 1853 C C . TYR A 1 232 ? 8.050 -7.009 16.885 1.00 88.81 232 TYR A C 1
ATOM 1855 O O . TYR A 1 232 ? 8.076 -6.530 18.016 1.00 88.81 232 TYR A O 1
ATOM 1863 N N . LEU A 1 233 ? 8.640 -6.396 15.852 1.00 90.12 233 LEU A N 1
ATOM 1864 C CA . LEU A 1 233 ? 9.084 -5.002 15.931 1.00 90.12 233 LEU A CA 1
ATOM 1865 C C . LEU A 1 233 ? 7.859 -4.098 16.123 1.00 90.12 233 LEU A C 1
ATOM 1867 O O . LEU A 1 233 ? 6.973 -4.066 15.268 1.00 90.12 233 LEU A O 1
ATOM 1871 N N . SER A 1 234 ? 7.832 -3.338 17.218 1.00 87.94 234 SER A N 1
ATOM 1872 C CA . SER A 1 234 ? 6.801 -2.332 17.462 1.00 87.94 234 SER A CA 1
ATOM 1873 C C . SER A 1 234 ? 7.037 -1.113 16.571 1.00 87.94 234 SER A C 1
ATOM 1875 O O . SER A 1 234 ? 7.961 -0.326 16.803 1.00 87.94 234 SER A O 1
ATOM 1877 N N . LEU A 1 235 ? 6.175 -0.928 15.576 1.00 87.56 235 LEU A N 1
ATOM 1878 C CA . LEU A 1 235 ? 6.117 0.266 14.743 1.00 87.56 235 LEU A CA 1
ATOM 1879 C C . LEU A 1 235 ? 5.842 1.508 15.606 1.00 87.56 235 LEU A C 1
ATOM 1881 O O . LEU A 1 235 ? 5.388 1.412 16.746 1.00 87.56 235 LEU A O 1
ATOM 1885 N N . LYS A 1 236 ? 6.198 2.688 15.099 1.00 89.25 236 LYS A N 1
ATOM 1886 C CA . LYS A 1 236 ? 6.115 3.959 15.831 1.00 89.25 236 LYS A CA 1
ATOM 1887 C C . LYS A 1 236 ? 5.790 5.083 14.855 1.00 89.25 236 LYS A C 1
ATOM 1889 O O . LYS A 1 236 ? 6.496 5.242 13.856 1.00 89.25 236 LYS A O 1
ATOM 1894 N N . PHE A 1 237 ? 4.761 5.873 15.139 1.00 89.88 237 PHE A N 1
ATOM 1895 C CA . PHE A 1 237 ? 4.552 7.152 14.479 1.00 89.88 237 PHE A CA 1
ATOM 1896 C C . PHE A 1 237 ? 5.314 8.235 15.240 1.00 89.88 237 PHE A C 1
ATOM 1898 O O . PHE A 1 237 ? 4.863 8.757 16.256 1.00 89.88 237 PHE A O 1
ATOM 1905 N N . ASP A 1 238 ? 6.500 8.547 14.733 1.00 90.31 238 ASP A N 1
ATOM 1906 C CA . ASP A 1 238 ? 7.369 9.581 15.277 1.00 90.31 238 ASP A CA 1
ATOM 1907 C C . ASP A 1 238 ? 8.045 10.328 14.115 1.00 90.31 238 ASP A C 1
ATOM 1909 O O . ASP A 1 238 ? 9.007 9.822 13.525 1.00 90.31 238 ASP A O 1
ATOM 1913 N N . PRO A 1 239 ? 7.520 11.504 13.724 1.00 86.75 239 PRO A N 1
ATOM 1914 C CA . PRO A 1 239 ? 8.101 12.325 12.665 1.00 86.75 239 PRO A CA 1
ATOM 1915 C C . PRO A 1 239 ? 9.545 12.775 12.927 1.00 86.75 239 PRO A C 1
ATOM 1917 O O . PRO A 1 239 ? 10.298 12.981 11.972 1.00 86.75 239 PRO A O 1
ATOM 1920 N N . GLU A 1 240 ? 9.979 12.858 14.189 1.00 91.38 240 GLU A N 1
ATOM 1921 C CA . GLU A 1 240 ? 11.336 13.284 14.559 1.00 91.38 240 GLU A CA 1
ATOM 1922 C C . GLU A 1 240 ? 12.395 12.248 14.128 1.00 91.38 240 GLU A C 1
ATOM 1924 O O . GLU A 1 240 ? 13.570 12.575 13.911 1.00 91.38 240 GLU A O 1
ATOM 1929 N N . LEU A 1 241 ? 11.973 11.003 13.856 1.00 90.69 241 LEU A N 1
ATOM 1930 C CA . LEU A 1 241 ? 12.802 9.981 13.210 1.00 90.69 241 LEU A CA 1
ATOM 1931 C C . LEU A 1 241 ? 13.219 10.338 11.775 1.00 90.69 241 LEU A C 1
ATOM 1933 O O . LEU A 1 241 ? 14.182 9.764 11.270 1.00 90.69 241 LEU A O 1
ATOM 1937 N N . LEU A 1 242 ? 12.556 11.290 11.116 1.00 89.25 242 LEU A N 1
ATOM 1938 C CA . LEU A 1 242 ? 12.949 11.791 9.794 1.00 89.25 242 LEU A CA 1
ATOM 1939 C C . LEU A 1 242 ? 13.646 13.156 9.852 1.00 89.25 242 LEU A C 1
ATOM 1941 O O . LEU A 1 242 ? 14.184 13.616 8.839 1.00 89.25 242 LEU A O 1
ATOM 1945 N N . PHE A 1 243 ? 13.728 13.787 11.025 1.00 90.31 243 PHE A N 1
ATOM 1946 C CA . PHE A 1 243 ? 14.458 15.043 11.177 1.00 90.31 243 PHE A CA 1
ATOM 1947 C C . PHE A 1 243 ? 15.965 14.776 11.038 1.00 90.31 243 PHE A C 1
ATOM 1949 O O . PHE A 1 243 ? 16.486 13.754 11.497 1.00 90.31 243 PHE A O 1
ATOM 1956 N N . GLY A 1 244 ? 16.652 15.667 10.317 1.00 84.44 244 GLY A N 1
ATOM 1957 C CA . GLY A 1 244 ? 18.041 15.475 9.885 1.00 84.44 244 GLY A CA 1
ATOM 1958 C C . GLY A 1 244 ? 18.236 14.512 8.701 1.00 84.44 244 GLY A C 1
ATOM 1959 O O . GLY A 1 244 ? 19.369 14.333 8.264 1.00 84.44 244 GLY A O 1
ATOM 1960 N N . THR A 1 245 ? 17.173 13.907 8.152 1.00 88.31 245 THR A N 1
ATOM 1961 C CA . THR A 1 245 ? 17.253 13.049 6.952 1.00 88.31 245 THR A CA 1
ATOM 1962 C C . THR A 1 245 ? 16.830 13.804 5.686 1.00 88.31 245 THR A C 1
ATOM 1964 O O . THR A 1 245 ? 16.083 14.781 5.754 1.00 88.31 245 THR A O 1
ATOM 1967 N N . GLN A 1 246 ? 17.277 13.349 4.509 1.00 87.00 246 GLN A N 1
ATOM 1968 C CA . GLN A 1 246 ? 16.853 13.901 3.213 1.00 87.00 246 GLN A CA 1
ATOM 1969 C C . GLN A 1 246 ? 15.462 13.381 2.807 1.00 87.00 246 GLN A C 1
ATOM 1971 O O . GLN A 1 246 ? 15.306 12.683 1.809 1.00 87.00 246 GLN A O 1
ATOM 1976 N N . PHE A 1 247 ? 14.441 13.717 3.596 1.00 86.94 247 PHE A N 1
ATOM 1977 C CA . PHE A 1 247 ? 13.058 13.315 3.353 1.00 86.94 247 PHE A CA 1
ATOM 1978 C C . PHE A 1 247 ? 12.212 14.464 2.781 1.00 86.94 247 PHE A C 1
ATOM 1980 O O . PHE A 1 247 ? 12.392 15.633 3.114 1.00 86.94 247 PHE A O 1
ATOM 1987 N N . GLN A 1 248 ? 11.264 14.120 1.908 1.00 77.19 248 GLN A N 1
ATOM 1988 C CA . GLN A 1 248 ? 10.390 15.067 1.213 1.00 77.19 248 GLN A CA 1
ATOM 1989 C C . GLN A 1 248 ? 8.950 14.956 1.735 1.00 77.19 248 GLN A C 1
ATOM 1991 O O . GLN A 1 248 ? 8.258 13.979 1.433 1.00 77.19 248 GLN A O 1
ATOM 1996 N N . TYR A 1 249 ? 8.487 15.977 2.465 1.00 84.00 249 TYR A N 1
ATOM 1997 C CA . TYR A 1 249 ? 7.140 16.081 3.055 1.00 84.00 249 TYR A CA 1
ATOM 1998 C C . TYR A 1 249 ? 6.066 16.440 2.015 1.00 84.00 249 TYR A C 1
ATOM 2000 O O . TYR A 1 249 ? 5.392 17.466 2.084 1.00 84.00 249 TYR A O 1
ATOM 2008 N N . ARG A 1 250 ? 5.958 15.580 1.001 1.00 71.88 250 ARG A N 1
ATOM 2009 C CA . ARG A 1 250 ? 4.883 15.552 0.011 1.00 71.88 250 ARG A CA 1
ATOM 2010 C C . ARG A 1 250 ? 4.619 14.115 -0.423 1.00 71.88 250 ARG A C 1
ATOM 2012 O O . ARG A 1 250 ? 5.536 13.289 -0.440 1.00 71.88 250 ARG A O 1
ATOM 2019 N N . ASN A 1 251 ? 3.396 13.856 -0.868 1.00 77.94 251 ASN A N 1
ATOM 2020 C CA . ASN A 1 251 ? 2.998 12.603 -1.497 1.00 77.94 251 ASN A CA 1
ATOM 2021 C C . ASN A 1 251 ? 2.162 12.870 -2.761 1.00 77.94 251 ASN A C 1
ATOM 2023 O O . ASN A 1 251 ? 1.550 13.930 -2.899 1.00 77.94 251 ASN A O 1
ATOM 2027 N N . ARG A 1 252 ? 2.098 11.885 -3.658 1.00 74.75 252 ARG A N 1
ATOM 2028 C CA . ARG A 1 252 ? 1.029 11.744 -4.651 1.00 74.75 252 ARG A CA 1
ATOM 2029 C C . ARG A 1 252 ? 0.631 10.270 -4.641 1.00 74.75 252 ARG A C 1
ATOM 2031 O O . ARG A 1 252 ? 1.501 9.414 -4.755 1.00 74.75 252 ARG A O 1
ATOM 2038 N N . ILE A 1 253 ? -0.655 9.970 -4.456 1.00 79.50 253 ILE A N 1
ATOM 2039 C CA . ILE A 1 253 ? -1.145 8.585 -4.505 1.00 79.50 253 ILE A CA 1
ATOM 2040 C C . ILE A 1 253 ? -0.857 8.019 -5.900 1.00 79.50 253 ILE A C 1
ATOM 2042 O O . ILE A 1 253 ? -0.994 8.743 -6.888 1.00 79.50 253 ILE A O 1
ATOM 2046 N N . ALA A 1 254 ? -0.413 6.765 -5.966 1.00 81.88 254 ALA A N 1
ATOM 2047 C CA . ALA A 1 254 ? -0.095 6.084 -7.214 1.00 81.88 254 ALA A CA 1
ATOM 2048 C C . ALA A 1 254 ? -1.237 5.166 -7.655 1.00 81.88 254 ALA A C 1
ATOM 2050 O O . ALA A 1 254 ? -1.920 4.591 -6.804 1.00 81.88 254 ALA A O 1
ATOM 2051 N N . VAL A 1 255 ? -1.424 4.990 -8.965 1.00 87.62 255 VAL A N 1
ATOM 2052 C CA . VAL A 1 255 ? -2.490 4.106 -9.471 1.00 87.62 255 VAL A CA 1
ATOM 2053 C C . VAL A 1 255 ? -2.207 2.635 -9.142 1.00 87.62 255 VAL A C 1
ATOM 2055 O O . VAL A 1 255 ? -3.119 1.884 -8.814 1.00 87.62 255 VAL A O 1
ATOM 2058 N N . GLU A 1 256 ? -0.931 2.245 -9.087 1.00 90.50 256 GLU A N 1
ATOM 2059 C CA . GLU A 1 256 ? -0.522 0.913 -8.635 1.00 90.50 256 GLU A CA 1
ATOM 2060 C C . GLU A 1 256 ? -0.859 0.673 -7.157 1.00 90.50 256 GLU A C 1
ATOM 2062 O O . GLU A 1 256 ? -1.234 -0.432 -6.781 1.00 90.50 256 GLU A O 1
ATOM 2067 N N . PHE A 1 257 ? -0.782 1.711 -6.316 1.00 92.31 257 PHE A N 1
ATOM 2068 C CA . PHE A 1 257 ? -1.182 1.615 -4.909 1.00 92.31 257 PHE A CA 1
ATOM 2069 C C . PHE A 1 257 ? -2.702 1.521 -4.751 1.00 92.31 257 PHE A C 1
ATOM 2071 O O . PHE A 1 257 ? -3.175 0.816 -3.866 1.00 92.31 257 PHE A O 1
ATOM 2078 N N . ASN A 1 258 ? -3.462 2.193 -5.623 1.00 90.81 258 ASN A N 1
ATOM 2079 C CA . ASN A 1 258 ? -4.917 2.073 -5.687 1.00 90.81 258 ASN A CA 1
ATOM 2080 C C . ASN A 1 258 ? -5.330 0.628 -6.048 1.00 90.81 258 ASN A C 1
ATOM 2082 O O . ASN A 1 258 ? -6.068 0.004 -5.283 1.00 90.81 258 ASN A O 1
ATOM 2086 N N . GLN A 1 259 ? -4.782 0.049 -7.125 1.00 92.62 259 GLN A N 1
ATOM 2087 C CA . GLN A 1 259 ? -5.080 -1.343 -7.494 1.00 92.62 259 GLN A CA 1
ATOM 2088 C C . GLN A 1 259 ? -4.620 -2.345 -6.426 1.00 92.62 259 GLN A C 1
ATOM 2090 O O . GLN A 1 259 ? -5.368 -3.258 -6.082 1.00 92.62 259 GLN A O 1
ATOM 2095 N N . LEU A 1 260 ? -3.439 -2.139 -5.831 1.00 95.12 260 LEU A N 1
ATOM 2096 C CA . LEU A 1 260 ? -2.922 -2.978 -4.744 1.00 95.12 260 LEU A CA 1
ATOM 2097 C C . LEU A 1 260 ? -3.875 -3.042 -3.539 1.00 95.12 260 LEU A C 1
ATOM 2099 O O . LEU A 1 260 ? -3.949 -4.086 -2.901 1.00 95.12 260 LEU A O 1
ATOM 2103 N N . TYR A 1 261 ? -4.618 -1.969 -3.243 1.00 93.69 261 TYR A N 1
ATOM 2104 C CA . TYR A 1 261 ? -5.505 -1.865 -2.073 1.00 93.69 261 TYR A CA 1
ATOM 2105 C C . TYR A 1 261 ? -6.903 -2.489 -2.241 1.00 93.69 261 TYR A C 1
ATOM 2107 O O . TYR A 1 261 ? -7.729 -2.383 -1.333 1.00 93.69 261 TYR A O 1
ATOM 2115 N N . HIS A 1 262 ? -7.210 -3.131 -3.373 1.00 96.06 262 HIS A N 1
ATOM 2116 C CA . HIS A 1 262 ? -8.533 -3.711 -3.650 1.00 96.06 262 HIS A CA 1
ATOM 2117 C C . HIS A 1 262 ? -8.776 -5.046 -2.906 1.00 96.06 262 HIS A C 1
ATOM 2119 O O . HIS A 1 262 ? -9.109 -6.069 -3.501 1.00 96.06 262 HIS A O 1
ATOM 2125 N N . TRP A 1 263 ? -8.644 -5.039 -1.578 1.00 95.56 263 TRP A N 1
ATOM 2126 C CA . TRP A 1 263 ? -8.648 -6.205 -0.679 1.00 95.56 263 TRP A CA 1
ATOM 2127 C C . TRP A 1 263 ? -10.038 -6.825 -0.427 1.00 95.56 263 TRP A C 1
ATOM 2129 O O . TRP A 1 263 ? -10.434 -7.087 0.706 1.00 95.56 263 TRP A O 1
ATOM 2139 N N . HIS A 1 264 ? -10.780 -7.110 -1.496 1.00 95.38 264 HIS A N 1
ATOM 2140 C CA . HIS A 1 264 ? -12.144 -7.652 -1.451 1.00 95.38 264 HIS A CA 1
ATOM 2141 C C . HIS A 1 264 ? -12.230 -9.063 -0.847 1.00 95.38 264 HIS A C 1
ATOM 2143 O O . HIS A 1 264 ? -13.300 -9.454 -0.395 1.00 95.38 264 HIS A O 1
ATOM 2149 N N . GLY A 1 265 ? -11.110 -9.791 -0.767 1.00 93.75 265 GLY A N 1
ATOM 2150 C CA . GLY A 1 265 ? -11.013 -11.063 -0.040 1.00 93.75 265 GLY A CA 1
ATOM 2151 C C . GLY A 1 265 ? -11.102 -10.939 1.487 1.00 93.75 265 GLY A C 1
ATOM 2152 O O . GLY A 1 265 ? -11.194 -11.951 2.166 1.00 93.75 265 GLY A O 1
ATOM 2153 N N . LEU A 1 266 ? -11.119 -9.720 2.044 1.00 95.62 266 LEU A N 1
ATOM 2154 C CA . LEU A 1 266 ? -11.480 -9.492 3.451 1.00 95.62 266 LEU A CA 1
ATOM 2155 C C . LEU A 1 266 ? -12.976 -9.733 3.719 1.00 95.62 266 LEU A C 1
ATOM 2157 O O . LEU A 1 266 ? -13.351 -10.002 4.860 1.00 95.62 266 LEU A O 1
ATOM 2161 N N . MET A 1 267 ? -13.828 -9.597 2.697 1.00 96.25 267 MET A N 1
ATOM 2162 C CA . MET A 1 267 ? -15.281 -9.606 2.856 1.00 96.25 267 MET A CA 1
ATOM 2163 C C . MET A 1 267 ? -15.802 -11.029 3.139 1.00 96.25 267 MET A C 1
ATOM 2165 O O . MET A 1 267 ? -15.507 -11.936 2.358 1.00 96.25 267 MET A O 1
ATOM 2169 N N . PRO A 1 268 ? -16.585 -11.242 4.213 1.00 95.75 268 PRO A N 1
ATOM 2170 C CA . PRO A 1 268 ? -17.132 -12.554 4.563 1.00 95.75 268 PRO A CA 1
ATOM 2171 C C . PRO A 1 268 ? -18.293 -12.962 3.641 1.00 95.75 268 PRO A C 1
ATOM 2173 O O . PRO A 1 268 ? -18.771 -12.165 2.832 1.00 95.75 268 PRO A O 1
ATOM 2176 N N . ASP A 1 269 ? -18.795 -14.190 3.787 1.00 95.62 269 ASP A N 1
ATOM 2177 C CA . ASP A 1 269 ? -19.982 -14.659 3.053 1.00 95.62 269 ASP A CA 1
ATOM 2178 C C . ASP A 1 269 ? -21.297 -14.032 3.561 1.00 95.62 269 ASP A C 1
ATOM 2180 O O . ASP A 1 269 ? -22.244 -13.853 2.790 1.00 95.62 269 ASP A O 1
ATOM 2184 N N . SER A 1 270 ? -21.329 -13.642 4.836 1.00 97.06 270 SER A N 1
ATOM 2185 C CA . SER A 1 270 ? -22.439 -12.981 5.532 1.00 97.06 270 SER A CA 1
ATOM 2186 C C . SER A 1 270 ? -21.911 -12.077 6.655 1.00 97.06 270 SER A C 1
ATOM 2188 O O . SER A 1 270 ? -20.760 -12.199 7.076 1.00 97.06 270 SER A O 1
ATOM 2190 N N . PHE A 1 271 ? -22.732 -11.155 7.154 1.00 97.88 271 PHE A N 1
ATOM 2191 C CA . PHE A 1 271 ? -22.372 -10.208 8.216 1.00 97.88 271 PHE A CA 1
ATOM 2192 C C . PHE A 1 271 ? -23.113 -10.580 9.503 1.00 97.88 271 PHE A C 1
ATOM 2194 O O . PHE A 1 271 ? -24.342 -10.585 9.520 1.00 97.88 271 PHE A O 1
ATOM 2201 N N . VAL A 1 272 ? -22.388 -10.895 10.578 1.00 97.56 272 VAL A N 1
ATOM 2202 C CA . VAL A 1 272 ? -22.989 -11.358 11.841 1.00 97.56 272 VAL A CA 1
ATOM 2203 C C . VAL A 1 272 ? -23.010 -10.217 12.851 1.00 97.56 272 VAL A C 1
ATOM 2205 O O . VAL A 1 272 ? -21.956 -9.729 13.257 1.00 97.56 272 VAL A O 1
ATOM 2208 N N . ILE A 1 273 ? -24.204 -9.789 13.272 1.00 96.31 273 ILE A N 1
ATOM 2209 C CA . ILE A 1 273 ? -24.405 -8.629 14.153 1.00 96.31 273 ILE A CA 1
ATOM 2210 C C . ILE A 1 273 ? -25.254 -9.050 15.354 1.00 96.31 273 ILE A C 1
ATOM 2212 O O . ILE A 1 273 ? -26.394 -9.479 15.209 1.00 96.31 273 ILE A O 1
ATOM 2216 N N . GLN A 1 274 ? -24.672 -8.980 16.556 1.00 91.75 274 GLN A N 1
ATOM 2217 C CA . GLN A 1 274 ? -25.248 -9.504 17.811 1.00 91.75 274 GLN A CA 1
ATOM 2218 C C . GLN A 1 274 ? -25.700 -10.986 17.783 1.00 91.75 274 GLN A C 1
ATOM 2220 O O . GLN A 1 274 ? -26.344 -11.445 18.723 1.00 91.75 274 GLN A O 1
ATOM 2225 N N . GLY A 1 275 ? -25.310 -11.752 16.758 1.00 90.69 275 GLY A N 1
ATOM 2226 C CA . GLY A 1 275 ? -25.703 -13.151 16.550 1.00 90.69 275 GLY A CA 1
ATOM 2227 C C . GLY A 1 275 ? -26.733 -13.360 15.435 1.00 90.69 275 GLY A C 1
ATOM 2228 O O . GLY A 1 275 ? -26.903 -14.494 15.000 1.00 90.69 275 GLY A O 1
ATOM 2229 N N . GLU A 1 276 ? -27.355 -12.291 14.931 1.00 96.00 276 GLU A N 1
ATOM 2230 C CA . GLU A 1 276 ? -28.189 -12.330 13.726 1.00 96.00 276 GLU A CA 1
ATOM 2231 C C . GLU A 1 276 ? -27.306 -12.291 12.469 1.00 96.00 276 GLU A C 1
ATOM 2233 O O . GLU A 1 276 ? -26.309 -11.563 12.421 1.00 96.00 276 GLU A O 1
ATOM 2238 N N . GLU A 1 277 ? -27.662 -13.075 11.450 1.00 97.62 277 GLU A N 1
ATOM 2239 C CA . GLU A 1 277 ? -26.888 -13.225 10.213 1.00 97.62 277 GLU A CA 1
ATOM 2240 C C . GLU A 1 277 ? -27.540 -12.468 9.045 1.00 97.62 277 GLU A C 1
ATOM 2242 O O . GLU A 1 277 ? -28.687 -12.719 8.672 1.00 97.62 277 GLU A O 1
ATOM 2247 N N . TYR A 1 278 ? -26.786 -11.546 8.443 1.00 97.94 278 TYR A N 1
ATOM 2248 C CA . TYR A 1 278 ? -27.229 -10.704 7.334 1.00 97.94 278 TYR A CA 1
ATOM 2249 C C . TYR A 1 278 ? -26.539 -11.088 6.024 1.00 97.94 278 TYR A C 1
ATOM 2251 O O . TYR A 1 278 ? -25.311 -11.087 5.921 1.00 97.94 278 TYR A O 1
ATOM 2259 N N . SER A 1 279 ? -27.330 -11.350 4.983 1.00 98.06 279 SER A N 1
ATOM 2260 C CA . SER A 1 279 ? -26.823 -11.482 3.613 1.00 98.06 279 SER A CA 1
ATOM 2261 C C . SER A 1 279 ? -26.413 -10.127 3.018 1.00 98.06 279 SER A C 1
ATOM 2263 O O . SER A 1 279 ? -26.823 -9.064 3.493 1.00 98.06 279 SER A O 1
ATOM 2265 N N . TYR A 1 280 ? -25.657 -10.157 1.916 1.00 97.44 280 TYR A N 1
ATOM 2266 C CA . TYR A 1 280 ? -25.270 -8.954 1.169 1.00 97.44 280 TYR A CA 1
ATOM 2267 C C . TYR A 1 280 ? -26.468 -8.084 0.754 1.00 97.44 280 TYR A C 1
ATOM 2269 O O . TYR A 1 280 ? -26.371 -6.864 0.844 1.00 97.44 280 TYR A O 1
ATOM 2277 N N . GLU A 1 281 ? -27.604 -8.675 0.367 1.00 96.81 281 GLU A N 1
ATOM 2278 C CA . GLU A 1 281 ? -28.817 -7.923 -0.006 1.00 96.81 281 GLU A CA 1
ATOM 2279 C C . GLU A 1 281 ? -29.464 -7.191 1.182 1.00 96.81 281 GLU A C 1
ATOM 2281 O O . GLU A 1 281 ? -30.122 -6.171 0.995 1.00 96.81 281 GLU A O 1
ATOM 2286 N N . GLN A 1 282 ? -29.275 -7.691 2.408 1.00 97.31 282 GLN A N 1
ATOM 2287 C CA . GLN A 1 282 ? -29.805 -7.079 3.633 1.00 97.31 282 GLN A CA 1
ATOM 2288 C C . GLN A 1 282 ? -28.817 -6.102 4.292 1.00 97.31 282 GLN A C 1
ATOM 2290 O O . GLN A 1 282 ? -29.222 -5.318 5.152 1.00 97.31 282 GLN A O 1
ATOM 2295 N N . PHE A 1 283 ? -27.532 -6.173 3.931 1.00 97.25 283 PHE A N 1
ATOM 2296 C CA . PHE A 1 283 ? -26.459 -5.337 4.474 1.00 97.25 283 PHE A CA 1
ATOM 2297 C C . PHE A 1 283 ? -26.140 -4.138 3.569 1.00 97.25 283 PHE A C 1
ATOM 2299 O O . PHE A 1 283 ? -26.057 -3.000 4.037 1.00 97.25 283 PHE A O 1
ATOM 2306 N N . LEU A 1 284 ? -25.987 -4.363 2.258 1.00 94.56 284 LEU A N 1
ATOM 2307 C CA . LEU A 1 284 ? -25.674 -3.301 1.304 1.00 94.56 284 LEU A CA 1
ATOM 2308 C C . LEU A 1 284 ? -26.834 -2.303 1.201 1.00 94.56 284 LEU A C 1
ATOM 2310 O O . LEU A 1 284 ? -27.989 -2.678 1.028 1.00 94.56 284 LEU A O 1
ATOM 2314 N N . TYR A 1 285 ? -26.504 -1.013 1.289 1.00 94.38 285 TYR A N 1
ATOM 2315 C CA . TYR A 1 285 ? -27.460 0.103 1.287 1.00 94.38 285 TYR A CA 1
ATOM 2316 C C . TYR A 1 285 ? -28.513 0.072 2.411 1.00 94.38 285 TYR A C 1
ATOM 2318 O O . TYR A 1 285 ? -29.488 0.821 2.348 1.00 94.38 285 TYR A O 1
ATOM 2326 N N . ASN A 1 286 ? -28.317 -0.727 3.467 1.00 96.12 286 ASN A N 1
ATOM 2327 C CA . ASN A 1 286 ? -29.203 -0.713 4.625 1.00 96.12 286 ASN A CA 1
ATOM 2328 C C . ASN A 1 286 ? -29.052 0.606 5.404 1.00 96.12 286 ASN A C 1
ATOM 2330 O O . ASN A 1 286 ? -28.033 0.864 6.044 1.00 96.12 286 ASN A O 1
ATOM 2334 N N . THR A 1 287 ? -30.079 1.456 5.341 1.00 96.31 287 THR A N 1
ATOM 2335 C CA . THR A 1 287 ? -30.064 2.793 5.951 1.00 96.31 287 THR A CA 1
ATOM 2336 C C . THR A 1 287 ? -30.484 2.825 7.420 1.00 96.31 287 THR A C 1
ATOM 2338 O O . THR A 1 287 ? -30.321 3.869 8.048 1.00 96.31 287 THR A O 1
ATOM 2341 N N . SER A 1 288 ? -31.049 1.743 7.971 1.00 96.56 288 SER A N 1
ATOM 2342 C CA . SER A 1 288 ? -31.526 1.712 9.363 1.00 96.56 288 SER A CA 1
ATOM 2343 C C . SER A 1 288 ? -30.565 0.991 10.308 1.00 96.56 288 SER A C 1
ATOM 2345 O O . SER A 1 288 ? -30.401 1.449 11.430 1.00 96.56 288 SER A O 1
ATOM 2347 N N . MET A 1 289 ? -29.836 -0.033 9.846 1.00 95.88 289 MET A N 1
ATOM 2348 C CA . MET A 1 289 ? -28.949 -0.888 10.657 1.00 95.88 289 MET A CA 1
ATOM 2349 C C . MET A 1 289 ? -28.022 -0.125 11.628 1.00 95.88 289 MET A C 1
ATOM 2351 O O . MET A 1 289 ? -27.884 -0.525 12.780 1.00 95.88 289 MET A O 1
ATOM 2355 N N . LEU A 1 290 ? -27.426 0.999 11.207 1.00 93.56 290 LEU A N 1
ATOM 2356 C CA . LEU A 1 290 ? -26.579 1.846 12.067 1.00 93.56 290 LEU A CA 1
ATOM 2357 C C . LEU A 1 290 ? -27.352 2.546 13.202 1.00 93.56 290 LEU A C 1
ATOM 2359 O O . LEU A 1 290 ? -26.800 2.780 14.274 1.00 93.56 290 LEU A O 1
ATOM 2363 N N . ILE A 1 291 ? -28.614 2.893 12.965 1.00 94.38 291 ILE A N 1
ATOM 2364 C CA . ILE A 1 291 ? -29.511 3.537 13.934 1.00 94.38 291 ILE A CA 1
ATOM 2365 C C . ILE A 1 291 ? -30.181 2.491 14.835 1.00 94.38 291 ILE A C 1
ATOM 2367 O O . ILE A 1 291 ? -30.349 2.741 16.026 1.00 94.38 291 ILE A O 1
ATOM 2371 N N . ASP A 1 292 ? -30.515 1.324 14.278 1.00 94.31 292 ASP A N 1
ATOM 2372 C CA . ASP A 1 292 ? -31.185 0.223 14.976 1.00 94.31 292 ASP A CA 1
ATOM 2373 C C . ASP A 1 292 ? -30.255 -0.454 16.000 1.00 94.31 292 ASP A C 1
ATOM 2375 O O . ASP A 1 292 ? -30.662 -0.709 17.133 1.00 94.31 292 ASP A O 1
ATOM 2379 N N . TYR A 1 293 ? -28.992 -0.706 15.623 1.00 93.31 293 TYR A N 1
ATOM 2380 C CA . TYR A 1 293 ? -27.983 -1.332 16.490 1.00 93.31 293 TYR A CA 1
ATOM 2381 C C . TYR A 1 293 ? -27.111 -0.334 17.270 1.00 93.31 293 TYR A C 1
ATOM 2383 O O . TYR A 1 293 ? -26.606 -0.665 18.345 1.00 93.31 293 TYR A O 1
ATOM 2391 N N . GLY A 1 294 ? -26.906 0.875 16.740 1.00 91.81 294 GLY A N 1
ATOM 2392 C CA . GLY A 1 294 ? -25.912 1.820 17.251 1.00 91.81 294 GLY A CA 1
ATOM 2393 C C . GLY A 1 294 ? -24.469 1.461 16.869 1.00 91.81 294 GLY A C 1
ATOM 2394 O O . GLY A 1 294 ? -24.172 0.386 16.345 1.00 91.81 294 GLY A O 1
ATOM 2395 N N . VAL A 1 295 ? -23.541 2.383 17.143 1.00 91.19 295 VAL A N 1
ATOM 2396 C CA . VAL A 1 295 ? -22.106 2.198 16.847 1.00 91.19 295 VAL A CA 1
ATOM 2397 C C . VAL A 1 295 ? -21.516 1.098 17.729 1.00 91.19 295 VAL A C 1
ATOM 2399 O O . VAL A 1 295 ? -20.702 0.303 17.268 1.00 91.19 295 VAL A O 1
ATOM 2402 N N . GLU A 1 296 ? -21.962 1.029 18.982 1.00 89.44 296 GLU A N 1
ATOM 2403 C CA . GLU A 1 296 ? -21.517 0.089 20.002 1.00 89.44 296 GLU A CA 1
ATOM 2404 C C . GLU A 1 296 ? -21.623 -1.370 19.529 1.00 89.44 296 GLU A C 1
ATOM 2406 O O . GLU A 1 296 ? -20.618 -2.075 19.424 1.00 89.44 296 GLU A O 1
ATOM 2411 N N . ALA A 1 297 ? -22.834 -1.813 19.185 1.00 91.00 297 ALA A N 1
ATOM 2412 C CA . ALA A 1 297 ? -23.094 -3.197 18.801 1.00 91.00 297 ALA A CA 1
ATOM 2413 C C . ALA A 1 297 ? -22.412 -3.590 17.481 1.00 91.00 297 ALA A C 1
ATOM 2415 O O . ALA A 1 297 ? -21.976 -4.734 17.332 1.00 91.00 297 ALA A O 1
ATOM 2416 N N . LEU A 1 298 ? -22.289 -2.649 16.538 1.00 93.19 298 LEU A N 1
ATOM 2417 C CA . LEU A 1 298 ? -21.600 -2.874 15.268 1.00 93.19 298 LEU A CA 1
ATOM 2418 C C . LEU A 1 298 ? -20.088 -3.018 15.466 1.00 93.19 298 LEU A C 1
ATOM 2420 O O . LEU A 1 298 ? -19.510 -3.987 14.979 1.00 93.19 298 LEU A O 1
ATOM 2424 N N . VAL A 1 299 ? -19.450 -2.124 16.231 1.00 91.62 299 VAL A N 1
ATOM 2425 C CA . VAL A 1 299 ? -18.013 -2.233 16.536 1.00 91.62 299 VAL A CA 1
ATOM 2426 C C . VAL A 1 299 ? -17.720 -3.516 17.310 1.00 91.62 299 VAL A C 1
ATOM 2428 O O . VAL A 1 299 ? -16.771 -4.217 16.964 1.00 91.62 299 VAL A O 1
ATOM 2431 N N . GLU A 1 300 ? -18.532 -3.879 18.306 1.00 90.94 300 GLU A N 1
ATOM 2432 C CA . GLU A 1 300 ? -18.340 -5.137 19.037 1.00 90.94 300 GLU A CA 1
ATOM 2433 C C . GLU A 1 300 ? -18.501 -6.373 18.133 1.00 90.94 300 GLU A C 1
ATOM 2435 O O . GLU A 1 300 ? -17.739 -7.330 18.273 1.00 90.94 300 GLU A O 1
ATOM 2440 N N . SER A 1 301 ? -19.458 -6.359 17.200 1.00 94.44 301 SER A N 1
ATOM 2441 C CA . SER A 1 301 ? -19.700 -7.489 16.292 1.00 94.44 301 SER A CA 1
ATOM 2442 C C . SER A 1 301 ? -18.589 -7.625 15.244 1.00 94.44 301 SER A C 1
ATOM 2444 O O . SER A 1 301 ? -17.982 -8.691 15.125 1.00 94.44 301 SER A O 1
ATOM 2446 N N . PHE A 1 302 ? -18.233 -6.538 14.552 1.00 94.88 302 PHE A N 1
ATOM 2447 C CA . PHE A 1 302 ? -17.169 -6.545 13.540 1.00 94.88 302 PHE A CA 1
ATOM 2448 C C . PHE A 1 302 ? -15.771 -6.776 14.137 1.00 94.88 302 PHE A C 1
ATOM 2450 O O . PHE A 1 302 ? -14.907 -7.307 13.450 1.00 94.88 302 PHE A O 1
ATOM 2457 N N . SER A 1 303 ? -15.549 -6.452 15.418 1.00 91.62 303 SER A N 1
ATOM 2458 C CA . SER A 1 303 ? -14.296 -6.780 16.127 1.00 91.62 303 SER A CA 1
ATOM 2459 C C . SER A 1 303 ? -14.186 -8.260 16.526 1.00 91.62 303 SER A C 1
ATOM 2461 O O . SER A 1 303 ? -13.116 -8.697 16.947 1.00 91.62 303 SER A O 1
ATOM 2463 N N . LYS A 1 304 ? -15.280 -9.032 16.431 1.00 93.00 304 LYS A N 1
ATOM 2464 C CA . LYS A 1 304 ? -15.327 -10.482 16.704 1.00 93.00 304 LYS A CA 1
ATOM 2465 C C . LYS A 1 304 ? -15.406 -11.321 15.428 1.00 93.00 304 LYS A C 1
ATOM 2467 O O . LYS A 1 304 ? -14.926 -12.453 15.427 1.00 93.00 304 LYS A O 1
ATOM 2472 N N . GLN A 1 305 ? -16.025 -10.803 14.366 1.00 95.25 305 GLN A N 1
ATOM 2473 C CA . GLN A 1 305 ? -16.119 -11.507 13.090 1.00 95.25 305 GLN A CA 1
ATOM 2474 C C . GLN A 1 305 ? -14.759 -11.521 12.376 1.00 95.25 305 GLN A C 1
ATOM 2476 O O . GLN A 1 305 ? -14.150 -10.483 12.133 1.00 95.25 305 GLN A O 1
ATOM 2481 N N . VAL A 1 306 ? -14.282 -12.716 12.025 1.00 94.50 306 VAL A N 1
ATOM 2482 C CA . VAL A 1 306 ? -13.006 -12.900 11.321 1.00 94.50 306 VAL A CA 1
ATOM 2483 C C . VAL A 1 306 ? -13.168 -12.532 9.844 1.00 94.50 306 VAL A C 1
ATOM 2485 O O . VAL A 1 306 ? -14.060 -13.045 9.171 1.00 94.50 306 VAL A O 1
ATOM 2488 N N . ALA A 1 307 ? -12.295 -11.656 9.343 1.00 94.56 307 ALA A N 1
ATOM 2489 C CA . ALA A 1 307 ? -12.209 -11.305 7.926 1.00 94.56 307 ALA A CA 1
ATOM 2490 C C . ALA A 1 307 ? -11.520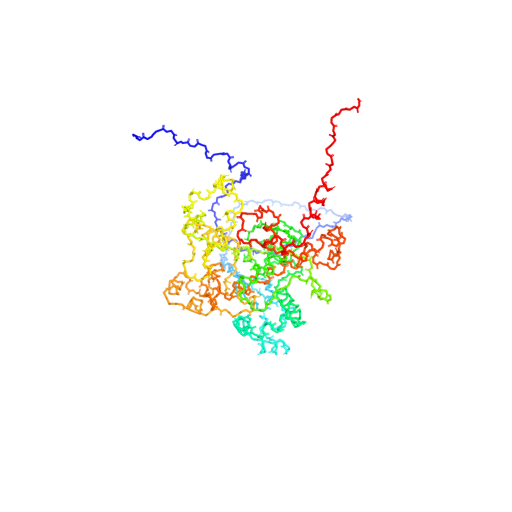 -12.410 7.104 1.00 94.56 307 ALA A C 1
ATOM 2492 O O . ALA A 1 307 ? -10.687 -13.160 7.620 1.00 94.56 307 ALA A O 1
ATOM 2493 N N . GLY A 1 308 ? -11.837 -12.491 5.810 1.00 92.81 308 GLY A N 1
ATOM 2494 C CA . GLY A 1 308 ? -11.184 -13.432 4.897 1.00 92.81 308 GLY A CA 1
ATOM 2495 C C . GLY A 1 308 ? -9.707 -13.095 4.629 1.00 92.81 308 GLY A C 1
ATOM 2496 O O . GLY A 1 308 ? -9.226 -11.991 4.899 1.00 92.81 308 GLY A O 1
ATOM 2497 N N . ARG A 1 309 ? -8.950 -14.067 4.104 1.00 92.81 309 ARG A N 1
ATOM 2498 C CA . ARG A 1 309 ? -7.542 -13.866 3.720 1.00 92.81 309 ARG A CA 1
ATOM 2499 C C . ARG A 1 309 ? -7.475 -13.130 2.381 1.00 92.81 309 ARG A C 1
ATOM 2501 O O . ARG A 1 309 ? -8.235 -13.447 1.479 1.00 92.81 309 ARG A O 1
ATOM 2508 N N . ILE A 1 310 ? -6.540 -12.194 2.215 1.00 93.38 310 ILE A N 1
ATOM 2509 C CA . ILE A 1 310 ? -6.422 -11.410 0.974 1.00 93.38 310 ILE A CA 1
ATOM 2510 C C . ILE A 1 310 ? -5.769 -12.242 -0.138 1.00 93.38 310 ILE A C 1
ATOM 2512 O O . ILE A 1 310 ? -6.347 -12.395 -1.214 1.00 93.38 310 ILE A O 1
ATOM 2516 N N . GLY A 1 311 ? -4.567 -12.766 0.124 1.00 89.44 311 GLY A N 1
ATOM 2517 C CA . GLY A 1 311 ? -3.764 -13.499 -0.859 1.00 89.44 311 GLY A CA 1
ATOM 2518 C C . GLY A 1 311 ? -3.993 -15.013 -0.871 1.00 89.44 311 GLY A C 1
ATOM 2519 O O . GLY A 1 311 ? -4.536 -15.603 0.071 1.00 89.44 311 GLY A O 1
ATOM 2520 N N . GLY A 1 312 ? -3.496 -15.653 -1.925 1.00 86.56 312 GLY A N 1
ATOM 2521 C CA . GLY A 1 312 ? -3.745 -17.050 -2.259 1.00 86.56 312 GLY A CA 1
ATOM 2522 C C . GLY A 1 312 ? -4.983 -17.233 -3.142 1.00 86.56 312 GLY A C 1
ATOM 2523 O O . GLY A 1 312 ? -5.693 -16.292 -3.491 1.00 86.56 312 GLY A O 1
ATOM 2524 N N . THR A 1 313 ? -5.236 -18.477 -3.525 1.00 79.00 313 THR A N 1
ATOM 2525 C CA . THR A 1 313 ? -6.274 -18.838 -4.492 1.00 79.00 313 THR A CA 1
ATOM 2526 C C . THR A 1 313 ? -7.691 -18.766 -3.891 1.00 79.00 313 THR A C 1
ATOM 2528 O O . THR A 1 313 ? -7.904 -19.062 -2.717 1.00 79.00 313 THR A O 1
ATOM 2531 N N . GLN A 1 314 ? -8.660 -18.334 -4.713 1.00 81.75 314 GLN A N 1
ATOM 2532 C CA . GLN A 1 314 ? -10.113 -18.298 -4.435 1.00 81.75 314 GLN A CA 1
ATOM 2533 C C . GLN A 1 314 ? -10.569 -17.522 -3.171 1.00 81.75 314 GLN A C 1
ATOM 2535 O O . GLN A 1 314 ? -11.445 -17.975 -2.441 1.00 81.75 314 GLN A O 1
ATOM 2540 N N . THR A 1 315 ? -10.030 -16.323 -2.924 1.00 87.88 315 THR A N 1
ATOM 2541 C CA . THR A 1 315 ? -10.334 -15.531 -1.711 1.00 87.88 315 THR A CA 1
ATOM 2542 C C . THR A 1 315 ? -11.543 -14.584 -1.783 1.00 87.88 315 THR A C 1
ATOM 2544 O O . THR A 1 315 ? -11.989 -14.107 -0.745 1.00 87.88 315 THR A O 1
ATOM 2547 N N . ILE A 1 316 ? -12.077 -14.261 -2.967 1.00 94.25 316 ILE A N 1
ATOM 2548 C CA . ILE A 1 316 ? -13.074 -13.181 -3.138 1.00 94.25 316 ILE A CA 1
ATOM 2549 C C . ILE A 1 316 ? -14.505 -13.734 -3.223 1.00 94.25 316 ILE A C 1
ATOM 2551 O O . ILE A 1 316 ? -14.825 -14.482 -4.147 1.00 94.25 316 ILE A O 1
ATOM 2555 N N . ASN A 1 317 ? -15.388 -13.294 -2.317 1.00 94.56 317 ASN A N 1
ATOM 2556 C CA . ASN A 1 317 ? -16.809 -13.656 -2.331 1.00 94.56 317 ASN A CA 1
ATOM 2557 C C . ASN A 1 317 ? -17.521 -13.206 -3.630 1.00 94.56 317 ASN A C 1
ATOM 2559 O O . ASN A 1 317 ? -17.302 -12.106 -4.150 1.00 94.56 317 ASN A O 1
ATOM 2563 N N . ALA A 1 318 ? -18.427 -14.051 -4.135 1.00 95.00 318 ALA A N 1
ATOM 2564 C CA . ALA A 1 318 ? -19.107 -13.865 -5.418 1.00 95.00 318 ALA A CA 1
ATOM 2565 C C . ALA A 1 318 ? -19.866 -12.528 -5.553 1.00 95.00 318 ALA A C 1
ATOM 2567 O O . ALA A 1 318 ? -19.903 -11.964 -6.648 1.00 95.00 318 ALA A O 1
ATOM 2568 N N . ASN A 1 319 ? -20.418 -11.987 -4.460 1.00 95.44 319 ASN A N 1
ATOM 2569 C CA . ASN A 1 319 ? -21.185 -10.734 -4.469 1.00 95.44 319 ASN A CA 1
ATOM 2570 C C . ASN A 1 319 ? -20.321 -9.502 -4.801 1.00 95.44 319 ASN A C 1
ATOM 2572 O O . ASN A 1 319 ? -20.830 -8.519 -5.336 1.00 95.44 319 ASN A O 1
ATOM 2576 N N . VAL A 1 320 ? -19.010 -9.557 -4.531 1.00 95.19 320 VAL A N 1
ATOM 2577 C CA . VAL A 1 320 ? -18.048 -8.466 -4.798 1.00 95.19 320 VAL A CA 1
ATOM 2578 C C . VAL A 1 320 ? -17.060 -8.782 -5.929 1.00 95.19 320 VAL A C 1
ATOM 2580 O O . VAL A 1 320 ? -16.292 -7.912 -6.341 1.00 95.19 320 VAL A O 1
ATOM 2583 N N . LEU A 1 321 ? -17.116 -9.986 -6.511 1.00 95.00 321 LEU A N 1
ATOM 2584 C CA . LEU A 1 321 ? -16.225 -10.435 -7.590 1.00 95.00 321 LEU A CA 1
ATOM 2585 C C . LEU A 1 321 ? -16.236 -9.512 -8.826 1.00 95.00 321 LEU A C 1
ATOM 2587 O O . LEU A 1 321 ? -15.209 -9.341 -9.486 1.00 95.00 321 LEU A O 1
ATOM 2591 N N . GLN A 1 322 ? -17.364 -8.854 -9.118 1.00 95.94 322 GLN A N 1
ATOM 2592 C CA . GLN A 1 322 ? -17.457 -7.883 -10.218 1.00 95.94 322 GLN A CA 1
ATOM 2593 C C . GLN A 1 322 ? -16.535 -6.666 -10.032 1.00 95.94 322 GLN A C 1
ATOM 2595 O O . GLN A 1 322 ? -16.083 -6.101 -11.028 1.00 95.94 322 GLN A O 1
ATOM 2600 N N . VAL A 1 323 ? -16.191 -6.296 -8.791 1.00 95.75 323 VAL A N 1
ATOM 2601 C CA . VAL A 1 323 ? -15.221 -5.222 -8.526 1.00 95.75 323 VAL A CA 1
ATOM 2602 C C . VAL A 1 323 ? -13.822 -5.660 -8.957 1.00 95.75 323 VAL A C 1
ATOM 2604 O O . VAL A 1 323 ? -13.164 -4.936 -9.695 1.00 95.75 323 VAL A O 1
ATOM 2607 N N . ALA A 1 324 ? -13.396 -6.878 -8.606 1.00 95.19 324 ALA A N 1
ATOM 2608 C CA . ALA A 1 324 ? -12.106 -7.429 -9.033 1.00 95.19 324 ALA A CA 1
ATOM 2609 C C . ALA A 1 324 ? -12.004 -7.573 -10.567 1.00 95.19 324 ALA A C 1
ATOM 2611 O O . ALA A 1 324 ? -10.970 -7.253 -11.153 1.00 95.19 324 ALA A O 1
ATOM 2612 N N . ILE A 1 325 ? -13.097 -7.967 -11.232 1.00 95.75 325 ILE A N 1
ATOM 2613 C CA . ILE A 1 325 ? -13.206 -7.961 -12.703 1.00 95.75 325 ILE A CA 1
ATOM 2614 C C . ILE A 1 325 ? -13.075 -6.530 -13.263 1.00 95.75 325 ILE A C 1
ATOM 2616 O O . ILE A 1 325 ? -12.497 -6.338 -14.335 1.00 95.75 325 ILE A O 1
ATOM 2620 N N . GLY A 1 326 ? -13.588 -5.526 -12.547 1.00 96.06 326 GLY A N 1
ATOM 2621 C CA . GLY A 1 326 ? -13.382 -4.105 -12.832 1.00 96.06 326 GLY A CA 1
ATOM 2622 C C . GLY A 1 326 ? -11.909 -3.695 -12.764 1.00 96.06 326 GLY A C 1
ATOM 2623 O O . GLY A 1 326 ? -11.401 -3.158 -13.744 1.00 96.06 326 GLY A O 1
ATOM 2624 N N . VAL A 1 327 ? -11.205 -4.025 -11.673 1.00 95.12 327 VAL A N 1
ATOM 2625 C CA . VAL A 1 327 ? -9.771 -3.707 -11.486 1.00 95.12 327 VAL A CA 1
ATOM 2626 C C . VAL A 1 327 ? -8.913 -4.284 -12.610 1.00 95.12 327 VAL A C 1
ATOM 2628 O O . VAL A 1 327 ? -8.049 -3.588 -13.132 1.00 95.12 327 VAL A O 1
ATOM 2631 N N . ILE A 1 328 ? -9.166 -5.525 -13.040 1.00 92.56 328 ILE A N 1
ATOM 2632 C CA . ILE A 1 328 ? -8.424 -6.147 -14.153 1.00 92.56 328 ILE A CA 1
ATOM 2633 C C . ILE A 1 328 ? -8.665 -5.380 -15.465 1.00 92.56 328 ILE A C 1
ATOM 2635 O O . ILE A 1 328 ? -7.717 -5.057 -16.181 1.00 92.56 328 ILE A O 1
ATOM 2639 N N . LYS A 1 329 ? -9.918 -5.012 -15.771 1.00 92.38 329 LYS A N 1
ATOM 2640 C CA . LYS A 1 329 ? -10.243 -4.193 -16.956 1.00 92.38 329 LYS A CA 1
ATOM 2641 C C . LYS A 1 329 ? -9.575 -2.817 -16.898 1.00 92.38 329 LYS A C 1
ATOM 2643 O O . LYS A 1 329 ? -9.002 -2.387 -17.895 1.00 92.38 329 LYS A O 1
ATOM 2648 N N . GLU A 1 330 ? -9.601 -2.170 -15.736 1.00 91.25 330 GLU A N 1
ATOM 2649 C CA . GLU A 1 330 ? -8.931 -0.891 -15.496 1.00 91.25 330 GLU A CA 1
ATOM 2650 C C . GLU A 1 330 ? -7.404 -1.029 -15.639 1.00 91.25 330 GLU A C 1
ATOM 2652 O O . GLU A 1 330 ? -6.776 -0.199 -16.284 1.00 91.25 330 GLU A O 1
ATOM 2657 N N . SER A 1 331 ? -6.802 -2.121 -15.147 1.00 86.31 331 SER A N 1
ATOM 2658 C CA . SER A 1 331 ? -5.356 -2.396 -15.254 1.00 86.31 331 SER A CA 1
ATOM 2659 C C . SER A 1 331 ? -4.891 -2.435 -16.715 1.00 86.31 331 SER A C 1
ATOM 2661 O O . SER A 1 331 ? -3.843 -1.887 -17.069 1.00 86.31 331 SER A O 1
ATOM 2663 N N . ARG A 1 332 ? -5.727 -3.022 -17.584 1.00 86.75 332 ARG A N 1
ATOM 2664 C CA . ARG A 1 332 ? -5.529 -3.095 -19.040 1.00 86.75 332 ARG A CA 1
ATOM 2665 C C . ARG A 1 332 ? -5.760 -1.749 -19.730 1.00 86.75 332 ARG A C 1
ATOM 2667 O O . ARG A 1 332 ? -4.993 -1.400 -20.621 1.00 86.75 332 ARG A O 1
ATOM 2674 N N . GLN A 1 333 ? -6.769 -0.979 -19.313 1.00 84.44 333 GLN A N 1
ATOM 2675 C CA . GLN A 1 333 ? -7.045 0.374 -19.830 1.00 84.44 333 GLN A CA 1
ATOM 2676 C C . GLN A 1 333 ? -5.936 1.370 -19.465 1.00 84.44 333 GLN A C 1
ATOM 2678 O O . GLN A 1 333 ? -5.459 2.100 -20.326 1.00 84.44 333 GLN A O 1
ATOM 2683 N N . LEU A 1 334 ? -5.477 1.339 -18.212 1.00 82.50 334 LEU A N 1
ATOM 2684 C CA . LEU A 1 334 ? -4.328 2.093 -17.711 1.00 82.50 334 LEU A CA 1
ATOM 2685 C C . LEU A 1 334 ? -2.998 1.564 -18.258 1.00 82.50 334 LEU A C 1
ATOM 2687 O O . LEU A 1 334 ? -1.979 2.237 -18.121 1.00 82.50 334 LEU A O 1
ATOM 2691 N N . ARG A 1 335 ? -2.974 0.361 -18.839 1.00 86.25 335 ARG A N 1
ATOM 2692 C CA . ARG A 1 335 ? -1.779 -0.275 -19.403 1.00 86.25 335 ARG A CA 1
ATOM 2693 C C . ARG A 1 335 ? -0.659 -0.348 -18.352 1.00 86.25 335 ARG A C 1
ATOM 2695 O O . ARG A 1 335 ? 0.401 0.282 -18.471 1.00 86.25 335 ARG A O 1
ATOM 2702 N N . LEU A 1 336 ? -0.932 -1.045 -17.247 1.00 84.44 336 LEU A N 1
ATOM 2703 C CA . LEU A 1 336 ? 0.100 -1.412 -16.272 1.00 84.44 336 LEU A CA 1
ATOM 2704 C C . LEU A 1 336 ? 1.100 -2.388 -16.910 1.00 84.44 336 LEU A C 1
ATOM 2706 O O . LEU A 1 336 ? 0.752 -3.172 -17.790 1.00 84.44 336 LEU A O 1
ATOM 2710 N N . GLN A 1 337 ? 2.359 -2.304 -16.481 1.00 84.31 337 GLN A N 1
ATOM 2711 C CA . GLN A 1 337 ? 3.393 -3.255 -16.895 1.00 84.31 337 GLN A CA 1
ATOM 2712 C C . GLN A 1 337 ? 3.184 -4.612 -16.187 1.00 84.31 337 GLN A C 1
ATOM 2714 O O . GLN A 1 337 ? 2.503 -4.652 -15.154 1.00 84.31 337 GLN A O 1
ATOM 2719 N N . PRO A 1 338 ? 3.747 -5.720 -16.704 1.00 89.69 338 PRO A N 1
ATOM 2720 C CA . PRO A 1 338 ? 3.601 -7.033 -16.081 1.00 89.69 338 PRO A CA 1
ATOM 2721 C C . PRO A 1 338 ? 4.086 -7.083 -14.628 1.00 89.69 338 PRO A C 1
ATOM 2723 O O . PRO A 1 338 ? 4.945 -6.309 -14.192 1.00 89.69 338 PRO A O 1
ATOM 2726 N N . PHE A 1 339 ? 3.562 -8.042 -13.869 1.00 96.31 339 PHE A N 1
ATOM 2727 C CA . PHE A 1 339 ? 3.862 -8.237 -12.450 1.00 96.31 339 PHE A CA 1
ATOM 2728 C C . PHE A 1 339 ? 5.370 -8.385 -12.177 1.00 96.31 339 PHE A C 1
ATOM 2730 O O . PHE A 1 339 ? 5.882 -7.825 -11.205 1.00 96.31 339 PHE A O 1
ATOM 2737 N N . ASN A 1 340 ? 6.106 -9.051 -13.072 1.00 93.75 340 ASN A N 1
ATOM 2738 C CA . ASN A 1 340 ? 7.556 -9.210 -12.963 1.00 93.75 340 ASN A CA 1
ATOM 2739 C C . ASN A 1 340 ? 8.351 -7.904 -13.181 1.00 93.75 340 ASN A C 1
ATOM 2741 O O . ASN A 1 340 ? 9.378 -7.716 -12.523 1.00 93.75 340 ASN A O 1
ATOM 2745 N N . GLU A 1 341 ? 7.865 -6.953 -13.991 1.00 89.69 341 GLU A N 1
ATOM 2746 C CA . GLU A 1 341 ? 8.463 -5.608 -14.087 1.00 89.69 341 GLU A CA 1
ATOM 2747 C C . GLU A 1 341 ? 8.296 -4.837 -12.773 1.00 89.69 341 GLU A C 1
ATOM 2749 O O . GLU A 1 341 ? 9.249 -4.240 -12.261 1.00 89.69 341 GLU A O 1
ATOM 2754 N N . TYR A 1 342 ? 7.118 -4.932 -12.150 1.00 94.19 342 TYR A N 1
ATOM 2755 C CA . TYR A 1 342 ? 6.896 -4.364 -10.822 1.00 94.19 342 TYR A CA 1
ATOM 2756 C C . TYR A 1 342 ? 7.738 -5.055 -9.737 1.00 94.19 342 TYR A C 1
ATOM 2758 O O . TYR A 1 342 ? 8.327 -4.359 -8.905 1.00 94.19 342 TYR A O 1
ATOM 2766 N N . ARG A 1 343 ? 7.911 -6.386 -9.774 1.00 96.44 343 ARG A N 1
ATOM 2767 C CA . ARG A 1 343 ? 8.831 -7.084 -8.855 1.00 96.44 343 ARG A CA 1
ATOM 2768 C C . ARG A 1 343 ? 10.272 -6.581 -9.002 1.00 96.44 343 ARG A C 1
ATOM 2770 O O . ARG A 1 343 ? 10.876 -6.204 -7.994 1.00 96.44 343 ARG A O 1
ATOM 2777 N N . LYS A 1 344 ? 10.789 -6.447 -10.233 1.00 91.38 344 LYS A N 1
ATOM 2778 C CA . LYS A 1 344 ? 12.105 -5.829 -10.494 1.00 91.38 344 LYS A CA 1
ATOM 2779 C C . LYS A 1 344 ? 12.180 -4.386 -9.975 1.00 91.38 344 LYS A C 1
ATOM 2781 O O . LYS A 1 344 ? 13.145 -4.032 -9.296 1.00 91.38 344 LYS A O 1
ATOM 2786 N N . ARG A 1 345 ? 11.159 -3.552 -10.223 1.00 91.06 345 ARG A N 1
ATOM 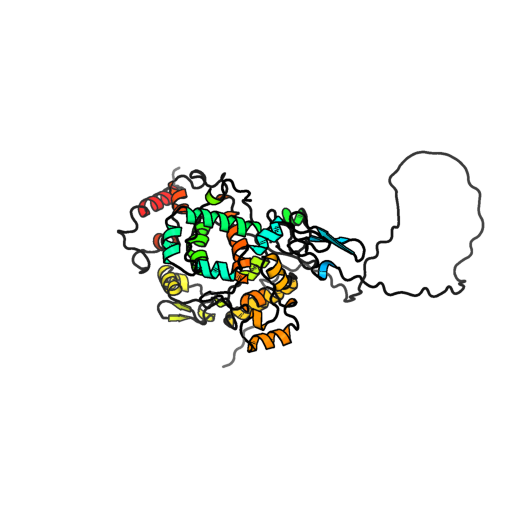2787 C CA . ARG A 1 345 ? 11.130 -2.135 -9.800 1.00 91.06 345 ARG A CA 1
ATOM 2788 C C . ARG A 1 345 ? 11.184 -1.941 -8.283 1.00 91.06 345 ARG A C 1
ATOM 2790 O O . ARG A 1 345 ? 11.730 -0.934 -7.827 1.00 91.06 345 ARG A O 1
ATOM 2797 N N . PHE A 1 346 ? 10.643 -2.880 -7.512 1.00 94.12 346 PHE A N 1
ATOM 2798 C CA . PHE A 1 346 ? 10.687 -2.866 -6.046 1.00 94.12 346 PHE A CA 1
ATOM 2799 C C . PHE A 1 346 ? 11.846 -3.701 -5.463 1.00 94.12 346 PHE A C 1
ATOM 2801 O O . PHE A 1 346 ? 11.944 -3.876 -4.251 1.00 94.12 346 PHE A O 1
ATOM 2808 N N . GLY A 1 347 ? 12.789 -4.150 -6.301 1.00 90.44 347 GLY A N 1
ATOM 2809 C CA . GLY A 1 347 ? 14.024 -4.807 -5.863 1.00 90.44 347 GLY A CA 1
ATOM 2810 C C . GLY A 1 347 ? 13.851 -6.264 -5.424 1.00 90.44 347 GLY A C 1
ATOM 2811 O O . GLY A 1 347 ? 14.702 -6.775 -4.687 1.00 90.44 347 GLY A O 1
ATOM 2812 N N . MET A 1 348 ? 12.768 -6.907 -5.867 1.00 94.75 348 MET A N 1
ATOM 2813 C CA . MET A 1 348 ? 12.525 -8.347 -5.778 1.00 94.75 348 MET A CA 1
ATOM 2814 C C . MET A 1 348 ? 13.010 -9.054 -7.053 1.00 94.75 348 MET A C 1
ATOM 2816 O O . MET A 1 348 ? 13.262 -8.427 -8.083 1.00 94.75 348 MET A O 1
ATOM 2820 N N . LYS A 1 349 ? 13.126 -10.385 -7.001 1.00 94.50 349 LYS A N 1
ATOM 2821 C CA . LYS A 1 349 ? 13.411 -11.207 -8.189 1.00 94.50 349 LYS A CA 1
ATOM 2822 C C . LYS A 1 349 ? 12.106 -11.517 -8.939 1.00 94.50 349 LYS A C 1
ATOM 2824 O O . LYS A 1 349 ? 11.124 -11.833 -8.262 1.00 94.50 349 LYS A O 1
ATOM 2829 N N . PRO A 1 350 ? 12.078 -11.465 -10.283 1.00 94.94 350 PRO A N 1
ATOM 2830 C CA . PRO A 1 350 ? 10.933 -11.940 -11.057 1.00 94.94 350 PRO A CA 1
ATOM 2831 C C . PRO A 1 350 ? 10.712 -13.444 -10.828 1.00 94.94 350 PRO A C 1
ATOM 2833 O O . PRO A 1 350 ? 11.674 -14.182 -10.589 1.00 94.94 350 PRO A O 1
ATOM 2836 N N . TYR A 1 351 ? 9.453 -13.878 -10.885 1.00 96.75 351 TYR A N 1
ATOM 2837 C CA . TYR A 1 351 ? 9.066 -15.288 -10.842 1.00 96.75 351 TYR A CA 1
ATOM 2838 C C . TYR A 1 351 ? 9.375 -15.982 -12.168 1.00 96.75 351 TYR A C 1
ATOM 2840 O O . TYR A 1 351 ? 9.218 -15.382 -13.229 1.00 96.75 351 TYR A O 1
ATOM 2848 N N . LYS A 1 352 ? 9.789 -17.251 -12.106 1.00 96.69 352 LYS A N 1
ATOM 2849 C CA . LYS A 1 352 ? 10.172 -18.061 -13.275 1.00 96.69 352 LYS A CA 1
ATOM 2850 C C . LYS A 1 352 ? 9.086 -19.014 -13.768 1.00 96.69 352 LYS A C 1
ATOM 2852 O O . LYS A 1 352 ? 9.231 -19.575 -14.847 1.00 96.69 352 LYS A O 1
ATOM 2857 N N . SER A 1 353 ? 8.041 -19.237 -12.976 1.00 97.00 353 SER A N 1
ATOM 2858 C CA . SER A 1 353 ? 6.871 -20.028 -13.357 1.00 97.00 353 SER A CA 1
ATOM 2859 C C . SER A 1 353 ? 5.675 -19.692 -12.468 1.00 97.00 353 SER A C 1
ATOM 2861 O O . SER A 1 353 ? 5.828 -19.172 -11.356 1.00 97.00 353 SER A O 1
ATOM 2863 N N . PHE A 1 354 ? 4.475 -20.053 -12.922 1.00 95.69 354 PHE A N 1
ATOM 2864 C CA . PHE A 1 354 ? 3.253 -19.929 -12.127 1.00 95.69 354 PHE A CA 1
ATOM 2865 C C . PHE A 1 354 ? 3.261 -20.840 -10.885 1.00 95.69 354 PHE A C 1
ATOM 2867 O O . PHE A 1 354 ? 2.656 -20.496 -9.870 1.00 95.69 354 PHE A O 1
ATOM 2874 N N . GLN A 1 355 ? 4.014 -21.946 -10.909 1.00 96.56 355 GLN A N 1
ATOM 2875 C CA . GLN A 1 355 ? 4.247 -22.811 -9.744 1.00 96.56 355 GLN A CA 1
ATOM 2876 C C . GLN A 1 355 ? 5.123 -22.111 -8.683 1.00 96.56 355 GLN A C 1
ATOM 2878 O O . GLN A 1 355 ? 4.873 -22.229 -7.483 1.00 96.56 355 GLN A O 1
ATOM 2883 N N . GLU A 1 356 ? 6.127 -21.321 -9.095 1.00 96.06 356 GLU A N 1
ATOM 2884 C CA . GLU A 1 356 ? 6.945 -20.534 -8.159 1.00 96.06 356 GLU A CA 1
ATOM 2885 C C . GLU A 1 356 ? 6.125 -19.409 -7.500 1.00 96.06 356 GLU A C 1
ATOM 2887 O O . GLU A 1 356 ? 6.295 -19.158 -6.304 1.00 96.06 356 GLU A O 1
ATOM 2892 N N . LEU A 1 357 ? 5.208 -18.785 -8.247 1.00 95.94 357 LEU A N 1
ATOM 2893 C CA . LEU A 1 357 ? 4.261 -17.770 -7.769 1.00 95.94 357 LEU A CA 1
ATOM 2894 C C . LEU A 1 357 ? 3.255 -18.338 -6.751 1.00 95.94 357 LEU A C 1
ATOM 2896 O O . LEU A 1 357 ? 3.187 -17.868 -5.615 1.00 95.94 357 LEU A O 1
ATOM 2900 N N . THR A 1 358 ? 2.468 -19.332 -7.171 1.00 95.06 358 THR A N 1
ATOM 2901 C CA . THR A 1 358 ? 1.296 -19.842 -6.431 1.00 95.06 358 THR A CA 1
ATOM 2902 C C . THR A 1 358 ? 1.661 -20.839 -5.331 1.00 95.06 358 THR A C 1
ATOM 2904 O O . THR A 1 358 ? 0.943 -20.958 -4.343 1.00 95.06 358 THR A O 1
ATOM 2907 N N . GLY A 1 359 ? 2.791 -21.545 -5.467 1.00 93.69 359 GLY A N 1
ATOM 2908 C CA . GLY A 1 359 ? 3.182 -22.621 -4.554 1.00 93.69 359 GLY A CA 1
ATOM 2909 C C . GLY A 1 359 ? 2.360 -23.910 -4.693 1.00 93.69 359 GLY A C 1
ATOM 2910 O O . GLY A 1 359 ? 2.525 -24.805 -3.868 1.00 93.69 359 GLY A O 1
ATOM 2911 N N . GLU A 1 360 ? 1.510 -24.011 -5.715 1.00 92.75 360 GLU A N 1
ATOM 2912 C CA . GLU A 1 360 ? 0.683 -25.177 -6.046 1.00 92.75 360 GLU A CA 1
ATOM 2913 C C . GLU A 1 360 ? 0.801 -25.528 -7.543 1.00 92.75 360 GLU A C 1
ATOM 2915 O O . GLU A 1 360 ? 1.479 -24.832 -8.298 1.00 92.75 360 GLU A O 1
ATOM 2920 N N . GLU A 1 361 ? 0.186 -26.634 -7.973 1.00 94.25 361 GLU A N 1
ATOM 2921 C CA . GLU A 1 361 ? 0.292 -27.145 -9.353 1.00 94.25 361 GLU A CA 1
ATOM 2922 C C . GLU A 1 361 ? -0.981 -26.928 -10.185 1.00 94.25 361 GLU A C 1
ATOM 2924 O O . GLU A 1 361 ? -0.884 -26.646 -11.377 1.00 94.25 361 GLU A O 1
ATOM 2929 N N . GLU A 1 362 ? -2.170 -27.001 -9.578 1.00 93.50 362 GLU A N 1
ATOM 2930 C CA . GLU A 1 362 ? -3.450 -26.947 -10.300 1.00 93.50 362 GLU A CA 1
ATOM 2931 C C . GLU A 1 362 ? -3.697 -25.559 -10.905 1.00 93.50 362 GLU A C 1
ATOM 2933 O O . GLU A 1 362 ? -3.832 -25.413 -12.121 1.00 93.50 362 GLU A O 1
ATOM 2938 N N . LYS A 1 363 ? -3.695 -24.511 -10.073 1.00 92.56 363 LYS A N 1
ATOM 2939 C CA . LYS A 1 363 ? -3.884 -23.130 -10.540 1.00 92.56 363 LYS A CA 1
ATOM 2940 C C . LYS A 1 363 ? -2.652 -22.606 -11.277 1.00 92.56 363 LYS A C 1
ATOM 2942 O O . LYS A 1 363 ? -2.786 -21.699 -12.091 1.00 92.56 363 LYS A O 1
ATOM 2947 N N . ALA A 1 364 ? -1.472 -23.190 -11.058 1.00 94.94 364 ALA A N 1
ATOM 2948 C CA . ALA A 1 364 ? -0.294 -22.887 -11.865 1.00 94.94 364 ALA A CA 1
ATOM 2949 C C . ALA A 1 364 ? -0.485 -23.305 -13.331 1.00 94.94 364 ALA A C 1
ATOM 2951 O O . ALA A 1 364 ? -0.246 -22.488 -14.217 1.00 94.94 364 ALA A O 1
ATOM 2952 N N . ALA A 1 365 ? -0.974 -24.525 -13.581 1.00 95.88 365 ALA A N 1
ATOM 2953 C CA . ALA A 1 365 ? -1.243 -25.015 -14.932 1.00 95.88 365 ALA A CA 1
ATOM 2954 C C . ALA A 1 365 ? -2.367 -24.226 -15.633 1.00 95.88 365 ALA A C 1
ATOM 2956 O O . ALA A 1 365 ? -2.214 -23.855 -16.795 1.00 95.88 365 ALA A O 1
ATOM 2957 N N . GLU A 1 366 ? -3.456 -23.894 -14.923 1.00 95.25 366 GLU A N 1
ATOM 2958 C CA . GLU A 1 366 ? -4.522 -23.030 -15.466 1.00 95.25 366 GLU A CA 1
ATOM 2959 C C . GLU A 1 366 ? -3.998 -21.640 -15.866 1.00 95.25 366 GLU A C 1
ATOM 2961 O O . GLU A 1 366 ? -4.365 -21.113 -16.915 1.00 95.25 366 GLU A O 1
ATOM 2966 N N . LEU A 1 367 ? -3.125 -21.033 -15.055 1.00 92.38 367 LEU A N 1
ATOM 2967 C CA . LEU A 1 367 ? -2.525 -19.734 -15.377 1.00 92.38 367 LEU A CA 1
ATOM 2968 C C . LEU A 1 367 ? -1.534 -19.823 -16.544 1.00 92.38 367 LEU A C 1
ATOM 2970 O O . LEU A 1 367 ? -1.475 -18.893 -17.347 1.00 92.38 367 LEU A O 1
ATOM 2974 N N . GLU A 1 368 ? -0.797 -20.928 -16.667 1.00 90.81 368 GLU A N 1
ATOM 2975 C CA . GLU A 1 368 ? 0.127 -21.169 -17.778 1.00 90.81 368 GLU A CA 1
ATOM 2976 C C . GLU A 1 368 ? -0.619 -21.341 -19.112 1.00 90.81 368 GLU A C 1
ATOM 2978 O O . GLU A 1 368 ? -0.215 -20.743 -20.107 1.00 90.81 368 GLU A O 1
ATOM 2983 N N . GLU A 1 369 ? -1.765 -22.036 -19.129 1.00 93.69 369 GLU A N 1
ATOM 2984 C CA . GLU A 1 369 ? -2.643 -22.109 -20.310 1.00 93.69 369 GLU A CA 1
ATOM 2985 C C . GLU A 1 369 ? -3.256 -20.739 -20.671 1.00 93.69 369 GLU A C 1
ATOM 2987 O O . GLU A 1 369 ? -3.359 -20.397 -21.850 1.00 93.69 369 GLU A O 1
ATOM 2992 N N . LEU A 1 370 ? -3.640 -19.933 -19.673 1.00 89.00 370 LEU A N 1
ATOM 2993 C CA . LEU A 1 370 ? -4.317 -18.645 -19.884 1.00 89.00 370 LEU A CA 1
ATOM 2994 C C . LEU A 1 370 ? -3.386 -17.487 -20.286 1.00 89.00 370 LEU A C 1
ATOM 2996 O O . LEU A 1 370 ? -3.805 -16.628 -21.064 1.00 89.00 370 LEU A O 1
ATOM 3000 N N . TYR A 1 371 ? -2.166 -17.425 -19.744 1.00 83.50 371 TYR A N 1
ATOM 3001 C CA . TYR A 1 371 ? -1.205 -16.341 -20.007 1.00 83.50 371 TYR A CA 1
ATOM 3002 C C . TYR A 1 371 ? -0.072 -16.736 -20.964 1.00 83.50 371 TYR A C 1
ATOM 3004 O O . TYR A 1 371 ? 0.517 -15.854 -21.588 1.00 83.50 371 TYR A O 1
ATOM 3012 N N . GLY A 1 372 ? 0.267 -18.024 -21.075 1.00 83.81 372 GLY A N 1
ATOM 3013 C CA . GLY A 1 372 ? 1.368 -18.542 -21.899 1.00 83.81 372 GLY A CA 1
ATOM 3014 C C . GLY A 1 372 ? 2.786 -18.239 -21.388 1.00 83.81 372 GLY A C 1
ATOM 3015 O O . GLY A 1 372 ? 3.696 -19.019 -21.652 1.00 83.81 372 GLY A O 1
ATOM 3016 N N . ASP A 1 373 ? 2.987 -17.140 -20.654 1.00 79.19 373 ASP A N 1
ATOM 3017 C CA . ASP A 1 373 ? 4.279 -16.728 -20.092 1.00 79.19 373 ASP A CA 1
ATOM 3018 C C . ASP A 1 373 ? 4.094 -16.033 -18.727 1.00 79.19 373 ASP A C 1
ATOM 3020 O O . ASP A 1 373 ? 3.185 -15.220 -18.540 1.00 79.19 373 ASP A O 1
ATOM 3024 N N . ILE A 1 374 ? 4.979 -16.322 -17.768 1.00 88.88 374 ILE A N 1
ATOM 3025 C CA . ILE A 1 374 ? 5.010 -15.680 -16.445 1.00 88.88 374 ILE A CA 1
ATOM 3026 C C . ILE A 1 374 ? 5.356 -14.184 -16.538 1.00 88.88 374 ILE A C 1
ATOM 3028 O O . ILE A 1 374 ? 4.846 -13.389 -15.746 1.00 88.88 374 ILE A O 1
ATOM 3032 N N . ASP A 1 375 ? 6.144 -13.775 -17.539 1.00 83.00 375 ASP A N 1
ATOM 3033 C CA . ASP A 1 375 ? 6.439 -12.364 -17.817 1.00 83.00 375 ASP A CA 1
ATOM 3034 C C . ASP A 1 375 ? 5.265 -11.628 -18.505 1.00 83.00 375 ASP A C 1
ATOM 3036 O O . ASP A 1 375 ? 5.314 -10.407 -18.653 1.00 83.00 375 ASP A O 1
ATOM 3040 N N . ALA A 1 376 ? 4.171 -12.324 -18.852 1.00 85.19 376 ALA A N 1
ATOM 3041 C CA . ALA A 1 376 ? 2.914 -11.725 -19.319 1.00 85.19 376 ALA A CA 1
ATOM 3042 C C . ALA A 1 376 ? 1.852 -11.545 -18.207 1.00 85.19 376 ALA A C 1
ATOM 3044 O O . ALA A 1 376 ? 0.798 -10.955 -18.456 1.00 85.19 376 ALA A O 1
ATOM 3045 N N . LEU A 1 377 ? 2.110 -12.024 -16.983 1.00 93.94 377 LEU A N 1
ATOM 3046 C CA . LEU A 1 377 ? 1.163 -11.968 -15.865 1.00 93.94 377 LEU A CA 1
ATOM 3047 C C . LEU A 1 377 ? 0.824 -10.525 -15.448 1.00 93.94 377 LEU A C 1
ATOM 3049 O O . LEU A 1 377 ? 1.705 -9.706 -15.177 1.00 93.94 377 LEU A O 1
ATOM 3053 N N . GLU A 1 378 ? -0.468 -10.225 -15.319 1.00 93.81 378 GLU A N 1
ATOM 3054 C CA . GLU A 1 378 ? -0.964 -8.910 -14.902 1.00 93.81 378 GLU A CA 1
ATOM 3055 C C . GLU A 1 378 ? -0.732 -8.606 -13.411 1.00 93.81 378 GLU A C 1
ATOM 3057 O O . GLU A 1 378 ? -0.800 -9.482 -12.548 1.00 93.81 378 GLU A O 1
ATOM 3062 N N . PHE A 1 379 ? -0.526 -7.321 -13.100 1.00 94.56 379 PHE A N 1
ATOM 3063 C CA . PHE A 1 379 ? -0.159 -6.824 -11.768 1.00 94.56 379 PHE A CA 1
ATOM 3064 C C . PHE A 1 379 ? -1.119 -7.246 -10.640 1.00 94.56 379 PHE A C 1
ATOM 3066 O O . PHE A 1 379 ? -0.684 -7.821 -9.643 1.00 94.56 379 PHE A O 1
ATOM 3073 N N . TYR A 1 380 ? -2.420 -6.973 -10.785 1.00 96.12 380 TYR A N 1
ATOM 3074 C CA . TYR A 1 380 ? -3.408 -7.247 -9.734 1.00 96.12 380 TYR A CA 1
ATOM 3075 C C . TYR A 1 380 ? -3.709 -8.752 -9.549 1.00 96.12 380 TYR A C 1
ATOM 3077 O O . TYR A 1 380 ? -3.691 -9.207 -8.404 1.00 96.12 380 TYR A O 1
ATOM 3085 N N . PRO A 1 381 ? -3.885 -9.567 -10.615 1.00 95.44 381 PRO A N 1
ATOM 3086 C CA . PRO A 1 381 ? -3.903 -11.025 -10.489 1.00 95.44 381 PRO A CA 1
ATOM 3087 C C . PRO A 1 381 ? -2.646 -11.588 -9.816 1.00 95.44 381 PRO A C 1
ATOM 3089 O O . PRO A 1 381 ? -2.772 -12.407 -8.909 1.00 95.44 381 PRO A O 1
ATOM 3092 N N . GLY A 1 382 ? -1.450 -11.110 -10.184 1.00 96.19 382 GLY A N 1
ATOM 3093 C CA . GLY A 1 382 ? -0.195 -11.522 -9.551 1.00 96.19 382 GLY A CA 1
ATOM 3094 C C . GLY A 1 382 ? -0.162 -11.249 -8.045 1.00 96.19 382 GLY A C 1
ATOM 3095 O O . GLY A 1 382 ? 0.174 -12.143 -7.276 1.00 96.19 382 GLY A O 1
ATOM 3096 N N . LEU A 1 383 ? -0.597 -10.062 -7.605 1.00 96.44 383 LEU A N 1
ATOM 3097 C CA . LEU A 1 383 ? -0.666 -9.694 -6.181 1.00 96.44 383 LEU A CA 1
ATOM 3098 C C . LEU A 1 383 ? -1.602 -10.575 -5.338 1.00 96.44 383 LEU A C 1
ATOM 3100 O O . LEU A 1 383 ? -1.348 -10.750 -4.146 1.00 96.44 383 LEU A O 1
ATOM 3104 N N . LEU A 1 384 ? -2.694 -11.081 -5.918 1.00 95.75 384 LEU A N 1
ATOM 3105 C CA . LEU A 1 384 ? -3.650 -11.931 -5.201 1.00 95.75 384 LEU A CA 1
ATOM 3106 C C . LEU A 1 384 ? -3.267 -13.412 -5.253 1.00 95.75 384 LEU A C 1
ATOM 3108 O O . LEU A 1 384 ? -3.403 -14.105 -4.250 1.00 95.75 384 LEU A O 1
ATOM 3112 N N . LEU A 1 385 ? -2.781 -13.894 -6.398 1.00 95.50 385 LEU A N 1
ATOM 3113 C CA . LEU A 1 385 ? -2.460 -15.309 -6.629 1.00 95.50 385 LEU A CA 1
ATOM 3114 C C . LEU A 1 385 ? -1.064 -15.706 -6.119 1.00 95.50 385 LEU A C 1
ATOM 3116 O O . LEU A 1 385 ? -0.767 -16.895 -6.010 1.00 95.50 385 LEU A O 1
ATOM 3120 N N . GLU A 1 386 ? -0.215 -14.733 -5.777 1.00 96.56 386 GLU A N 1
ATOM 3121 C CA . GLU A 1 386 ? 1.036 -14.959 -5.053 1.00 96.56 386 GLU A CA 1
ATOM 3122 C C . GLU A 1 386 ? 0.781 -15.663 -3.710 1.00 96.56 386 GLU A C 1
ATOM 3124 O O . GLU A 1 386 ? -0.059 -15.247 -2.903 1.00 96.56 386 GLU A O 1
ATOM 3129 N N . LYS A 1 387 ? 1.546 -16.728 -3.451 1.00 94.69 387 LYS A N 1
ATOM 3130 C CA . LYS A 1 387 ? 1.441 -17.512 -2.218 1.00 94.69 387 LYS A CA 1
ATOM 3131 C C . LYS A 1 387 ? 1.641 -16.640 -0.966 1.00 94.69 387 LYS A C 1
ATOM 3133 O O . LYS A 1 387 ? 2.648 -15.929 -0.877 1.00 94.69 387 LYS A O 1
ATOM 3138 N N . PRO A 1 388 ? 0.734 -16.706 0.028 1.00 92.69 388 PRO A N 1
ATOM 3139 C CA . PRO A 1 388 ? 0.910 -15.995 1.287 1.00 92.69 388 PRO A CA 1
ATOM 3140 C C . PRO A 1 388 ? 2.206 -16.376 2.004 1.00 92.69 388 PRO A C 1
ATOM 3142 O O . PRO A 1 388 ? 2.656 -17.523 1.943 1.00 92.69 388 PRO A O 1
ATOM 3145 N N . GLN A 1 389 ? 2.786 -15.424 2.735 1.00 88.19 389 GLN A N 1
ATOM 3146 C CA . GLN A 1 389 ? 3.882 -15.737 3.656 1.00 88.19 389 GLN A CA 1
ATOM 3147 C C . GLN A 1 389 ? 3.366 -16.590 4.838 1.00 88.19 389 GLN A C 1
ATOM 3149 O O . GLN A 1 389 ? 2.161 -16.590 5.104 1.00 88.19 389 GLN A O 1
ATOM 3154 N N . PRO A 1 390 ? 4.223 -17.343 5.557 1.00 85.75 390 PRO A N 1
ATOM 3155 C CA . PRO A 1 390 ? 3.782 -18.201 6.659 1.00 85.75 390 PRO A CA 1
ATOM 3156 C C . PRO A 1 390 ? 3.007 -17.419 7.731 1.00 85.75 390 PRO A C 1
ATOM 3158 O O . PRO A 1 390 ? 3.541 -16.496 8.337 1.00 85.75 390 PRO A O 1
ATOM 3161 N N . ASN A 1 391 ? 1.744 -17.797 7.961 1.00 80.12 391 ASN A N 1
ATOM 3162 C CA . ASN A 1 391 ? 0.772 -17.089 8.816 1.00 80.12 391 ASN A CA 1
ATOM 3163 C C . ASN A 1 391 ? 0.430 -15.642 8.382 1.00 80.12 391 ASN A C 1
ATOM 3165 O O . ASN A 1 391 ? -0.227 -14.920 9.130 1.00 80.12 391 ASN A O 1
ATOM 3169 N N . GLY A 1 392 ? 0.842 -15.215 7.186 1.00 85.50 392 GLY A N 1
ATOM 3170 C CA . GLY A 1 392 ? 0.542 -13.903 6.617 1.00 85.50 392 GLY A CA 1
ATOM 3171 C C . GLY A 1 392 ? -0.801 -13.857 5.882 1.00 85.50 392 GLY A C 1
ATOM 3172 O O . GLY A 1 392 ? -1.271 -14.849 5.323 1.00 85.50 392 GLY A O 1
ATOM 3173 N N . ILE A 1 393 ? -1.409 -12.668 5.836 1.00 91.12 393 ILE A N 1
ATOM 3174 C CA . ILE A 1 393 ? -2.679 -12.427 5.129 1.00 91.12 393 ILE A CA 1
ATOM 3175 C C . ILE A 1 393 ? -2.503 -12.256 3.600 1.00 91.12 393 ILE A C 1
ATOM 3177 O O . ILE A 1 393 ? -3.473 -12.332 2.846 1.00 91.12 393 ILE A O 1
ATOM 3181 N N . PHE A 1 394 ? -1.263 -12.069 3.135 1.00 92.81 394 PHE A N 1
ATOM 3182 C CA . PHE A 1 394 ? -0.866 -11.857 1.736 1.00 92.81 394 PHE A CA 1
ATOM 3183 C C . PHE A 1 394 ? 0.592 -12.309 1.474 1.00 92.81 394 PHE A C 1
ATOM 3185 O O . PHE A 1 394 ? 1.292 -12.735 2.398 1.00 92.81 394 PHE A O 1
ATOM 3192 N N . GLY A 1 395 ? 1.034 -12.258 0.211 1.00 92.62 395 GLY A N 1
ATOM 3193 C CA . GLY A 1 395 ? 2.376 -12.661 -0.232 1.00 92.62 395 GLY A CA 1
ATOM 3194 C C . GLY A 1 395 ? 3.494 -11.623 -0.017 1.00 92.62 395 GLY A C 1
ATOM 3195 O O . GLY A 1 395 ? 3.338 -10.637 0.707 1.00 92.62 395 GLY A O 1
ATOM 3196 N N . GLU A 1 396 ? 4.658 -11.876 -0.626 1.00 94.44 396 GLU A N 1
ATOM 3197 C CA . GLU A 1 396 ? 5.855 -11.017 -0.573 1.00 94.44 396 GLU A CA 1
ATOM 3198 C C . GLU A 1 396 ? 5.624 -9.657 -1.261 1.00 94.44 396 GLU A C 1
ATOM 3200 O O . GLU A 1 396 ? 5.878 -8.608 -0.664 1.00 94.44 396 GLU A O 1
ATOM 3205 N N . SER A 1 397 ? 5.092 -9.653 -2.486 1.00 96.19 397 SER A N 1
ATOM 3206 C CA . SER A 1 397 ? 4.912 -8.447 -3.305 1.00 96.19 397 SER A CA 1
ATOM 3207 C C . SER A 1 397 ? 3.941 -7.455 -2.674 1.00 96.19 397 SER A C 1
ATOM 3209 O O . SER A 1 397 ? 4.174 -6.249 -2.739 1.00 96.19 397 SER A O 1
ATOM 3211 N N . MET A 1 398 ? 2.885 -7.935 -2.009 1.00 95.00 398 MET A N 1
ATOM 3212 C CA . MET A 1 398 ? 1.924 -7.065 -1.318 1.00 95.00 398 MET A CA 1
ATOM 3213 C C . MET A 1 398 ? 2.608 -6.214 -0.231 1.00 95.00 398 MET A C 1
ATOM 3215 O O . MET A 1 398 ? 2.317 -5.024 -0.094 1.00 95.00 398 MET A O 1
ATOM 3219 N N . VAL A 1 399 ? 3.575 -6.792 0.493 1.00 92.06 399 VAL A N 1
ATOM 3220 C CA . VAL A 1 399 ? 4.380 -6.091 1.506 1.00 92.06 399 VAL A CA 1
ATOM 3221 C C . VAL A 1 399 ? 5.422 -5.187 0.849 1.00 92.06 399 VAL A C 1
ATOM 3223 O O . VAL A 1 399 ? 5.501 -3.999 1.166 1.00 92.06 399 VAL A O 1
ATOM 3226 N N . GLU A 1 400 ? 6.219 -5.731 -0.071 1.00 93.94 400 GLU A N 1
ATOM 3227 C CA . GLU A 1 400 ? 7.368 -5.031 -0.651 1.00 93.94 400 GLU A CA 1
ATOM 3228 C C . GLU A 1 400 ? 6.972 -3.844 -1.540 1.00 93.94 400 GLU A C 1
ATOM 3230 O O . GLU A 1 400 ? 7.697 -2.848 -1.575 1.00 93.94 400 GLU A O 1
ATOM 3235 N N . ILE A 1 401 ? 5.811 -3.916 -2.202 1.00 94.62 401 ILE A N 1
ATOM 3236 C CA . ILE A 1 401 ? 5.237 -2.841 -3.026 1.00 94.62 401 ILE A CA 1
ATOM 3237 C C . ILE A 1 401 ? 4.342 -1.924 -2.178 1.00 94.62 401 ILE A C 1
ATOM 3239 O O . ILE A 1 401 ? 4.434 -0.699 -2.281 1.00 94.62 401 ILE A O 1
ATOM 3243 N N . GLY A 1 402 ? 3.504 -2.485 -1.298 1.00 91.62 402 GLY A N 1
ATOM 3244 C CA . GLY A 1 402 ? 2.538 -1.721 -0.502 1.00 91.62 402 GLY A CA 1
ATOM 3245 C C . GLY A 1 402 ? 3.165 -0.864 0.604 1.00 91.62 402 GLY A C 1
ATOM 3246 O O . GLY A 1 402 ? 2.735 0.273 0.820 1.00 91.62 402 GLY A O 1
ATOM 3247 N N . ALA A 1 403 ? 4.202 -1.358 1.292 1.00 90.06 403 ALA A N 1
ATOM 3248 C CA . ALA A 1 403 ? 4.817 -0.636 2.409 1.00 90.06 403 ALA A CA 1
ATOM 3249 C C . ALA A 1 403 ? 5.516 0.680 1.992 1.00 90.06 403 ALA A C 1
ATOM 3251 O O . ALA A 1 403 ? 5.285 1.685 2.668 1.00 90.06 403 ALA A O 1
ATOM 3252 N N . PRO A 1 404 ? 6.300 0.751 0.892 1.00 91.56 404 PRO A N 1
ATOM 3253 C CA . PRO A 1 404 ? 6.820 2.013 0.354 1.00 91.56 404 PRO A CA 1
ATOM 3254 C C . PRO A 1 404 ? 5.748 3.078 0.114 1.00 91.56 404 PRO A C 1
ATOM 3256 O O . PRO A 1 404 ? 5.889 4.202 0.597 1.00 91.56 404 PRO A O 1
ATOM 3259 N N . PHE A 1 405 ? 4.656 2.727 -0.574 1.00 85.50 405 PHE A N 1
ATOM 3260 C CA . PHE A 1 405 ? 3.558 3.657 -0.845 1.00 85.50 405 PHE A CA 1
ATOM 3261 C C . PHE A 1 405 ? 2.851 4.112 0.433 1.00 85.50 405 PHE A C 1
ATOM 3263 O O . PHE A 1 405 ? 2.622 5.308 0.613 1.00 85.50 405 PHE A O 1
ATOM 3270 N N . SER A 1 406 ? 2.543 3.174 1.333 1.00 85.81 406 SER A N 1
ATOM 3271 C CA . SER A 1 406 ? 1.874 3.468 2.601 1.00 85.81 406 SER A CA 1
ATOM 3272 C C . SER A 1 406 ? 2.720 4.410 3.464 1.00 85.81 406 SER A C 1
ATOM 3274 O O . SER A 1 406 ? 2.283 5.514 3.790 1.00 85.81 406 SER A O 1
ATOM 3276 N N . LEU A 1 407 ? 3.977 4.051 3.748 1.00 87.94 407 LEU A N 1
ATOM 3277 C CA . LEU A 1 407 ? 4.873 4.852 4.591 1.00 87.94 407 LEU A CA 1
ATOM 3278 C C . LEU A 1 407 ? 5.172 6.229 3.981 1.00 87.94 407 LEU A C 1
ATOM 3280 O O . LEU A 1 407 ? 5.198 7.223 4.710 1.00 87.94 407 LEU A O 1
ATOM 3284 N N . LYS A 1 408 ? 5.322 6.322 2.652 1.00 83.50 408 LYS A N 1
ATOM 3285 C CA . LYS A 1 408 ? 5.471 7.604 1.948 1.00 83.50 408 LYS A CA 1
ATOM 3286 C C . LYS A 1 408 ? 4.193 8.447 1.989 1.00 83.50 408 LYS A C 1
ATOM 3288 O O . LYS A 1 408 ? 4.290 9.662 2.134 1.00 83.50 408 LYS A O 1
ATOM 3293 N N . GLY A 1 409 ? 3.011 7.839 1.909 1.00 78.38 409 GLY A N 1
ATOM 3294 C CA . GLY A 1 409 ? 1.732 8.540 2.049 1.00 78.38 409 GLY A CA 1
ATOM 3295 C C . GLY A 1 409 ? 1.448 9.039 3.465 1.00 78.38 409 GLY A C 1
ATOM 3296 O O . GLY A 1 409 ? 0.811 10.077 3.627 1.00 78.38 409 GLY A O 1
ATOM 3297 N N . LEU A 1 410 ? 1.957 8.327 4.470 1.00 84.31 410 LEU A N 1
ATOM 3298 C CA . LEU A 1 410 ? 1.828 8.651 5.887 1.00 84.31 410 LEU A CA 1
ATOM 3299 C C . LEU A 1 410 ? 2.823 9.754 6.288 1.00 84.31 410 LEU A C 1
ATOM 3301 O O . LEU A 1 410 ? 2.420 10.886 6.539 1.00 84.31 410 LEU A O 1
ATOM 3305 N N . PHE A 1 411 ? 4.129 9.474 6.264 1.00 86.94 411 PHE A N 1
ATOM 3306 C CA . PHE A 1 411 ? 5.154 10.441 6.685 1.00 86.94 411 PHE A CA 1
ATOM 3307 C C . PHE A 1 411 ? 5.389 11.572 5.671 1.00 86.94 411 PHE A C 1
ATOM 3309 O O . PHE A 1 411 ? 5.901 12.627 6.032 1.00 86.94 411 PHE A O 1
ATOM 3316 N N . GLY A 1 412 ? 4.981 11.399 4.408 1.00 81.19 412 GLY A N 1
ATOM 3317 C CA . GLY A 1 412 ? 4.983 12.456 3.389 1.00 81.19 412 GLY A CA 1
ATOM 3318 C C . GLY A 1 412 ? 3.906 13.526 3.586 1.00 81.19 412 GLY A C 1
ATOM 3319 O O . GLY A 1 412 ? 3.773 14.404 2.736 1.00 81.19 412 GLY A O 1
ATOM 3320 N N . ASN A 1 413 ? 3.127 13.464 4.666 1.00 79.50 413 ASN A N 1
ATOM 3321 C CA . ASN A 1 413 ? 2.171 14.499 5.029 1.00 79.50 413 ASN A CA 1
ATOM 3322 C C . ASN A 1 413 ? 2.892 15.749 5.586 1.00 79.50 413 ASN A C 1
ATOM 3324 O O . ASN A 1 413 ? 3.780 15.601 6.430 1.00 79.50 413 ASN A O 1
ATOM 3328 N N . PRO A 1 414 ? 2.506 16.979 5.189 1.00 75.69 414 PRO A N 1
ATOM 3329 C CA . PRO A 1 414 ? 3.060 18.211 5.747 1.00 75.69 414 PRO A CA 1
ATOM 3330 C C . PRO A 1 414 ? 3.061 18.299 7.278 1.00 75.69 414 PRO A C 1
ATOM 3332 O O . PRO A 1 414 ? 4.004 18.875 7.816 1.00 75.69 414 PRO A O 1
ATOM 3335 N N . ILE A 1 415 ? 2.093 17.698 7.992 1.00 80.50 415 ILE A N 1
ATOM 3336 C CA . ILE A 1 415 ? 2.071 17.728 9.471 1.00 80.50 415 ILE A CA 1
ATOM 3337 C C . ILE A 1 415 ? 3.281 17.032 10.105 1.00 80.50 415 ILE A C 1
ATOM 3339 O O . ILE A 1 415 ? 3.648 17.360 11.225 1.00 80.50 415 ILE A O 1
ATOM 3343 N N . CYS A 1 416 ? 3.914 16.102 9.385 1.00 84.88 416 CYS A N 1
ATOM 3344 C CA . CYS A 1 416 ? 5.118 15.399 9.818 1.00 84.88 416 CYS A CA 1
ATOM 3345 C C . CYS A 1 416 ? 6.403 16.206 9.561 1.00 84.88 416 CYS A C 1
ATOM 3347 O O . CYS A 1 416 ? 7.488 15.737 9.889 1.00 84.88 416 CYS A O 1
ATOM 3349 N N . SER A 1 417 ? 6.320 17.391 8.948 1.00 80.62 417 SER A N 1
ATOM 3350 C CA . SER A 1 417 ? 7.493 18.238 8.711 1.00 80.62 417 SER A CA 1
ATOM 3351 C C . SER A 1 417 ? 7.941 18.969 9.989 1.00 80.62 417 SER A C 1
ATOM 3353 O O . SER A 1 417 ? 7.089 19.310 10.813 1.00 80.62 417 SER A O 1
ATOM 3355 N N . PRO A 1 418 ? 9.239 19.312 10.134 1.00 83.94 418 PRO A N 1
ATOM 3356 C CA . PRO A 1 418 ? 9.737 20.106 11.265 1.00 83.94 418 PRO A CA 1
ATOM 3357 C C . PRO A 1 418 ? 9.028 21.454 11.461 1.00 83.94 418 PRO A C 1
ATOM 3359 O O . PRO A 1 418 ? 9.008 21.988 12.564 1.00 83.94 418 PRO A O 1
ATOM 3362 N N . GLU A 1 419 ? 8.445 22.013 10.396 1.00 79.69 419 GLU A N 1
ATOM 3363 C CA . GLU A 1 419 ? 7.711 23.278 10.460 1.00 79.69 419 GLU A CA 1
ATOM 3364 C C . GLU A 1 419 ? 6.311 23.110 11.073 1.00 79.69 419 GLU A C 1
ATOM 3366 O O . GLU A 1 419 ? 5.822 24.031 11.717 1.00 79.69 419 GLU A O 1
ATOM 3371 N N . TYR A 1 420 ? 5.661 21.952 10.914 1.00 74.19 420 TYR A N 1
ATOM 3372 C CA . TYR A 1 420 ? 4.284 21.728 11.382 1.00 74.19 420 TYR A CA 1
ATOM 3373 C C . TYR A 1 420 ? 4.190 20.821 12.615 1.00 74.19 420 TYR A C 1
ATOM 3375 O O . TYR A 1 420 ? 3.216 20.937 13.358 1.00 74.19 420 TYR A O 1
ATOM 3383 N N . TRP A 1 421 ? 5.171 19.957 12.875 1.00 87.94 421 TRP A N 1
ATOM 3384 C CA . TRP A 1 421 ? 5.171 19.042 14.021 1.00 87.94 421 TRP A CA 1
ATOM 3385 C C . TRP A 1 421 ? 5.556 19.763 15.324 1.00 87.94 421 TRP A C 1
ATOM 3387 O O . TRP A 1 421 ? 6.638 19.584 15.879 1.00 87.94 421 TRP A O 1
ATOM 3397 N N . LYS A 1 422 ? 4.669 20.650 15.782 1.00 82.75 422 LYS A N 1
ATOM 3398 C CA . LYS A 1 422 ? 4.851 21.504 16.960 1.00 82.75 422 LYS A CA 1
ATOM 3399 C C . LYS A 1 422 ? 3.515 21.738 17.679 1.00 82.75 422 LYS A C 1
ATOM 3401 O O . LYS A 1 422 ? 2.486 21.809 17.004 1.00 82.75 422 LYS A O 1
ATOM 3406 N N . PRO A 1 423 ? 3.504 21.931 19.013 1.00 77.06 423 PRO A N 1
ATOM 3407 C CA . PRO A 1 423 ? 2.268 22.032 19.796 1.00 77.06 423 PRO A CA 1
ATOM 3408 C C . PRO A 1 423 ? 1.294 23.101 19.287 1.00 77.06 423 PRO A C 1
ATOM 3410 O O . PRO A 1 423 ? 0.085 22.886 19.252 1.00 77.06 423 PRO A O 1
ATOM 3413 N N . SER A 1 424 ? 1.809 24.248 18.830 1.00 74.75 424 SER A N 1
ATOM 3414 C CA . SER A 1 424 ? 0.992 25.362 18.334 1.00 74.75 424 SER A CA 1
ATOM 3415 C C . SER A 1 424 ? 0.195 25.046 17.063 1.00 74.75 424 SER A C 1
ATOM 3417 O O . SER A 1 424 ? -0.864 25.639 16.873 1.00 74.75 424 SER A O 1
ATOM 3419 N N . THR A 1 425 ? 0.625 24.084 16.239 1.00 72.88 425 THR A N 1
ATOM 3420 C CA . THR A 1 425 ? -0.147 23.600 15.077 1.00 72.88 425 THR A CA 1
ATOM 3421 C C . THR A 1 425 ? -1.431 22.885 15.504 1.00 72.88 425 THR A C 1
ATOM 3423 O O . THR A 1 425 ? -2.435 22.943 14.800 1.00 72.88 425 THR A O 1
ATOM 3426 N N . PHE A 1 426 ? -1.415 22.243 16.675 1.00 78.19 426 PHE A N 1
ATOM 3427 C CA . PHE A 1 426 ? -2.526 21.462 17.225 1.00 78.19 426 PHE A CA 1
ATOM 3428 C C . PHE A 1 426 ? -3.311 22.229 18.308 1.00 78.19 426 PHE A C 1
ATOM 3430 O O . PHE A 1 426 ? -4.083 21.637 19.055 1.00 78.19 426 PHE A O 1
ATOM 3437 N N . GLY A 1 427 ? -3.126 23.552 18.409 1.00 75.50 427 GLY A N 1
ATOM 3438 C CA . GLY A 1 427 ? -3.810 24.396 19.398 1.00 75.50 427 GLY A CA 1
ATOM 3439 C C . GLY A 1 427 ? -3.200 24.378 20.807 1.00 75.50 427 GLY A C 1
ATOM 3440 O O . GLY A 1 427 ? -3.809 24.905 21.735 1.00 75.50 427 GLY A O 1
ATOM 3441 N N . GLY A 1 428 ? -2.003 23.809 20.975 1.00 81.62 428 GLY A N 1
ATOM 3442 C CA . GLY A 1 428 ? -1.290 23.672 22.249 1.00 81.62 428 GLY A CA 1
ATOM 3443 C C . GLY A 1 428 ? -0.994 22.213 22.603 1.00 81.62 428 GLY A C 1
ATOM 3444 O O . GLY A 1 428 ? -1.365 21.294 21.873 1.00 81.62 428 GLY A O 1
ATOM 3445 N N . GLU A 1 429 ? -0.335 21.992 23.746 1.00 87.12 429 GLU A N 1
ATOM 3446 C CA . GLU A 1 429 ? 0.084 20.646 24.174 1.00 87.12 429 GLU A CA 1
ATOM 3447 C C . GLU A 1 429 ? -1.087 19.659 24.255 1.00 87.12 429 GLU A C 1
ATOM 3449 O O . GLU A 1 429 ? -0.950 18.524 23.820 1.00 87.12 429 GLU A O 1
ATOM 3454 N N . THR A 1 430 ? -2.268 20.085 24.719 1.00 82.94 430 THR A N 1
ATOM 3455 C CA . THR A 1 430 ? -3.451 19.213 24.824 1.00 82.94 430 THR A CA 1
ATOM 3456 C C . THR A 1 430 ? -3.844 18.589 23.482 1.00 82.94 430 THR A C 1
ATOM 3458 O O . THR A 1 430 ? -4.089 17.389 23.421 1.00 82.94 430 THR A O 1
ATOM 3461 N N . GLY A 1 431 ? -3.866 19.367 22.394 1.00 72.88 431 GLY A N 1
ATOM 3462 C CA . GLY A 1 431 ? -4.162 18.833 21.061 1.00 72.88 431 GLY A CA 1
ATOM 3463 C C . GLY A 1 431 ? -3.018 17.994 20.492 1.00 72.88 431 GLY A C 1
ATOM 3464 O O . GLY A 1 431 ? -3.253 17.024 19.776 1.00 72.88 431 GLY A O 1
ATOM 3465 N N . PHE A 1 432 ? -1.775 18.313 20.852 1.00 82.50 432 PHE A N 1
ATOM 3466 C CA . PHE A 1 432 ? -0.607 17.549 20.418 1.00 82.50 432 PHE A CA 1
ATOM 3467 C C . PHE A 1 432 ? -0.522 16.178 21.112 1.00 82.50 432 PHE A C 1
ATOM 3469 O O . PHE A 1 432 ? -0.226 15.179 20.460 1.00 82.50 432 PHE A O 1
ATOM 3476 N N . GLU A 1 433 ? -0.856 16.100 22.403 1.00 83.06 433 GLU A N 1
ATOM 3477 C CA . GLU A 1 433 ? -0.940 14.844 23.157 1.00 83.06 433 GLU A CA 1
ATOM 3478 C C . GLU A 1 433 ? -2.142 13.978 22.746 1.00 83.06 433 GLU A C 1
ATOM 3480 O O . GLU A 1 433 ? -2.036 12.751 22.771 1.00 83.06 433 GLU A O 1
ATOM 3485 N N . ILE A 1 434 ? -3.243 14.567 22.258 1.00 80.06 434 ILE A N 1
ATOM 3486 C CA . ILE A 1 434 ? -4.303 13.799 21.577 1.00 80.06 434 ILE A CA 1
ATOM 3487 C C . ILE A 1 434 ? -3.716 13.066 20.359 1.00 80.06 434 ILE A C 1
ATOM 3489 O O . ILE A 1 434 ? -3.858 11.849 20.261 1.00 80.06 434 ILE A O 1
ATOM 3493 N N . VAL A 1 435 ? -2.969 13.755 19.485 1.00 80.19 435 VAL A N 1
ATOM 3494 C CA . VAL A 1 435 ? -2.335 13.122 18.310 1.00 80.19 435 VAL A CA 1
ATOM 3495 C C . VAL A 1 435 ? -1.277 12.084 18.714 1.00 80.19 435 VAL A C 1
ATOM 3497 O O . VAL A 1 435 ? -1.226 11.007 18.120 1.00 80.19 435 VAL A O 1
ATOM 3500 N N . LYS A 1 436 ? -0.443 12.367 19.725 1.00 85.38 436 LYS A N 1
ATOM 3501 C CA . LYS A 1 436 ? 0.617 11.454 20.204 1.00 85.38 436 LYS A CA 1
ATOM 3502 C C . LYS A 1 436 ? 0.086 10.206 20.916 1.00 85.38 436 LYS A C 1
ATOM 3504 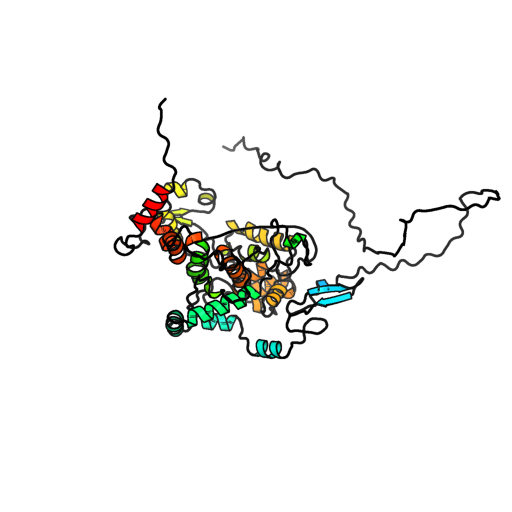O O . LYS A 1 436 ? 0.743 9.166 20.849 1.00 85.38 436 LYS A O 1
ATOM 3509 N N . THR A 1 437 ? -1.068 10.293 21.587 1.00 89.31 437 THR A N 1
ATOM 3510 C CA . THR A 1 437 ? -1.666 9.192 22.374 1.00 89.31 437 THR A CA 1
ATOM 3511 C C . THR A 1 437 ? -2.878 8.531 21.708 1.00 89.31 437 THR A C 1
ATOM 3513 O O . THR A 1 437 ? -3.476 7.633 22.300 1.00 89.31 437 THR A O 1
ATOM 3516 N N . ALA A 1 438 ? -3.237 8.932 20.483 1.00 84.25 438 ALA A N 1
ATOM 3517 C CA . ALA A 1 438 ? -4.335 8.332 19.730 1.00 84.25 438 ALA A CA 1
ATOM 3518 C C . ALA A 1 438 ? -4.113 6.832 19.456 1.00 84.25 438 ALA A C 1
ATOM 3520 O O . ALA A 1 438 ? -3.057 6.421 18.976 1.00 84.25 438 ALA A O 1
ATOM 3521 N N . SER A 1 439 ? -5.155 6.041 19.701 1.00 89.12 439 SER A N 1
ATOM 3522 C CA . SER A 1 439 ? -5.288 4.632 19.322 1.00 89.12 439 SER A CA 1
ATOM 3523 C C . SER A 1 439 ? -6.717 4.379 18.839 1.00 89.12 439 SER A C 1
ATOM 3525 O O . SER A 1 439 ? -7.625 5.168 19.136 1.00 89.12 439 SER A O 1
ATOM 3527 N N . LEU A 1 440 ? -6.946 3.278 18.123 1.00 87.00 440 LEU A N 1
ATOM 3528 C CA . LEU A 1 440 ? -8.288 2.846 17.723 1.00 87.00 440 LEU A CA 1
ATOM 3529 C C . LEU A 1 440 ? -9.211 2.644 18.941 1.00 87.00 440 LEU A C 1
ATOM 3531 O O . LEU A 1 440 ? -10.387 3.000 18.893 1.00 87.00 440 LEU A O 1
ATOM 3535 N N . GLU A 1 441 ? -8.660 2.150 20.052 1.00 87.62 441 GLU A N 1
ATOM 3536 C CA . GLU A 1 441 ? -9.361 1.995 21.330 1.00 87.62 441 GLU A CA 1
ATOM 3537 C C . GLU A 1 441 ? -9.826 3.348 21.894 1.00 87.62 441 GLU A C 1
ATOM 3539 O O . GLU A 1 441 ? -11.021 3.516 22.143 1.00 87.62 441 GLU A O 1
ATOM 3544 N N . LYS A 1 442 ? -8.931 4.347 22.028 1.00 84.94 442 LYS A N 1
ATOM 3545 C CA . LYS A 1 442 ? -9.323 5.705 22.460 1.00 84.94 442 LYS A CA 1
ATOM 3546 C C . LYS A 1 442 ? -10.370 6.300 21.509 1.00 84.94 442 LYS A C 1
ATOM 3548 O O . LYS A 1 442 ? -11.346 6.885 21.977 1.00 84.94 442 LYS A O 1
ATOM 3553 N N . LEU A 1 443 ? -10.188 6.136 20.194 1.00 85.94 443 LEU A N 1
ATOM 3554 C CA . LEU A 1 443 ? -11.092 6.667 19.169 1.00 85.94 443 LEU A CA 1
ATOM 3555 C C . LEU A 1 443 ? -12.517 6.110 19.308 1.00 85.94 443 LEU A C 1
ATOM 3557 O O . LEU A 1 443 ? -13.471 6.882 19.227 1.00 85.94 443 LEU A O 1
ATOM 3561 N N . VAL A 1 444 ? -12.677 4.808 19.557 1.00 86.06 444 VAL A N 1
ATOM 3562 C CA . VAL A 1 444 ? -13.992 4.206 19.828 1.00 86.06 444 VAL A CA 1
ATOM 3563 C C . VAL A 1 444 ? -14.491 4.620 21.214 1.00 86.06 444 VAL A C 1
ATOM 3565 O O . VAL A 1 444 ? -15.533 5.263 21.329 1.00 86.06 444 VAL A O 1
ATOM 3568 N N . CYS A 1 445 ? -13.749 4.293 22.274 1.00 86.31 445 CYS A N 1
ATOM 3569 C CA . CYS A 1 445 ? -14.235 4.338 23.656 1.00 86.31 445 CYS A CA 1
ATOM 3570 C C . CYS A 1 445 ? -14.526 5.746 24.198 1.00 86.31 445 CYS A C 1
ATOM 3572 O O . CYS A 1 445 ? -15.278 5.872 25.163 1.00 86.31 445 CYS A O 1
ATOM 3574 N N . LEU A 1 446 ? -13.976 6.804 23.588 1.00 84.00 446 LEU A N 1
ATOM 3575 C CA . LEU A 1 446 ? -14.304 8.197 23.925 1.00 84.00 446 LEU A CA 1
ATOM 3576 C C . LEU A 1 446 ? -15.517 8.750 23.151 1.00 84.00 446 LEU A C 1
ATOM 3578 O O . LEU A 1 446 ? -16.043 9.794 23.533 1.00 84.00 446 LEU A O 1
ATOM 3582 N N . ASN A 1 447 ? -15.972 8.069 22.092 1.00 84.88 447 ASN A N 1
ATOM 3583 C CA . ASN A 1 447 ? -17.077 8.509 21.226 1.00 84.88 447 ASN A CA 1
ATOM 3584 C C . ASN A 1 447 ? -18.343 7.631 21.326 1.00 84.88 447 ASN A C 1
ATOM 3586 O O . ASN A 1 447 ? -19.359 7.963 20.716 1.00 84.88 447 ASN A O 1
ATOM 3590 N N . VAL A 1 448 ? -18.312 6.549 22.112 1.00 85.50 448 VAL A N 1
ATOM 3591 C CA . VAL A 1 448 ? -19.457 5.655 22.371 1.00 85.50 448 VAL A CA 1
ATOM 3592 C C . VAL A 1 448 ? -19.876 5.662 23.847 1.00 85.50 448 VAL A C 1
ATOM 3594 O O . VAL A 1 448 ? -19.153 6.142 24.725 1.00 85.50 448 VAL A O 1
ATOM 3597 N N . LYS A 1 449 ? -21.053 5.116 24.170 1.00 79.38 449 LYS A N 1
ATOM 3598 C CA . LYS A 1 449 ? -21.539 5.026 25.554 1.00 79.38 449 LYS A CA 1
ATOM 3599 C C . LYS A 1 449 ? -20.826 3.906 26.315 1.00 79.38 449 LYS A C 1
ATOM 3601 O O . LYS A 1 449 ? -21.230 2.748 26.282 1.00 79.38 449 LYS A O 1
ATOM 3606 N N . LYS A 1 450 ? -19.819 4.311 27.094 1.00 56.62 450 LYS A N 1
ATOM 3607 C CA . LYS A 1 450 ? -18.922 3.533 27.983 1.00 56.62 450 LYS A CA 1
ATOM 3608 C C . LYS A 1 450 ? -19.525 2.347 28.770 1.00 56.62 450 LYS A C 1
ATOM 3610 O O . LYS A 1 450 ? -18.782 1.474 29.194 1.00 56.62 450 LYS A O 1
ATOM 3615 N N . HIS A 1 451 ? -20.843 2.295 28.985 1.00 55.75 451 HIS A N 1
ATOM 3616 C CA . HIS A 1 451 ? -21.535 1.195 29.677 1.00 55.75 451 HIS A CA 1
ATOM 3617 C C . HIS A 1 451 ? -22.011 0.047 28.766 1.00 55.75 451 HIS A C 1
ATOM 3619 O O . HIS A 1 451 ? -22.540 -0.934 29.281 1.00 55.75 451 HIS A O 1
ATOM 3625 N N . GLN A 1 452 ? -21.874 0.164 27.441 1.00 53.88 452 GLN A N 1
ATOM 3626 C CA . GLN A 1 452 ? -22.418 -0.800 26.471 1.00 53.88 452 GLN A CA 1
ATOM 3627 C C . GLN A 1 452 ? -21.349 -1.516 25.628 1.00 53.88 452 GLN A C 1
ATOM 3629 O O . GLN A 1 452 ? -21.709 -2.366 24.822 1.00 53.88 452 GLN A O 1
ATOM 3634 N N . LEU A 1 453 ? -20.054 -1.229 25.827 1.00 60.31 453 LEU A N 1
ATOM 3635 C CA . LEU A 1 453 ? -18.959 -1.903 25.123 1.00 60.31 453 LEU A CA 1
ATOM 3636 C C . LEU A 1 453 ? -18.053 -2.665 26.101 1.00 60.31 453 LEU A C 1
ATOM 3638 O O . LEU A 1 453 ? -17.292 -2.059 26.851 1.00 60.31 453 LEU A O 1
ATOM 3642 N N . LEU A 1 454 ? -18.083 -3.999 26.042 1.00 61.41 454 LEU A N 1
ATOM 3643 C CA . LEU A 1 454 ? -17.195 -4.886 26.819 1.00 61.41 454 LEU A CA 1
ATOM 3644 C C . LEU A 1 454 ? -15.704 -4.745 26.458 1.00 61.41 454 LEU A C 1
ATOM 3646 O O . LEU A 1 454 ? -14.848 -5.233 27.189 1.00 61.41 454 LEU A O 1
ATOM 3650 N N . LEU A 1 455 ? -15.401 -4.086 25.336 1.00 64.31 455 LEU A N 1
ATOM 3651 C CA . LEU A 1 455 ? -14.046 -3.830 24.842 1.00 64.31 455 LEU A CA 1
ATOM 3652 C C . LEU A 1 455 ? -13.394 -2.574 25.453 1.00 64.31 455 LEU A C 1
ATOM 3654 O O . LEU A 1 455 ? -12.198 -2.381 25.265 1.00 64.31 455 LEU A O 1
ATOM 3658 N N . CYS A 1 456 ? -14.145 -1.721 26.161 1.00 72.00 456 CYS A N 1
ATOM 3659 C CA . CYS A 1 456 ? -13.612 -0.485 26.744 1.00 72.00 456 CYS A CA 1
ATOM 3660 C C . CYS A 1 456 ? -13.181 -0.671 28.213 1.00 72.00 456 CYS A C 1
ATOM 3662 O O . CYS A 1 456 ? -13.929 -1.272 28.990 1.00 72.00 456 CYS A O 1
ATOM 3664 N N . PRO A 1 457 ? -12.033 -0.109 28.645 1.00 60.28 457 PRO A N 1
ATOM 3665 C CA . PRO A 1 457 ? -11.599 -0.175 30.038 1.00 60.28 457 PRO A CA 1
ATOM 3666 C C . PRO A 1 457 ? -12.585 0.463 31.024 1.00 60.28 457 PRO A C 1
ATOM 3668 O O . PRO A 1 457 ? -13.268 1.449 30.729 1.00 60.28 457 PRO A O 1
ATOM 3671 N N . SER A 1 458 ? -12.605 -0.067 32.249 1.00 53.56 458 SER A N 1
ATOM 3672 C CA . SER A 1 458 ? -13.380 0.512 33.346 1.00 53.56 458 SER A CA 1
ATOM 3673 C C . SER A 1 458 ? -12.864 1.906 33.735 1.00 53.56 458 SER A C 1
ATOM 3675 O O . SER A 1 458 ? -11.741 2.315 33.427 1.00 53.56 458 SER A O 1
ATOM 3677 N N . HIS A 1 459 ? -13.711 2.667 34.432 1.00 43.78 459 HIS A N 1
ATOM 3678 C CA . HIS A 1 459 ? -13.526 4.107 34.641 1.00 43.78 459 HIS A CA 1
ATOM 3679 C C . HIS A 1 459 ? -12.262 4.498 35.441 1.00 43.78 459 HIS A C 1
ATOM 3681 O O . HIS A 1 459 ? -11.877 5.667 35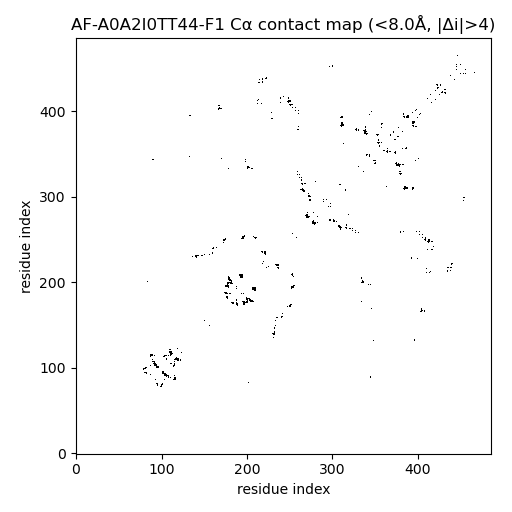.436 1.00 43.78 459 HIS A O 1
ATOM 3687 N N . GLU A 1 460 ? -11.612 3.541 36.101 1.00 42.88 460 GLU A N 1
ATOM 3688 C CA . GLU A 1 460 ? -10.390 3.742 36.890 1.00 42.88 460 GLU A CA 1
ATOM 3689 C C . GLU A 1 460 ? -9.112 3.750 36.029 1.00 42.88 460 GLU A C 1
ATOM 3691 O O . GLU A 1 460 ? -8.100 4.301 36.455 1.00 42.88 460 GLU A O 1
ATOM 3696 N N . ALA A 1 461 ? -9.149 3.197 34.807 1.00 43.78 461 ALA A N 1
ATOM 3697 C CA . ALA A 1 461 ? -7.990 3.137 33.908 1.00 43.78 461 ALA A CA 1
ATOM 3698 C C . ALA A 1 461 ? -7.847 4.374 32.994 1.00 43.78 461 ALA A C 1
ATOM 3700 O O . ALA A 1 461 ? -6.736 4.799 32.685 1.00 43.78 461 ALA A O 1
ATOM 3701 N N . MET A 1 462 ? -8.963 4.983 32.575 1.00 46.44 462 MET A N 1
ATOM 3702 C CA . MET A 1 462 ? -8.998 6.139 31.659 1.00 46.44 462 MET A CA 1
ATOM 3703 C C . MET A 1 462 ? -8.981 7.480 32.422 1.00 46.44 462 MET A C 1
ATOM 3705 O O . MET A 1 462 ? -9.941 8.252 32.371 1.00 46.44 462 MET A O 1
ATOM 3709 N N . GLY A 1 463 ? -7.929 7.732 33.203 1.00 41.00 463 GLY A N 1
ATOM 3710 C CA . GLY A 1 463 ? -7.890 8.829 34.180 1.00 41.00 463 GLY A CA 1
ATOM 3711 C C . GLY A 1 463 ? -8.029 10.251 33.602 1.00 41.00 463 GLY A C 1
ATOM 3712 O O . GLY A 1 463 ? -7.230 10.673 32.776 1.00 41.00 463 GLY A O 1
ATOM 3713 N N . ASN A 1 464 ? -8.995 11.020 34.124 1.00 39.69 464 ASN A N 1
ATOM 3714 C CA . ASN A 1 464 ? -9.190 12.485 34.022 1.00 39.69 464 ASN A CA 1
ATOM 3715 C C . ASN A 1 464 ? -9.260 13.191 32.643 1.00 39.69 464 ASN A C 1
ATOM 3717 O O . ASN A 1 464 ? -9.785 14.308 32.604 1.00 39.69 464 ASN A O 1
ATOM 3721 N N . GLU A 1 465 ? -8.822 12.602 31.525 1.00 47.62 465 GLU A N 1
ATOM 3722 C CA . GLU A 1 465 ? -8.886 13.235 30.187 1.00 47.62 465 GLU A CA 1
ATOM 3723 C C . GLU A 1 465 ? -10.328 13.615 29.777 1.00 47.62 465 GLU A C 1
ATOM 3725 O O . GLU A 1 465 ? -10.563 14.634 29.123 1.00 47.62 465 GLU A O 1
ATOM 3730 N N . GLU A 1 466 ? -11.314 12.829 30.221 1.00 45.06 466 GLU A N 1
ATOM 3731 C CA . GLU A 1 466 ? -12.711 12.889 29.770 1.00 45.06 466 GLU A CA 1
ATOM 3732 C C . GLU A 1 466 ? -13.438 14.212 30.095 1.00 45.06 466 GLU A C 1
ATOM 3734 O O . GLU A 1 466 ? -14.397 14.574 29.411 1.00 45.06 466 GLU A O 1
ATOM 3739 N N . ASN A 1 467 ? -12.965 14.968 31.093 1.00 39.91 467 ASN A N 1
ATOM 3740 C CA . ASN A 1 467 ? -13.489 16.302 31.405 1.00 39.91 467 ASN A CA 1
ATOM 3741 C C . ASN A 1 467 ? -12.880 17.397 30.512 1.00 39.91 467 ASN A C 1
ATOM 3743 O O . ASN A 1 467 ? -13.581 18.335 30.131 1.00 39.91 467 ASN A O 1
ATOM 3747 N N . GLN A 1 468 ? -11.601 17.284 30.135 1.00 42.72 468 GLN A N 1
ATOM 3748 C CA . GLN A 1 468 ? -10.906 18.330 29.371 1.00 42.72 468 GLN A CA 1
ATOM 3749 C C . GLN A 1 468 ? -11.395 18.396 27.917 1.00 42.72 468 GLN A C 1
ATOM 3751 O O . GLN A 1 468 ? -11.668 19.485 27.408 1.00 42.72 468 GLN A O 1
ATOM 3756 N N . GLY A 1 469 ? -11.598 17.243 27.268 1.00 36.56 469 GLY A N 1
ATOM 3757 C CA . GLY A 1 469 ? -12.115 17.191 25.894 1.00 36.56 469 GLY A CA 1
ATOM 3758 C C . GLY A 1 469 ? -13.526 17.779 25.752 1.00 36.56 469 GLY A C 1
ATOM 3759 O O . GLY A 1 469 ? -13.810 18.501 24.794 1.00 36.56 469 GLY A O 1
ATOM 3760 N N . ARG A 1 470 ? -14.408 17.541 26.734 1.00 40.97 470 ARG A N 1
ATOM 3761 C CA . ARG A 1 470 ? -15.776 18.093 26.735 1.00 40.97 470 ARG A CA 1
ATOM 3762 C C . ARG A 1 470 ? -15.798 19.602 27.009 1.00 40.97 470 ARG A C 1
ATOM 3764 O O . ARG A 1 470 ? -16.594 20.318 26.396 1.00 40.97 470 ARG A O 1
ATOM 3771 N N . GLU A 1 471 ? -14.916 20.113 27.873 1.00 33.81 471 GLU A N 1
ATOM 3772 C CA . GLU A 1 471 ? -14.745 21.564 28.040 1.00 33.81 471 GLU A CA 1
ATOM 3773 C C . GLU A 1 471 ? -14.225 22.237 26.761 1.00 33.81 471 GLU A C 1
ATOM 3775 O O . GLU A 1 471 ? -14.683 23.324 26.416 1.00 33.81 471 GLU A O 1
ATOM 3780 N N . PHE A 1 472 ? -13.304 21.600 26.029 1.00 40.00 472 PHE A N 1
ATOM 3781 C CA . PHE A 1 472 ? -12.756 22.162 24.792 1.00 40.00 472 PHE A CA 1
ATOM 3782 C C . PHE A 1 472 ? -13.846 22.366 23.729 1.00 40.00 472 PHE A C 1
ATOM 3784 O O . PHE A 1 472 ? -14.058 23.490 23.272 1.00 40.00 472 PHE A O 1
ATOM 3791 N N . TRP A 1 473 ? -14.609 21.320 23.393 1.00 32.81 473 TRP A N 1
ATOM 3792 C CA . TRP A 1 473 ? -15.669 21.421 22.381 1.00 32.81 473 TRP A CA 1
ATOM 3793 C C . TRP A 1 473 ? -16.830 22.339 22.791 1.00 32.81 473 TRP A C 1
ATOM 3795 O O . TRP A 1 473 ? -17.396 23.023 21.938 1.00 32.81 473 TRP A O 1
ATOM 3805 N N . SER A 1 474 ? -17.157 22.427 24.086 1.00 36.97 474 SER A N 1
ATOM 3806 C CA . SER A 1 474 ? -18.181 23.366 24.579 1.00 36.97 474 SER A CA 1
ATOM 3807 C C . SER A 1 474 ? -17.720 24.830 24.617 1.00 36.97 474 SER A C 1
ATOM 3809 O O . SER A 1 474 ? -18.569 25.721 24.592 1.00 36.97 474 SER A O 1
ATOM 3811 N N . ARG A 1 475 ? -16.405 25.099 24.612 1.00 36.91 475 ARG A N 1
ATOM 3812 C CA . ARG A 1 475 ? -15.825 26.448 24.435 1.00 36.91 475 ARG A CA 1
ATOM 3813 C C . ARG A 1 475 ? -15.549 26.810 22.970 1.00 36.91 475 ARG A C 1
ATOM 3815 O O . ARG A 1 475 ? -15.546 27.993 22.645 1.00 36.91 475 ARG A O 1
ATOM 3822 N N . ALA A 1 476 ? -15.321 25.825 22.099 1.00 35.91 476 ALA A N 1
ATOM 3823 C CA . ALA A 1 476 ? -15.037 26.032 20.675 1.00 35.91 476 ALA A CA 1
ATOM 3824 C C . ALA A 1 476 ? -16.292 26.315 19.823 1.00 35.91 476 ALA A C 1
ATOM 3826 O O . ALA A 1 476 ? -16.192 26.919 18.755 1.00 35.91 476 ALA A O 1
ATOM 3827 N N . LEU A 1 477 ? -17.478 25.901 20.281 1.00 31.45 477 LEU A N 1
ATOM 3828 C CA . LEU A 1 477 ? -18.746 26.258 19.644 1.00 31.45 477 LEU A CA 1
ATOM 3829 C C . LEU A 1 477 ? -19.123 27.719 19.961 1.00 31.45 477 LEU A C 1
ATOM 3831 O O . LEU A 1 477 ? -19.220 28.071 21.140 1.00 31.45 477 LEU A O 1
ATOM 3835 N N . PRO A 1 478 ? -19.401 28.576 18.956 1.00 33.62 478 PRO A N 1
ATOM 3836 C CA . PRO A 1 478 ? -19.866 29.934 19.213 1.00 33.62 478 PRO A CA 1
ATOM 3837 C C . PRO A 1 478 ? -21.214 29.896 19.942 1.00 33.62 478 PRO A C 1
ATOM 3839 O O . PRO A 1 478 ? -22.154 29.220 19.515 1.00 33.62 478 PRO A O 1
ATOM 3842 N N . GLN A 1 479 ? -21.309 30.626 21.055 1.00 37.34 479 GLN A N 1
ATOM 3843 C CA . GLN A 1 479 ? -22.527 30.678 21.863 1.00 37.34 479 GLN A CA 1
ATOM 3844 C C . GLN A 1 479 ? -23.707 31.181 21.022 1.00 37.34 479 GLN A C 1
ATOM 3846 O O . GLN A 1 479 ? -23.602 32.190 20.322 1.00 37.34 479 GLN A O 1
ATOM 3851 N N . LYS A 1 480 ? -24.849 30.487 21.107 1.00 34.50 480 LYS A N 1
ATOM 3852 C CA . LYS A 1 480 ? -26.087 30.918 20.448 1.00 34.50 480 LYS A CA 1
ATOM 3853 C C . LYS A 1 480 ? -26.470 32.312 20.945 1.00 34.50 480 LYS A C 1
ATOM 3855 O O . LYS A 1 480 ? -26.773 32.475 22.125 1.00 34.50 480 LYS A O 1
ATOM 3860 N N . LEU A 1 481 ? -26.527 33.284 20.035 1.00 37.22 481 LEU A N 1
ATOM 3861 C CA . LEU A 1 481 ? -27.175 34.566 20.300 1.00 37.22 481 LEU A CA 1
ATOM 3862 C C . LEU A 1 481 ? -28.639 34.308 20.684 1.00 37.22 481 LEU A C 1
ATOM 3864 O O . LEU A 1 481 ? -29.393 33.695 19.925 1.00 37.22 481 LEU A O 1
ATOM 3868 N N . GLY A 1 482 ? -29.011 34.726 21.894 1.00 32.56 482 GLY A N 1
ATOM 3869 C CA . GLY A 1 482 ? -30.370 34.593 22.415 1.00 32.56 482 GLY A CA 1
ATOM 3870 C C . GLY A 1 482 ? -31.354 35.559 21.738 1.00 32.56 482 GLY A C 1
ATOM 3871 O O . GLY A 1 482 ? -30.936 36.560 21.153 1.00 32.56 482 GLY A O 1
ATOM 3872 N N . PRO A 1 483 ? -32.668 35.285 21.802 1.00 38.56 483 PRO A N 1
ATOM 3873 C CA . PRO A 1 483 ? -33.664 36.088 21.103 1.00 38.56 483 PRO A CA 1
ATOM 3874 C C . PRO A 1 483 ? -34.003 37.404 21.829 1.00 38.56 483 PRO A C 1
ATOM 3876 O O . PRO A 1 483 ? -34.615 37.387 22.892 1.00 38.56 483 PRO A O 1
ATOM 3879 N N . GLY A 1 484 ? -33.717 38.533 21.172 1.00 34.19 484 GLY A N 1
ATOM 3880 C CA . GLY A 1 484 ? -34.541 39.750 21.234 1.00 34.19 484 GLY A CA 1
ATOM 3881 C C . GLY A 1 484 ? -34.249 40.796 22.322 1.00 34.19 484 GLY A C 1
ATOM 3882 O O . GLY A 1 484 ? -34.752 40.708 23.436 1.00 34.19 484 GLY A O 1
ATOM 3883 N N . SER A 1 485 ? -33.542 41.864 21.941 1.00 30.67 485 SER A N 1
ATOM 3884 C CA . SER A 1 485 ? -33.790 43.270 22.335 1.00 30.67 485 SER A CA 1
ATOM 3885 C C . SER A 1 485 ? -32.787 44.174 21.588 1.00 30.67 485 SER A C 1
ATOM 3887 O O . SER A 1 485 ? -31.609 43.834 21.536 1.00 30.67 485 SER A O 1
ATOM 3889 N N . THR A 1 486 ? -33.156 45.289 20.947 1.00 35.69 486 THR A N 1
ATOM 3890 C CA . THR A 1 486 ? -34.477 45.909 20.686 1.00 35.69 486 THR A CA 1
ATOM 3891 C C . THR A 1 486 ? -34.606 46.272 19.212 1.00 35.69 486 THR A C 1
ATOM 3893 O O . THR A 1 486 ? -33.630 46.872 18.710 1.00 35.69 486 THR A O 1
#

Sequence (486 aa):
MSPKLLHQPWQLLAHLGSREERSLPHHAVSTCDGDSPGGNNLWELNADSDTPVPSVVHSQPWWEQPHGEVASNHPLKCSVNPCCYFPCQHQGVCVRVGLGGYECDCTRTGYFGTNCTSPELWTRLHDWLKPSPAFYHFILTHFKWFWDIVNSTFIRDTLMRLILTVRANLIPSPPTFNSDYGYISWEAYANVSYYTRVLPPVPDNCPTPMGTKGETIKIVIEDYVQHLSGYYLSLKFDPELLFGTQFQYRNRIAVEFNQLYHWHGLMPDSFVIQGEEYSYEQFLYNTSMLIDYGVEALVESFSKQVAGRIGGTQTINANVLQVAIGVIKESRQLRLQPFNEYRKRFGMKPYKSFQELTGEEEKAAELEELYGDIDALEFYPGLLLEKPQPNGIFGESMVEIGAPFSLKGLFGNPICSPEYWKPSTFGGETGFEIVKTASLEKLVCLNVKKHQLLLCPSHEAMGNEENQGREFWSRALPQKLGPGST

pLDDT: mean 73.88, std 25.15, range [20.42, 98.06]

Mean predicted aligned error: 14.39 Å

InterPro domains:
  IPR000742 EGF-like domain [PF00008] (78-114)
  IPR000742 EGF-like domain [PS50026] (79-117)
  IPR010255 Haem peroxidase superfamily [SSF48113] (121-215)
  IPR010255 Haem peroxidase superfamily [SSF48113] (213-451)
  IPR019791 Haem peroxidase, animal-type [PF03098] (318-450)
  IPR019791 Haem peroxidase, animal-type [PR00457] (204-230)
  IPR019791 Haem peroxidase, animal-type [PR00457] (257-267)
  IPR019791 Haem peroxidase, animal-type [PR00457] (360-380)
  IPR019791 Haem peroxidase, animal-type [PR00457] (435-449)
  IPR019791 Haem peroxidase, animal-type [PS50292] (1-486)
  IPR037120 Haem peroxidase domain superfamily, animal type [G3DSA:1.10.640.10] (121-214)
  IPR037120 Haem peroxidase domain superfamily, animal type [G3DSA:1.10.640.10] (215-455)
  IPR050783 Oxylipin biosynthesis and metabolism [PTHR11903] (212-451)

Secondary structure (DSSP, 8-state):
-----------SSSSSS--------------------------------------------S---PPPP------------GGGG----TTPEEEEETTTEEEEE-TTSSEETTTT-EE-HHHHHHHHH---HHHHHHHHHS-HHHHHHHHTSHHHHHHHHHHHHHHHTTS-SS--B-SS-SS--HHHHH-TTPPBBSSPPSS----------STHHHHIIIIIIHHHHT-SS-----GGGGTTS--------BHHHHHHT--GGG--SSEEETTEEE-HHHHTT-SSHHHHHHHHHHHHHHTTSPPPPSSSTT-S-TTTHHHHHHHHHHHHHTTPPPHHHHHHHTTPPPPSSHHHHHSSSHHHHHHHHHHSSGGG--HHHHHHHSPPPTT-SS-HHHHHHHHHHHHHHHHTSGGGSTTT-SGGGGTSHHHHHHHHH--HHHHHHTTS-TTS-TTSPPTTTS-SHHHHHHHHHHHHSPPPPPS---

Nearest PDB structures (foldseek):
  2ayl-assembly1_A  TM=9.549E-01  e=8.260E-51  Ovis aries
  6y3c-assembly1_A-2  TM=9.659E-01  e=1.166E-49  Homo sapiens
  3n8w-assembly1_B  TM=9.511E-01  e=1.744E-48  Ovis aries
  1cvu-assembly1_B  TM=9.637E-01  e=9.238E-44  Mus musculus
  4rs0-assembly1_A  TM=9.361E-01  e=9.238E-44  Mus musculus